Protein AF-0000000087539913 (afdb_homodimer)

Solvent-accessible surface area (backbone atoms only — not comparable to full-atom values): 25741 Å² total; per-residue (Å²): 134,79,81,70,73,64,68,68,63,59,68,63,52,74,65,75,58,43,11,64,47,81,58,46,75,40,54,94,86,37,70,71,40,32,70,67,53,54,66,66,39,48,62,57,62,23,60,82,37,24,73,69,35,79,71,34,57,62,36,59,96,73,45,82,65,59,37,25,32,31,50,23,41,58,38,79,95,36,48,42,38,33,37,56,46,38,45,46,65,61,71,32,60,64,54,26,23,44,51,17,32,51,48,36,58,64,38,49,78,65,50,60,60,66,80,55,58,31,33,32,38,57,70,70,53,70,69,52,36,64,68,29,72,56,55,55,16,45,28,24,45,50,14,26,22,73,70,70,66,46,48,77,48,74,70,41,52,41,68,49,77,77,68,74,75,79,62,69,76,70,59,86,70,67,80,63,34,52,89,62,28,61,38,68,40,87,86,48,90,46,63,66,31,24,36,32,36,27,40,52,69,38,62,77,41,59,63,59,47,40,47,42,53,50,48,66,73,39,58,69,49,42,36,27,42,40,26,50,24,33,42,66,95,119,133,80,79,70,72,64,66,68,65,59,68,63,52,75,68,75,58,44,11,63,48,79,57,46,74,40,54,92,86,38,70,72,40,29,70,67,54,54,67,65,40,49,63,57,62,22,60,82,37,24,71,69,34,80,72,35,57,62,36,61,94,72,43,82,65,59,38,26,32,31,51,23,42,57,37,78,95,36,48,43,38,33,37,56,46,38,44,48,66,61,73,33,59,63,54,26,23,45,51,16,32,51,50,36,59,63,37,50,77,66,52,60,60,65,79,54,58,30,35,32,37,57,72,70,53,71,68,52,35,65,68,29,71,54,54,55,16,46,28,24,44,50,14,28,23,72,67,70,67,46,48,77,50,75,72,40,52,42,67,48,75,80,70,74,74,79,65,69,77,70,56,84,72,67,79,63,33,50,90,60,29,61,40,67,40,87,85,48,89,48,62,68,30,25,34,32,36,26,39,51,71,38,62,76,43,60,63,60,48,41,49,43,55,50,48,66,72,38,58,68,48,42,37,28,41,39,25,51,24,33,42,64,94,118

Secondary structure (DSSP, 8-state):
-----THHHHSS-----B-TTT-PBP-TT--SS-HHHHHHS-B--GGGSTTSSHHHHTTTTTS--S-EEEEEE--TTSHHHHHHHHHHHS--HHHHHHHHHHHHHHHHTTTTTTT--EEEEPPPPHHHHHHHSS-HHHHHHHHHHHHH---B--SSEEE----SSSTTSSTTT----STT-EEE-TT---TT-EEEEEEEEESSSHHHHHHHHHHTTSTT-EEEEEEEEE----/-----SHHHHSS-----B-TTT-PBP-TT--SS-HHHHHHS-B--GGGSTTSSHHHHTTTTTS--S-EEEEEE--TTSHHHHHHHHHHHS--HHHHHHHHHHHHHHHHTTTTTTT--EEEEPPPPHHHHHHHSS-HHHHHHHHHHHHH---B--SSEEE----TTSTTSSTTT----STT-EEE-TT---TT-EEEEEEEEESSSHHHHHHHHHHTTSTT-EEEEEEEEE----

pLDDT: mean 83.82, std 19.63, range [28.42, 98.81]

InterPro domains:
  IPR000836 Phosphoribosyltransferase domain [PF00156] (139-229)
  IPR000836 Phosphoribosyltransferase domain [cd06223] (99-228)
  IPR029057 Phosphoribosyltransferase-like [G3DSA:3.40.50.2020] (94-232)
  IPR029057 Phosphoribosyltransferase-like [SSF53271] (64-229)
  IPR051910 ComF/GntX DNA utilization and transformation protein [PTHR47505] (8-229)

Structure (mmCIF, N/CA/C/O backbone):
data_AF-0000000087539913-model_v1
#
loop_
_entity.id
_entity.type
_entity.pdbx_description
1 polymer 'ComF family protein'
#
loop_
_atom_site.group_PDB
_atom_site.id
_atom_site.type_symbol
_atom_site.label_atom_id
_atom_site.label_alt_id
_atom_site.label_comp_id
_atom_site.label_asym_id
_atom_site.label_entity_id
_atom_site.label_seq_id
_atom_site.pdbx_PDB_ins_code
_atom_site.Cartn_x
_atom_site.Cartn_y
_atom_site.Cartn_z
_atom_site.occupancy
_atom_site.B_iso_or_equiv
_atom_site.auth_seq_id
_atom_site.auth_comp_id
_atom_site.auth_asym_id
_atom_site.auth_atom_id
_atom_site.pdbx_PDB_model_num
ATOM 1 N N . MET A 1 1 ? 38.844 29.781 -21 1 28.42 1 MET A N 1
ATOM 2 C CA . MET A 1 1 ? 37.5 30.344 -21.25 1 28.42 1 MET A CA 1
ATOM 3 C C . MET A 1 1 ? 36.469 29.234 -21.453 1 28.42 1 MET A C 1
ATOM 5 O O . MET A 1 1 ? 36.469 28.562 -22.484 1 28.42 1 MET A O 1
ATOM 9 N N . THR A 1 2 ? 36.219 28.391 -20.438 1 33.78 2 THR A N 1
ATOM 10 C CA . THR A 1 2 ? 35.625 27.078 -20.312 1 33.78 2 THR A CA 1
ATOM 11 C C . THR A 1 2 ? 34.156 27.125 -20.766 1 33.78 2 THR A C 1
ATOM 13 O O . THR A 1 2 ? 33.344 27.875 -20.219 1 33.78 2 THR A O 1
ATOM 16 N N . GLN A 1 3 ? 33.875 26.844 -22.094 1 34.19 3 GLN A N 1
ATOM 17 C CA . GLN A 1 3 ? 32.625 26.812 -22.844 1 34.19 3 GLN A CA 1
ATOM 18 C C . GLN A 1 3 ? 31.562 26.016 -22.094 1 34.19 3 GLN A C 1
ATOM 20 O O . GLN A 1 3 ? 31.641 24.797 -22.016 1 34.19 3 GLN A O 1
ATOM 25 N N . ILE A 1 4 ? 31.234 26.484 -20.844 1 38.91 4 ILE A N 1
ATOM 26 C CA . ILE A 1 4 ? 30.156 25.984 -20 1 38.91 4 ILE A CA 1
ATOM 27 C C . ILE A 1 4 ? 28.922 25.703 -20.859 1 38.91 4 ILE A C 1
ATOM 29 O O . ILE A 1 4 ? 28.422 26.609 -21.547 1 38.91 4 ILE A O 1
ATOM 33 N N . SER A 1 5 ? 28.75 24.406 -21.312 1 37.94 5 SER A N 1
ATOM 34 C CA . SER A 1 5 ? 27.812 23.844 -22.266 1 37.94 5 SER A CA 1
ATOM 35 C C . SER A 1 5 ? 26.406 24.406 -22.062 1 37.94 5 SER A C 1
ATOM 37 O O . SER A 1 5 ? 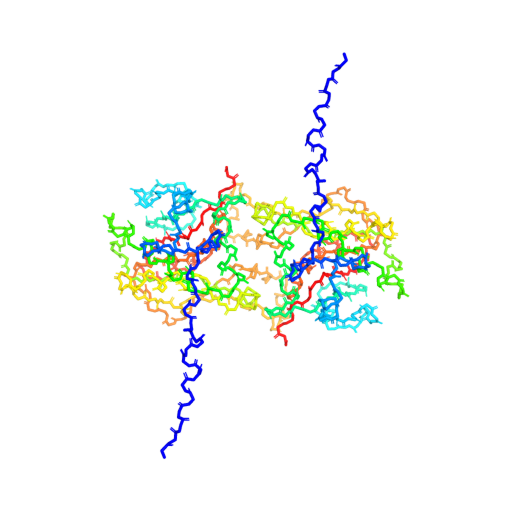25.828 24.25 -20.984 1 37.94 5 SER A O 1
ATOM 39 N N . PHE A 1 6 ? 26 25.562 -22.641 1 39.44 6 PHE A N 1
ATOM 40 C CA . PHE A 1 6 ? 24.781 26.312 -22.875 1 39.44 6 PHE A CA 1
ATOM 41 C C . PHE A 1 6 ? 23.609 25.375 -23.125 1 39.44 6 PHE A C 1
ATOM 43 O O . PHE A 1 6 ? 22.453 25.719 -22.828 1 39.44 6 PHE A O 1
ATOM 50 N N . PHE A 1 7 ? 23.828 24.25 -23.781 1 36.41 7 PHE A N 1
ATOM 51 C CA . PHE A 1 7 ? 22.75 23.375 -24.234 1 36.41 7 PHE A CA 1
ATOM 52 C C . PHE A 1 7 ? 22.062 22.734 -23.031 1 36.41 7 PHE A C 1
ATOM 54 O O . PHE A 1 7 ? 20.922 22.266 -23.156 1 36.41 7 PHE A O 1
ATOM 61 N N . SER A 1 8 ? 22.719 22.359 -22 1 38.12 8 SER A N 1
ATOM 62 C CA . SER A 1 8 ? 22.016 21.672 -20.906 1 38.12 8 SER A CA 1
ATOM 63 C C . SER A 1 8 ? 21.031 22.609 -20.219 1 38.12 8 SER A C 1
ATOM 65 O O . SER A 1 8 ? 20.109 22.156 -19.531 1 38.12 8 SER A O 1
ATOM 67 N N . ARG A 1 9 ? 21.219 23.875 -20.156 1 35.16 9 ARG A N 1
ATOM 68 C CA . ARG A 1 9 ? 20.359 24.875 -19.531 1 35.16 9 ARG A CA 1
ATOM 69 C C . ARG A 1 9 ? 19.047 25.031 -20.297 1 35.16 9 ARG A C 1
ATOM 71 O O . ARG A 1 9 ? 18.016 25.359 -19.703 1 35.16 9 ARG A O 1
ATOM 78 N N . VAL A 1 10 ? 19.047 25.109 -21.594 1 38.94 10 VAL A N 1
ATOM 79 C CA . VAL A 1 10 ? 17.859 25.359 -22.391 1 38.94 10 VAL A CA 1
ATOM 80 C C . VAL A 1 10 ? 16.891 24.188 -22.266 1 38.94 10 VAL A C 1
ATOM 82 O O . VAL A 1 10 ? 15.672 24.359 -22.312 1 38.94 10 VAL A O 1
ATOM 85 N N . LEU A 1 11 ? 17.312 22.984 -22.328 1 37.69 11 LEU A N 1
ATOM 86 C CA . LEU A 1 11 ? 16.422 21.828 -22.219 1 37.69 11 LEU A CA 1
ATOM 87 C C . LEU A 1 11 ? 15.781 21.781 -20.828 1 37.69 11 LEU A C 1
ATOM 89 O O . LEU A 1 11 ? 15 20.875 -20.531 1 37.69 11 LEU A O 1
ATOM 93 N N . ASP A 1 12 ? 16.422 22.219 -19.812 1 40.66 12 ASP A N 1
ATOM 94 C CA . ASP A 1 12 ? 15.594 22.438 -18.625 1 40.66 12 ASP A CA 1
ATOM 95 C C . ASP A 1 12 ? 14.312 23.188 -18.984 1 40.66 12 ASP A C 1
ATOM 97 O O . ASP A 1 12 ? 14.148 24.359 -18.625 1 40.66 12 ASP A O 1
ATOM 101 N N . LEU A 1 13 ? 13.992 23.453 -20.188 1 40.34 13 LEU A N 1
ATOM 102 C CA . LEU A 1 13 ? 12.664 23.859 -20.641 1 40.34 13 LEU A CA 1
ATOM 103 C C . LEU A 1 13 ? 11.594 23.422 -19.656 1 40.34 13 LEU A C 1
ATOM 105 O O . LEU A 1 13 ? 11.57 22.266 -19.234 1 40.34 13 LEU A O 1
ATOM 109 N N . VAL A 1 14 ? 11 24.344 -18.891 1 47.91 14 VAL A N 1
ATOM 110 C CA . VAL A 1 14 ? 9.977 24.344 -17.859 1 47.91 14 VAL A CA 1
ATOM 111 C C . VAL A 1 14 ? 8.906 23.297 -18.188 1 47.91 14 VAL A C 1
ATOM 113 O O . VAL A 1 14 ? 8.109 23.484 -19.109 1 47.91 14 VAL A O 1
ATOM 116 N N . ALA A 1 15 ? 9.242 22.156 -18.406 1 56.94 15 ALA A N 1
ATOM 117 C CA . ALA A 1 15 ? 8.125 21.234 -18.562 1 56.94 15 ALA A CA 1
ATOM 118 C C . ALA A 1 15 ? 6.863 21.781 -17.906 1 56.94 15 ALA A C 1
ATOM 120 O O . ALA A 1 15 ? 6.91 22.266 -16.781 1 56.94 15 ALA A O 1
ATOM 121 N N . PRO A 1 16 ? 5.879 22.094 -18.75 1 68.88 16 PRO A N 1
ATOM 122 C CA . PRO A 1 16 ? 4.637 22.672 -18.219 1 68.88 16 PRO A CA 1
ATOM 123 C C . PRO A 1 16 ? 4.148 21.969 -16.953 1 68.88 16 PRO A C 1
ATOM 125 O O . PRO A 1 16 ? 4.344 20.766 -16.797 1 68.88 16 PRO A O 1
ATOM 128 N N . ARG A 1 17 ? 3.998 22.766 -15.93 1 85.44 17 ARG A N 1
ATOM 129 C CA . ARG A 1 17 ? 3.367 22.266 -14.719 1 85.44 17 ARG A CA 1
ATOM 130 C C . ARG A 1 17 ? 2.049 21.562 -15.031 1 85.44 17 ARG A C 1
ATOM 132 O O . ARG A 1 17 ? 1.273 22.047 -15.867 1 85.44 17 ARG A O 1
ATOM 139 N N . ALA A 1 18 ? 1.934 20.438 -14.695 1 91.44 18 ALA A N 1
ATOM 140 C CA . ALA A 1 18 ? 0.692 19.703 -14.922 1 91.44 18 ALA A CA 1
ATOM 141 C C . ALA A 1 18 ? -0.015 19.406 -13.602 1 91.44 18 ALA A C 1
ATOM 143 O O . ALA A 1 18 ? 0.636 19.203 -12.57 1 91.44 18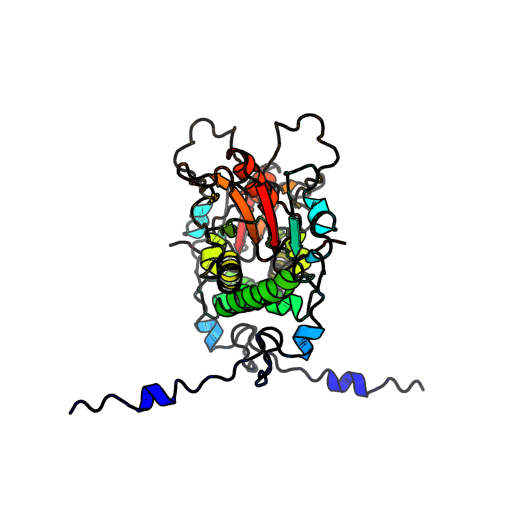 ALA A O 1
ATOM 144 N N . CYS A 1 19 ? -1.306 19.516 -13.727 1 94.44 19 CYS A N 1
ATOM 145 C CA . CYS A 1 19 ? -2.107 19.109 -12.578 1 94.44 19 CYS A CA 1
ATOM 146 C C . CYS A 1 19 ? -1.824 17.672 -12.188 1 94.44 19 CYS A C 1
ATOM 148 O O . CYS A 1 19 ? -1.984 16.766 -13.008 1 94.44 19 CYS A O 1
ATOM 150 N N . PRO A 1 20 ? -1.449 17.469 -10.977 1 91.69 20 PRO A N 1
ATOM 151 C CA . PRO A 1 20 ? -1.118 16.094 -10.609 1 91.69 20 PRO A CA 1
ATOM 152 C C . PRO A 1 20 ? -2.344 15.18 -10.57 1 91.69 20 PRO A C 1
ATOM 154 O O . PRO A 1 20 ? -2.207 13.953 -10.609 1 91.69 20 PRO A O 1
ATOM 157 N N . ALA A 1 21 ? -3.477 15.711 -10.508 1 91.56 21 ALA A N 1
ATOM 158 C CA . ALA A 1 21 ? -4.695 14.906 -10.43 1 91.56 21 ALA A CA 1
ATOM 159 C C . ALA A 1 21 ? -5.125 14.43 -11.812 1 91.56 21 ALA A C 1
ATOM 161 O O . ALA A 1 21 ? -5.43 13.25 -12.008 1 91.56 21 ALA A O 1
ATOM 162 N N . CYS A 1 22 ? -5.059 15.375 -12.773 1 91.62 22 CYS A N 1
ATOM 163 C CA . CYS A 1 22 ? -5.66 15.008 -14.055 1 91.62 22 CYS A CA 1
ATOM 164 C C . CYS A 1 22 ? -4.621 15.047 -15.172 1 91.62 22 CYS A C 1
ATOM 166 O O . CYS A 1 22 ? -4.875 14.555 -16.281 1 91.62 22 CYS A O 1
ATOM 168 N N . GLY A 1 23 ? -3.543 15.727 -14.992 1 89.81 23 GLY A N 1
ATOM 169 C CA . GLY A 1 23 ? -2.473 15.742 -15.977 1 89.81 23 GLY A CA 1
ATOM 170 C C . GLY A 1 23 ? -2.545 16.922 -16.922 1 89.81 23 GLY A C 1
ATOM 171 O O . GLY A 1 23 ? -1.616 17.156 -17.703 1 89.81 23 GLY A O 1
ATOM 172 N N . ARG A 1 24 ? -3.533 17.672 -16.797 1 91.56 24 ARG A N 1
ATOM 173 C CA . ARG A 1 24 ? -3.664 18.812 -17.688 1 91.56 24 ARG A CA 1
ATOM 174 C C . ARG A 1 24 ? -2.67 19.906 -17.312 1 91.56 24 ARG A C 1
ATOM 176 O O . ARG A 1 24 ? -2.258 20.016 -16.156 1 91.56 24 ARG A O 1
ATOM 183 N N . ARG A 1 25 ? -2.414 20.672 -18.281 1 92.5 25 ARG A N 1
ATOM 184 C CA . ARG A 1 25 ? -1.508 21.797 -18.047 1 92.5 25 ARG A CA 1
ATOM 185 C C . ARG A 1 25 ? -2.127 22.828 -17.109 1 92.5 25 ARG A C 1
ATOM 187 O O . ARG A 1 25 ? -3.299 23.188 -17.25 1 92.5 25 ARG A O 1
ATOM 194 N N . LEU A 1 26 ? -1.313 23.281 -16.188 1 93.69 26 LEU A N 1
ATOM 195 C CA . LEU A 1 26 ? -1.782 24.266 -15.219 1 93.69 26 LEU A CA 1
ATOM 196 C C . LEU A 1 26 ? -1.691 25.672 -15.789 1 93.69 26 LEU A C 1
ATOM 198 O O . LEU A 1 26 ? -0.727 26 -16.484 1 93.69 26 LEU A O 1
ATOM 202 N N . GLY A 1 27 ? -2.764 26.406 -15.539 1 89.94 27 GLY A N 1
ATOM 203 C CA . GLY A 1 27 ? -2.705 27.812 -15.844 1 89.94 27 GLY A CA 1
ATOM 204 C C . GLY A 1 27 ? -1.787 28.594 -14.914 1 89.94 27 GLY A C 1
ATOM 205 O O . GLY A 1 27 ? -1.266 28.047 -13.945 1 89.94 27 GLY A O 1
ATOM 206 N N . ILE A 1 28 ? -1.66 29.828 -15.156 1 86.75 28 ILE A N 1
ATOM 207 C CA . ILE A 1 28 ? -0.729 30.703 -14.453 1 86.75 28 ILE A CA 1
ATOM 208 C C . ILE A 1 28 ? -1.127 30.812 -12.984 1 86.75 28 ILE A C 1
ATOM 210 O O . ILE A 1 28 ? -0.265 30.844 -12.102 1 86.75 28 ILE A O 1
ATOM 214 N N . THR A 1 29 ? -2.385 30.734 -12.719 1 88.81 29 THR A N 1
ATOM 215 C CA . THR A 1 29 ? -2.838 30.953 -11.352 1 88.81 29 THR A CA 1
ATOM 216 C C . THR A 1 29 ? -3.154 29.62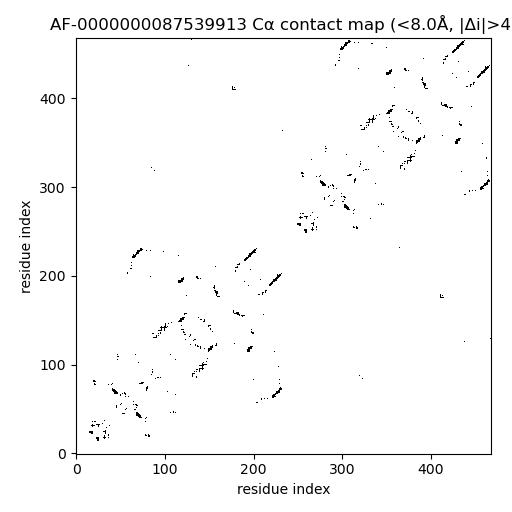5 -10.672 1 88.81 29 THR A C 1
ATOM 218 O O . THR A 1 29 ? -3.588 29.594 -9.516 1 88.81 29 THR A O 1
ATOM 221 N N . GLU A 1 30 ? -2.994 28.625 -11.367 1 89.31 30 GLU A N 1
ATOM 222 C CA . GLU A 1 30 ? -3.336 27.297 -10.844 1 89.31 30 GLU A CA 1
ATOM 223 C C . GLU A 1 30 ? -2.127 26.641 -10.188 1 89.31 30 GLU A C 1
ATOM 225 O O . GLU A 1 30 ? -1.082 26.484 -10.82 1 89.31 30 GLU A O 1
ATOM 230 N N . GLU A 1 31 ? -2.289 26.359 -8.906 1 87.88 31 GLU A N 1
ATOM 231 C CA . GLU A 1 31 ? -1.262 25.641 -8.164 1 87.88 31 GLU A CA 1
ATOM 232 C C . GLU A 1 31 ? -1.789 25.156 -6.812 1 87.88 31 GLU A C 1
ATOM 234 O O . GLU A 1 31 ? -2.367 25.938 -6.055 1 87.88 31 GLU A O 1
ATOM 239 N N . PRO A 1 32 ? -1.489 23.891 -6.582 1 92.12 32 PRO A N 1
ATOM 240 C CA . PRO A 1 32 ? -0.841 22.812 -7.34 1 92.12 32 PRO A CA 1
ATOM 241 C C . PRO A 1 32 ? -1.812 22.062 -8.25 1 92.12 32 PRO A C 1
ATOM 243 O O . PRO A 1 32 ? -1.388 21.25 -9.078 1 92.12 32 PRO A O 1
ATOM 246 N N . LEU A 1 33 ? -3.113 22.438 -8.148 1 94.94 33 LEU A N 1
ATOM 247 C CA . LEU A 1 33 ? -4.152 21.75 -8.914 1 94.94 33 LEU A CA 1
ATOM 248 C C . LEU A 1 33 ? -4.801 22.703 -9.914 1 94.94 33 LEU A C 1
ATOM 250 O O . LEU A 1 33 ? -4.832 23.922 -9.695 1 94.94 33 LEU A O 1
ATOM 254 N N . CYS A 1 34 ? -5.266 22.094 -10.977 1 96.06 34 CYS A N 1
ATOM 255 C CA . CYS A 1 34 ? -6.117 22.906 -11.844 1 96.06 34 CYS A CA 1
ATOM 256 C C . CYS A 1 34 ? -7.434 23.25 -11.148 1 96.06 34 CYS A C 1
ATOM 258 O O . CYS A 1 34 ? -7.816 22.594 -10.18 1 96.06 34 CYS A O 1
ATOM 260 N N . ALA A 1 35 ? -8.062 24.234 -11.688 1 95.5 35 ALA A N 1
ATOM 261 C CA . ALA A 1 35 ? -9.289 24.719 -11.055 1 95.5 35 ALA A CA 1
ATOM 262 C C . ALA A 1 35 ? -10.344 23.609 -10.984 1 95.5 35 ALA A C 1
ATOM 264 O O . ALA A 1 35 ? -11 23.438 -9.953 1 95.5 35 ALA A O 1
ATOM 265 N N . ALA A 1 36 ? -10.5 22.859 -11.992 1 95.31 36 ALA A N 1
ATOM 266 C CA . ALA A 1 36 ? -11.516 21.812 -12.055 1 95.31 36 ALA A CA 1
ATOM 267 C C . ALA A 1 36 ? -11.258 20.734 -11.008 1 95.31 36 ALA A C 1
ATOM 269 O O . ALA A 1 36 ? -12.172 20.344 -10.281 1 95.31 36 ALA A O 1
ATOM 270 N N . CYS A 1 37 ? -9.992 20.312 -10.898 1 96.12 37 CYS A N 1
ATOM 271 C CA . CYS A 1 37 ? -9.648 19.266 -9.945 1 96.12 37 CYS A CA 1
ATOM 272 C C . CYS A 1 37 ? -9.727 19.781 -8.516 1 96.12 37 CYS A C 1
ATOM 274 O O . CYS A 1 37 ? -10.125 19.062 -7.602 1 96.12 37 CYS A O 1
ATOM 276 N N . ASN A 1 38 ? -9.328 21.031 -8.352 1 95.12 38 ASN A N 1
ATOM 277 C CA . ASN A 1 38 ? -9.398 21.609 -7.02 1 95.12 38 ASN A CA 1
ATOM 278 C C . ASN A 1 38 ? -10.836 21.688 -6.52 1 95.12 38 ASN A C 1
ATOM 280 O O . ASN A 1 38 ? -11.117 21.375 -5.359 1 95.12 38 ASN A O 1
ATOM 284 N N . ILE A 1 39 ? -11.68 22 -7.41 1 94.56 39 ILE A N 1
ATOM 285 C CA . ILE A 1 39 ? -13.094 22.125 -7.07 1 94.56 39 ILE A CA 1
ATOM 286 C C . ILE A 1 39 ? -13.688 20.734 -6.852 1 94.56 39 ILE A C 1
ATOM 288 O O . ILE A 1 39 ? -14.5 20.531 -5.938 1 94.56 39 ILE A O 1
ATOM 292 N N . ALA A 1 40 ? -13.258 19.797 -7.57 1 94.75 40 ALA A N 1
ATOM 293 C CA . ALA A 1 40 ? -13.82 18.453 -7.543 1 94.75 40 ALA A CA 1
ATOM 294 C C . ALA A 1 40 ? -13.305 17.656 -6.344 1 94.75 40 ALA A C 1
ATOM 296 O O . ALA A 1 40 ? -13.844 16.609 -6.004 1 94.75 40 ALA A O 1
ATOM 297 N N . LEU A 1 41 ? -12.273 18.156 -5.762 1 95.88 41 LEU A N 1
ATOM 298 C CA . LEU A 1 41 ? -11.711 17.469 -4.602 1 95.88 41 LEU A CA 1
ATOM 299 C C . LEU A 1 41 ? -12.656 17.562 -3.408 1 95.88 41 LEU A C 1
ATOM 301 O O . LEU A 1 41 ? -12.945 18.656 -2.918 1 95.88 41 LEU A O 1
ATOM 305 N N . PRO A 1 42 ? -13.164 16.438 -2.9 1 96.25 42 PRO A N 1
ATOM 306 C CA . PRO A 1 42 ? -14.133 16.484 -1.804 1 96.25 42 PRO A CA 1
ATOM 307 C C . PRO A 1 42 ? -13.484 16.828 -0.464 1 96.25 42 PRO A C 1
ATOM 309 O O . PRO A 1 42 ? -13.117 15.938 0.3 1 96.25 42 PRO A O 1
ATOM 312 N N . ARG A 1 43 ? -13.508 18.141 -0.134 1 97.19 43 ARG A N 1
ATOM 313 C CA . ARG A 1 43 ? -12.961 18.578 1.142 1 97.19 43 ARG A CA 1
ATOM 314 C C . ARG A 1 43 ? -13.75 18 2.311 1 97.19 43 ARG A C 1
ATOM 316 O O . ARG A 1 43 ? -14.984 17.938 2.26 1 97.19 43 ARG A O 1
ATOM 323 N N . THR A 1 44 ? -13.031 17.625 3.359 1 97.12 44 THR A N 1
ATOM 324 C CA . THR A 1 44 ? -13.727 17.078 4.52 1 97.12 44 THR A CA 1
ATOM 325 C C . THR A 1 44 ? -14.266 18.188 5.406 1 97.12 44 THR A C 1
ATOM 327 O O . THR A 1 44 ? -15.234 17.984 6.141 1 97.12 44 THR A O 1
ATOM 330 N N . MET A 1 45 ? -13.602 19.312 5.445 1 96.94 45 MET A N 1
ATOM 331 C CA . MET A 1 45 ? -13.883 20.469 6.285 1 96.94 45 MET A CA 1
ATOM 332 C C . MET A 1 45 ? -13.727 20.125 7.762 1 96.94 45 MET A C 1
ATOM 334 O O . MET A 1 45 ? -14.266 20.812 8.625 1 96.94 45 MET A O 1
ATOM 338 N N . HIS A 1 46 ? -13.016 19.094 8.055 1 97.19 46 HIS A N 1
ATOM 339 C CA . HIS A 1 46 ? -12.789 18.656 9.438 1 97.19 46 HIS A CA 1
ATOM 340 C C . HIS A 1 46 ? -12.133 19.766 10.258 1 97.19 46 HIS A C 1
ATOM 342 O O . HIS A 1 46 ? -12.352 19.859 11.461 1 97.19 46 HIS A O 1
ATOM 348 N N . HIS A 1 47 ? -11.383 20.609 9.625 1 96.06 47 HIS A N 1
ATOM 349 C CA . HIS A 1 47 ? -10.617 21.641 10.32 1 96.06 47 HIS A CA 1
ATOM 350 C C . HIS A 1 47 ? -11.531 22.688 10.938 1 96.06 47 HIS A C 1
ATOM 352 O O . HIS A 1 47 ? -11.117 23.453 11.812 1 96.06 47 HIS A O 1
ATOM 358 N N . LEU A 1 48 ? -12.758 22.75 10.484 1 95.88 48 LEU A N 1
ATOM 359 C CA . LEU A 1 48 ? -13.719 23.688 11.039 1 95.88 48 LEU A CA 1
ATOM 360 C C . LEU A 1 48 ? -14.258 23.203 12.375 1 95.88 48 LEU A C 1
ATOM 362 O O . LEU A 1 48 ? -14.734 23.984 13.188 1 95.88 48 LEU A O 1
ATOM 366 N N . GLN A 1 49 ? -14.25 21.828 12.586 1 96.12 49 GLN A N 1
ATOM 367 C CA . GLN A 1 49 ? -14.609 21.188 13.844 1 96.12 49 GLN A CA 1
ATOM 368 C C . GLN A 1 49 ? -13.578 20.125 14.234 1 96.12 49 GLN A C 1
ATOM 370 O O . GLN A 1 49 ? -13.914 18.938 14.359 1 96.12 49 GLN A O 1
ATOM 375 N N . PRO A 1 50 ? -12.375 20.594 14.492 1 95.56 50 PRO A N 1
ATOM 376 C CA . PRO A 1 50 ? -11.273 19.641 14.625 1 95.56 50 PRO A CA 1
ATOM 377 C C . PRO A 1 50 ? -11.367 18.797 15.898 1 95.56 50 PRO A C 1
ATOM 379 O O . PRO A 1 50 ? -10.703 17.766 16.016 1 95.56 50 PRO A O 1
ATOM 382 N N . TYR A 1 51 ? -12.227 19.156 16.875 1 93.19 51 TYR A N 1
ATOM 383 C CA . TYR A 1 51 ? -12.32 18.484 18.156 1 93.19 51 TYR A CA 1
ATOM 384 C C . TYR A 1 51 ? -13.352 17.359 18.109 1 93.19 51 TYR A C 1
ATOM 386 O O . TYR A 1 51 ? -13.336 16.453 18.953 1 93.19 51 TYR A O 1
ATOM 394 N N . ASP A 1 52 ? -14.289 17.547 17.172 1 94.5 52 ASP A N 1
ATOM 395 C CA . ASP A 1 52 ? -15.383 16.594 17.078 1 94.5 52 ASP A CA 1
ATOM 396 C C . ASP A 1 52 ? -15.844 16.406 15.633 1 94.5 52 ASP A C 1
ATOM 398 O O . ASP A 1 52 ? -16.766 17.094 15.18 1 94.5 52 ASP A O 1
ATOM 402 N N . ASN A 1 53 ? -15.242 15.586 14.914 1 95.19 53 ASN A N 1
ATOM 403 C CA . ASN A 1 53 ? -15.641 15.188 13.57 1 95.19 53 ASN A CA 1
ATOM 404 C C . ASN A 1 53 ? -15.508 13.68 13.375 1 95.19 53 ASN A C 1
ATOM 406 O O . ASN A 1 53 ? -15.078 12.969 14.281 1 95.19 53 ASN A O 1
ATOM 410 N N . GLU A 1 54 ? -15.914 13.227 12.242 1 93.94 54 GLU A N 1
ATOM 411 C CA . GLU A 1 54 ? -15.969 11.789 11.992 1 93.94 54 GLU A CA 1
ATOM 412 C C . GLU A 1 54 ? -14.586 11.148 12.133 1 93.94 54 GLU A C 1
ATOM 414 O O . GLU A 1 54 ? -14.461 10.031 12.625 1 93.94 54 GLU A O 1
ATOM 419 N N . LEU A 1 55 ? -13.594 11.859 11.711 1 95.5 55 LEU A N 1
ATOM 420 C CA . LEU A 1 55 ? -12.234 11.328 11.812 1 95.5 55 LEU A CA 1
ATOM 421 C C . LEU A 1 55 ? -11.781 11.273 13.266 1 95.5 55 LEU A C 1
ATOM 423 O O . LEU A 1 55 ? -11.203 10.273 13.695 1 95.5 55 LEU A O 1
ATOM 427 N N . ALA A 1 56 ? -12.07 12.32 14.008 1 96.06 56 ALA A N 1
ATOM 428 C CA . ALA A 1 56 ? -11.703 12.375 15.422 1 96.06 56 ALA A CA 1
ATOM 429 C C . ALA A 1 56 ? -12.32 11.211 16.188 1 96.06 56 ALA A C 1
ATOM 431 O O . ALA A 1 56 ? -11.68 10.633 17.078 1 96.06 56 ALA A O 1
ATOM 432 N N . ARG A 1 57 ? -13.438 10.828 15.82 1 93.5 57 ARG A N 1
ATOM 433 C CA . ARG A 1 57 ? -14.18 9.789 16.531 1 93.5 57 ARG A CA 1
ATOM 434 C C . ARG A 1 57 ? -13.5 8.438 16.375 1 93.5 57 ARG A C 1
ATOM 436 O O . ARG A 1 57 ? -13.695 7.539 17.203 1 93.5 57 ARG A O 1
ATOM 443 N N . LEU A 1 58 ? -12.711 8.305 15.344 1 90.06 58 LEU A N 1
ATOM 444 C CA . LEU A 1 58 ? -11.961 7.07 15.156 1 90.06 58 LEU A CA 1
ATOM 445 C C . LEU A 1 58 ? -11.008 6.832 16.328 1 90.06 58 LEU A C 1
ATOM 447 O O . LEU A 1 58 ? -10.625 5.691 16.594 1 90.06 58 LEU A O 1
ATOM 451 N N . PHE A 1 59 ? -10.625 7.91 16.969 1 94.25 59 PHE A N 1
ATOM 452 C CA . PHE A 1 59 ? -9.555 7.805 17.953 1 94.25 59 PHE A CA 1
ATOM 453 C C . PHE A 1 59 ? -10.102 7.914 19.375 1 94.25 59 PHE A C 1
ATOM 455 O O . PHE A 1 59 ? -9.359 7.742 20.344 1 94.25 59 PHE A O 1
ATOM 462 N N . TRP A 1 60 ? -11.375 8.195 19.453 1 91.44 60 TRP A N 1
ATOM 463 C CA . TRP A 1 60 ? -11.984 8.32 20.766 1 91.44 60 TRP A CA 1
ATOM 464 C C . TRP A 1 60 ? -11.844 7.031 21.562 1 91.44 60 TRP A C 1
ATOM 466 O O . TRP A 1 60 ? -12.156 5.945 21.062 1 91.44 60 TRP A O 1
ATOM 476 N N . GLY A 1 61 ? -11.383 7.145 22.828 1 90.44 61 GLY A N 1
ATOM 477 C CA . GLY A 1 61 ? -11.227 5.977 23.672 1 90.44 61 GLY A CA 1
ATOM 478 C C . GLY A 1 61 ? -9.938 5.215 23.406 1 90.44 61 GLY A C 1
ATOM 479 O O . GLY A 1 61 ? -9.609 4.277 24.141 1 90.44 61 GLY A O 1
ATOM 480 N N . LYS A 1 62 ? -9.242 5.574 22.422 1 90.25 62 LYS A N 1
ATOM 481 C CA . LYS A 1 62 ? -8.008 4.867 22.062 1 90.25 62 LYS A CA 1
ATOM 482 C C . LYS A 1 62 ? -6.781 5.68 22.453 1 90.25 62 LYS A C 1
ATOM 484 O O . LYS A 1 62 ? -5.887 5.172 23.141 1 90.25 62 LYS A O 1
ATOM 489 N N . ILE A 1 63 ? -6.723 6.859 22.016 1 92.56 63 ILE A N 1
ATOM 490 C CA . ILE A 1 63 ? -5.641 7.773 22.359 1 92.56 63 ILE A CA 1
ATOM 491 C C . ILE A 1 63 ? -6.195 9.18 22.594 1 92.56 63 ILE A C 1
ATOM 493 O O . ILE A 1 63 ? -7.219 9.539 22 1 92.56 63 ILE A O 1
ATOM 497 N N . PRO A 1 64 ? -5.512 9.914 23.422 1 95.25 64 PRO A N 1
ATOM 498 C CA . PRO A 1 64 ? -5.957 11.289 23.641 1 95.25 64 PRO A CA 1
ATOM 499 C C . PRO A 1 64 ? -5.555 12.227 22.5 1 95.25 64 PRO A C 1
ATOM 501 O O . PRO A 1 64 ? -4.363 12.469 22.281 1 95.25 64 PRO A O 1
ATOM 504 N N . ILE A 1 65 ? -6.492 12.703 21.734 1 96 65 ILE A N 1
ATOM 505 C CA . ILE A 1 65 ? -6.211 13.609 20.625 1 96 65 ILE A CA 1
ATOM 506 C C . ILE A 1 65 ? -6.863 14.961 20.891 1 96 65 ILE A C 1
ATOM 508 O O . ILE A 1 65 ? -7.98 15.031 21.406 1 96 65 ILE A O 1
ATOM 512 N N . GLU A 1 66 ? -6.152 16.016 20.516 1 97.19 66 GLU A N 1
ATOM 513 C CA . GLU A 1 66 ? -6.684 17.375 20.641 1 97.19 66 GLU A CA 1
ATOM 514 C C . GLU A 1 66 ? -7.473 17.766 19.391 1 97.19 66 GLU A C 1
ATOM 516 O O . GLU A 1 66 ? -8.688 17.953 19.453 1 97.19 66 GLU A O 1
ATOM 521 N N . LYS A 1 67 ? -6.824 17.812 18.281 1 97.88 67 LYS A N 1
ATOM 522 C CA . LYS A 1 67 ? -7.398 18.188 16.984 1 97.88 67 LYS A CA 1
ATOM 523 C C . LYS A 1 67 ? -7.172 17.094 15.953 1 97.88 67 LYS A C 1
ATOM 525 O O . LYS A 1 67 ? -6.141 16.422 15.969 1 97.88 67 LYS A O 1
ATOM 530 N N . CYS A 1 68 ? -8.164 16.953 15.109 1 98.12 68 CYS A N 1
ATOM 531 C CA . CYS A 1 68 ? -8.062 15.953 14.047 1 98.12 68 CYS A CA 1
ATOM 532 C C . CYS A 1 68 ? -8.711 16.453 12.766 1 98.12 68 CYS A C 1
ATOM 534 O O . CYS A 1 68 ? -9.812 17 12.797 1 98.12 68 CYS A O 1
ATOM 536 N N . ALA A 1 69 ? -7.961 16.297 11.656 1 98.5 69 ALA A N 1
ATOM 537 C CA . ALA A 1 69 ? -8.539 16.703 10.383 1 98.5 69 ALA A CA 1
ATOM 538 C C . ALA A 1 69 ? -7.918 15.922 9.227 1 98.5 69 ALA A C 1
ATOM 540 O O . ALA A 1 69 ? -6.762 15.508 9.305 1 98.5 69 ALA A O 1
ATOM 541 N N . ALA A 1 70 ? -8.68 15.727 8.203 1 98.31 70 ALA A N 1
ATOM 542 C CA . ALA A 1 70 ? -8.219 15.297 6.883 1 98.31 70 ALA A CA 1
ATOM 543 C C . ALA A 1 70 ? -8.578 16.328 5.816 1 98.31 70 ALA A C 1
ATOM 545 O O . ALA A 1 70 ? -9.617 16.984 5.902 1 98.31 70 ALA A O 1
ATOM 546 N N . PHE A 1 71 ? -7.766 16.422 4.859 1 98.25 71 PHE A N 1
ATOM 547 C CA . PHE A 1 71 ? -7.941 17.453 3.852 1 98.25 71 PHE A CA 1
ATOM 548 C C . PHE A 1 71 ? -9.07 17.094 2.896 1 98.25 71 PHE A C 1
ATOM 550 O O . PHE A 1 71 ? -9.938 17.938 2.613 1 98.25 71 PHE A O 1
ATOM 557 N N . PHE A 1 72 ? -9.102 15.875 2.369 1 97.56 72 PHE A N 1
ATOM 558 C CA . PHE A 1 72 ? -10.18 15.477 1.478 1 97.56 72 PHE A CA 1
ATOM 559 C C . PHE A 1 72 ? -10.547 14.008 1.694 1 97.56 72 PHE A C 1
ATOM 561 O O . PHE A 1 72 ? -9.82 13.281 2.373 1 97.56 72 PHE A O 1
ATOM 568 N N . LEU A 1 73 ? -11.688 13.594 1.152 1 96.06 73 LEU A N 1
ATOM 569 C CA . LEU A 1 73 ? -12.172 12.219 1.22 1 96.06 73 LEU A CA 1
ATOM 570 C C . LEU A 1 73 ? -11.664 11.406 0.034 1 96.06 73 LEU A C 1
ATOM 572 O O . LEU A 1 73 ? -11.633 11.898 -1.095 1 96.06 73 LEU A O 1
ATOM 576 N N . TYR A 1 74 ? -11.344 10.195 0.38 1 93 74 TYR A N 1
ATOM 577 C CA . TYR A 1 74 ? -10.969 9.297 -0.705 1 93 74 TYR A CA 1
ATOM 578 C C . TYR A 1 74 ? -12.188 8.906 -1.537 1 93 74 TYR A C 1
ATOM 580 O O . TYR A 1 74 ? -13.211 8.484 -0.994 1 93 74 TYR A O 1
ATOM 588 N N . LYS A 1 75 ? -12.031 9.094 -2.811 1 89.19 75 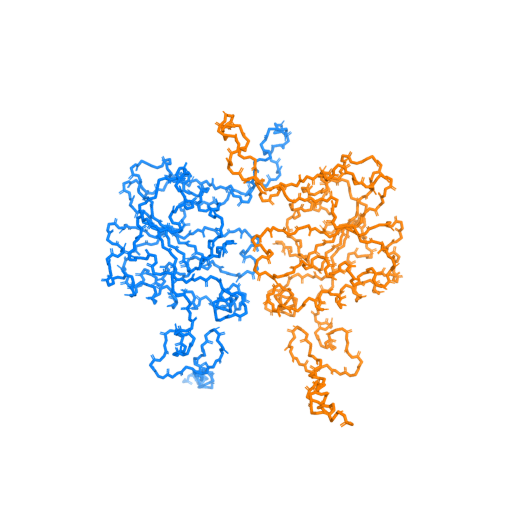LYS A N 1
ATOM 589 C CA . LYS A 1 75 ? -13.016 8.633 -3.783 1 89.19 75 LYS A CA 1
ATOM 590 C C . LYS A 1 75 ? -12.344 7.895 -4.938 1 89.19 75 LYS A C 1
ATOM 592 O O . LYS A 1 75 ? -11.516 8.469 -5.648 1 89.19 75 LYS A O 1
ATOM 597 N N . PRO A 1 76 ? -12.75 6.633 -5.078 1 83.69 76 PRO A N 1
ATOM 598 C CA . PRO A 1 76 ? -12.133 5.895 -6.184 1 83.69 76 PRO A CA 1
ATOM 599 C C . PRO A 1 76 ? -12.398 6.539 -7.543 1 83.69 76 PRO A C 1
ATOM 601 O O . PRO A 1 76 ? -13.461 7.141 -7.746 1 83.69 76 PRO A O 1
ATOM 604 N N . ASN A 1 77 ? -11.422 6.41 -8.438 1 81.38 77 ASN A N 1
ATOM 605 C CA . ASN A 1 77 ? -11.547 6.875 -9.82 1 81.38 77 ASN A CA 1
ATOM 606 C C . ASN A 1 77 ? -11.898 8.359 -9.883 1 81.38 77 ASN A C 1
ATOM 608 O O . ASN A 1 77 ? -12.812 8.758 -10.602 1 81.38 77 ASN A O 1
ATOM 612 N N . SER A 1 78 ? -11.258 9.055 -9.094 1 89.38 78 SER A N 1
ATOM 613 C CA . SER A 1 78 ? -11.484 10.492 -8.969 1 89.38 78 SER A CA 1
ATOM 614 C C . SER A 1 78 ? -10.164 11.242 -8.805 1 89.38 78 SER A C 1
ATOM 616 O O . SER A 1 78 ? -9.102 10.625 -8.68 1 89.38 78 SER A O 1
ATOM 618 N N . PRO A 1 79 ? -10.195 12.539 -8.852 1 91.12 79 PRO A N 1
ATOM 619 C CA . PRO A 1 79 ? -8.984 13.312 -8.562 1 91.12 79 PRO A CA 1
ATOM 620 C C . PRO A 1 79 ? -8.352 12.945 -7.223 1 91.12 79 PRO A C 1
ATOM 622 O O . PRO A 1 79 ? -7.129 12.945 -7.09 1 91.12 79 PRO A O 1
ATOM 625 N N . SER A 1 80 ? -9.211 12.602 -6.285 1 92.69 80 SER A N 1
ATOM 626 C CA . SER A 1 80 ? -8.727 12.258 -4.957 1 92.69 80 SER A CA 1
ATOM 627 C C . SER A 1 80 ? -7.836 11.016 -5.004 1 92.69 80 SER A C 1
ATOM 629 O O . SER A 1 80 ? -6.719 11.023 -4.484 1 92.69 80 SER A O 1
ATOM 631 N N . SER A 1 81 ? -8.344 9.992 -5.633 1 89.06 81 SER A N 1
ATOM 632 C CA . SER A 1 81 ? -7.57 8.758 -5.727 1 89.06 81 SER A CA 1
ATOM 633 C C . SER A 1 81 ? -6.336 8.938 -6.602 1 89.06 81 SER A C 1
ATOM 635 O O . SER A 1 81 ? -5.27 8.391 -6.305 1 89.06 81 SER A O 1
ATOM 637 N N . ASN A 1 82 ? -6.434 9.742 -7.609 1 87.62 82 ASN A N 1
ATOM 638 C CA . ASN A 1 82 ? -5.309 10 -8.508 1 87.62 82 ASN A CA 1
ATOM 639 C C . ASN A 1 82 ? -4.176 10.727 -7.789 1 87.62 82 ASN A C 1
ATOM 641 O O . ASN A 1 82 ? -3.002 10.43 -8.008 1 87.62 82 ASN A O 1
ATOM 645 N N . LEU A 1 83 ? -4.531 11.617 -6.992 1 91.75 83 LEU A N 1
ATOM 646 C CA . LEU A 1 83 ? -3.533 12.367 -6.234 1 91.75 83 LEU A CA 1
ATOM 647 C C . LEU A 1 83 ? -2.748 11.445 -5.309 1 91.75 83 LEU A C 1
ATOM 649 O O . LEU A 1 83 ? -1.521 11.531 -5.238 1 91.75 83 LEU A O 1
ATOM 653 N N . ILE A 1 84 ? -3.514 10.602 -4.609 1 90.25 84 ILE A N 1
ATOM 654 C CA . ILE A 1 84 ? -2.881 9.68 -3.674 1 90.25 84 ILE A CA 1
ATOM 655 C C . ILE A 1 84 ? -1.956 8.734 -4.43 1 90.25 84 ILE A C 1
ATOM 657 O O . ILE A 1 84 ? -0.829 8.477 -4 1 90.25 84 ILE A O 1
ATOM 661 N N . TYR A 1 85 ? -2.371 8.375 -5.531 1 85.06 85 TYR A N 1
ATOM 662 C CA . TYR A 1 85 ? -1.588 7.465 -6.355 1 85.06 85 TYR A CA 1
ATOM 663 C C . TYR A 1 85 ? -0.302 8.125 -6.832 1 85.06 85 TYR A C 1
ATOM 665 O O . TYR A 1 85 ? 0.781 7.547 -6.723 1 85.06 85 TYR A O 1
ATOM 673 N N . LYS A 1 86 ? -0.461 9.266 -7.352 1 86.69 86 LYS A N 1
ATOM 674 C CA . LYS A 1 86 ? 0.705 9.977 -7.871 1 86.69 86 LYS A CA 1
ATOM 675 C C . LYS A 1 86 ? 1.702 10.289 -6.758 1 86.69 86 LYS A C 1
ATOM 677 O O . LYS A 1 86 ? 2.914 10.242 -6.977 1 86.69 86 LYS A O 1
ATOM 682 N N . LEU A 1 87 ? 1.183 10.555 -5.68 1 90.19 87 LEU A N 1
ATOM 683 C CA . LEU A 1 87 ? 2.021 10.859 -4.523 1 90.19 87 LEU A CA 1
ATOM 684 C C . LEU A 1 87 ? 2.822 9.633 -4.094 1 90.19 87 LEU A C 1
ATOM 686 O O . LEU A 1 87 ? 3.971 9.758 -3.662 1 90.19 87 LEU A O 1
ATOM 690 N N . LYS A 1 88 ? 2.334 8.492 -4.273 1 86.44 88 LYS A N 1
ATOM 691 C CA . LYS A 1 88 ? 2.941 7.277 -3.744 1 86.44 88 LYS A CA 1
ATOM 692 C C . LYS A 1 88 ? 3.855 6.625 -4.777 1 86.44 88 LYS A C 1
ATOM 694 O O . LYS A 1 88 ? 4.883 6.043 -4.426 1 86.44 88 LYS A O 1
ATOM 699 N N . TYR A 1 89 ? 3.607 6.871 -6.062 1 77.94 89 TYR A N 1
ATOM 700 C CA . TYR A 1 89 ? 4.246 5.918 -6.965 1 77.94 89 TYR A CA 1
ATOM 701 C C . TYR A 1 89 ? 4.883 6.633 -8.148 1 77.94 89 TYR A C 1
ATOM 703 O O . TYR A 1 89 ? 5.527 6 -8.984 1 77.94 89 TYR A O 1
ATOM 711 N N . PHE A 1 90 ? 4.824 7.848 -8.297 1 76.81 90 PHE A N 1
ATOM 712 C CA . PHE A 1 90 ? 5.359 8.5 -9.484 1 76.81 90 PHE A CA 1
ATOM 713 C C . PHE A 1 90 ? 6.555 9.375 -9.133 1 76.81 90 PHE A C 1
ATOM 715 O O . PHE A 1 90 ? 6.934 10.266 -9.906 1 76.81 90 PHE A O 1
ATOM 722 N N . ASP A 1 91 ? 7.141 9.109 -7.988 1 78.5 91 ASP A N 1
ATOM 723 C CA . ASP A 1 91 ? 8.352 9.805 -7.555 1 78.5 91 ASP A CA 1
ATOM 724 C C . ASP A 1 91 ? 8.188 11.32 -7.672 1 78.5 91 ASP A C 1
ATOM 726 O O . ASP A 1 91 ? 9.008 11.992 -8.289 1 78.5 91 ASP A O 1
ATOM 730 N N . ARG A 1 92 ? 7.133 11.758 -7.246 1 84.12 92 ARG A N 1
ATOM 731 C CA . ARG A 1 92 ? 6.828 13.188 -7.246 1 84.12 92 ARG A CA 1
ATOM 732 C C . ARG A 1 92 ? 6.609 13.703 -5.828 1 84.12 92 ARG A C 1
ATOM 734 O O . ARG A 1 92 ? 5.512 14.133 -5.48 1 84.12 92 ARG A O 1
ATOM 741 N N . PRO A 1 93 ? 7.738 13.68 -5.117 1 90.06 93 PRO A N 1
ATOM 742 C CA . PRO A 1 93 ? 7.613 14.18 -3.746 1 90.06 93 PRO A CA 1
ATOM 743 C C . PRO A 1 93 ? 7.148 15.633 -3.688 1 90.06 93 PRO A C 1
ATOM 745 O O . PRO A 1 93 ? 6.566 16.062 -2.686 1 90.06 93 PRO A O 1
ATOM 748 N N . ASP A 1 94 ? 7.355 16.375 -4.738 1 92.56 94 ASP A N 1
ATOM 749 C CA . ASP A 1 94 ? 6.953 17.781 -4.816 1 92.56 94 ASP A CA 1
ATOM 750 C C . ASP A 1 94 ? 5.441 17.922 -4.664 1 92.56 94 ASP A C 1
ATOM 752 O O . ASP A 1 94 ? 4.965 18.938 -4.137 1 92.56 94 ASP A O 1
ATOM 756 N N . ILE A 1 95 ? 4.715 16.953 -5.105 1 92.44 95 ILE A N 1
ATOM 757 C CA . ILE A 1 95 ? 3.262 16.969 -4.965 1 92.44 95 ILE A CA 1
ATOM 758 C C . ILE A 1 95 ? 2.885 17.016 -3.486 1 92.44 95 ILE A C 1
ATOM 760 O O . ILE A 1 95 ? 1.994 17.766 -3.082 1 92.44 95 ILE A O 1
ATOM 764 N N . GLY A 1 96 ? 3.586 16.219 -2.703 1 96.12 96 GLY A N 1
ATOM 765 C CA . GLY A 1 96 ? 3.34 16.203 -1.271 1 96.12 96 GLY A CA 1
ATOM 766 C C . GLY A 1 96 ? 3.582 17.547 -0.614 1 96.12 96 GLY A C 1
ATOM 767 O O . GLY A 1 96 ? 2.773 18.016 0.194 1 96.12 96 GLY A O 1
ATOM 768 N N . GLU A 1 97 ? 4.668 18.141 -0.976 1 97.25 97 GLU A N 1
ATOM 769 C CA . GLU A 1 97 ? 5.004 19.453 -0.427 1 97.25 97 GLU A CA 1
ATOM 770 C C . GLU A 1 97 ? 3.982 20.5 -0.846 1 97.25 97 GLU A C 1
ATOM 772 O O . GLU A 1 97 ? 3.523 21.297 -0.02 1 97.25 97 GLU A O 1
ATOM 777 N N . GLN A 1 98 ? 3.635 20.453 -2.084 1 95.94 98 GLN A N 1
ATOM 778 C CA . GLN A 1 98 ? 2.676 21.422 -2.605 1 95.94 98 GLN A CA 1
ATOM 779 C C . GLN A 1 98 ? 1.308 21.25 -1.953 1 95.94 98 GLN A C 1
ATOM 781 O O . GLN A 1 98 ? 0.647 22.234 -1.611 1 95.94 98 GLN A O 1
ATOM 786 N N . LEU A 1 99 ? 0.894 20.078 -1.782 1 97.31 99 LEU A N 1
ATOM 787 C CA . LEU A 1 99 ? -0.383 19.812 -1.123 1 97.31 99 LEU A CA 1
ATOM 788 C C . LEU A 1 99 ? -0.324 20.219 0.348 1 97.31 99 LEU A C 1
ATOM 790 O O . LEU A 1 99 ? -1.306 20.719 0.898 1 97.31 99 LEU A O 1
ATOM 794 N N . GLY A 1 100 ? 0.822 19.953 0.989 1 98.31 100 GLY A N 1
ATOM 795 C CA . GLY A 1 100 ? 1.021 20.438 2.352 1 98.31 100 GLY A CA 1
ATOM 796 C C . GLY A 1 100 ? 0.877 21.938 2.488 1 98.31 100 GLY A C 1
ATOM 797 O O . GLY A 1 100 ? 0.264 22.422 3.441 1 98.31 100 GLY A O 1
ATOM 798 N N . GLN A 1 101 ? 1.426 22.656 1.541 1 97.94 101 GLN A N 1
ATOM 799 C CA . GLN A 1 101 ? 1.307 24.109 1.543 1 97.94 101 GLN A CA 1
ATOM 800 C C . GLN A 1 101 ? -0.148 24.547 1.388 1 97.94 101 GLN A C 1
ATOM 802 O O . GLN A 1 101 ? -0.606 25.469 2.074 1 97.94 101 GLN A O 1
ATOM 807 N N . LEU A 1 102 ? -0.809 23.891 0.502 1 96.56 102 LEU A N 1
ATOM 808 C CA . LEU A 1 102 ? -2.215 24.203 0.27 1 96.56 102 LEU A CA 1
ATOM 809 C C . LEU A 1 102 ? -3.037 23.984 1.535 1 96.56 102 LEU A C 1
ATOM 811 O O . LEU A 1 102 ? -3.838 24.828 1.919 1 96.56 102 LEU A O 1
ATOM 815 N N . ILE A 1 103 ? -2.828 22.906 2.219 1 98.06 103 ILE A N 1
ATOM 816 C CA . ILE A 1 103 ? -3.516 22.594 3.465 1 98.06 103 ILE A CA 1
ATOM 817 C C . ILE A 1 103 ? -3.234 23.672 4.504 1 98.06 103 ILE A C 1
ATOM 819 O O . ILE A 1 103 ? -4.156 24.188 5.141 1 98.06 103 ILE A O 1
ATOM 823 N N . ALA A 1 104 ? -1.959 23.953 4.668 1 98.44 104 ALA A N 1
ATOM 824 C CA . ALA A 1 104 ? -1.549 24.922 5.68 1 98.44 104 ALA A CA 1
ATOM 825 C C . ALA A 1 104 ? -2.201 26.266 5.438 1 98.44 104 ALA A C 1
ATOM 827 O O . ALA A 1 104 ? -2.67 26.922 6.375 1 98.44 104 ALA A O 1
ATOM 828 N N . THR A 1 105 ? -2.236 26.641 4.211 1 96.69 105 THR A N 1
ATOM 829 C CA . THR A 1 105 ? -2.836 27.922 3.861 1 96.69 105 THR A CA 1
ATOM 830 C C . THR A 1 105 ? -4.324 27.922 4.188 1 96.69 105 THR A C 1
ATOM 832 O O . THR A 1 105 ? -4.824 28.875 4.812 1 96.69 105 THR A O 1
ATOM 835 N N . GLU A 1 106 ? -5 26.906 3.828 1 96.19 106 GLU A N 1
ATOM 836 C CA . GLU A 1 106 ? -6.441 26.828 4.062 1 96.19 106 GLU A CA 1
ATOM 837 C C . GLU A 1 106 ? -6.75 26.703 5.551 1 96.19 106 GLU A C 1
ATOM 839 O O . GLU A 1 106 ? -7.699 27.312 6.043 1 96.19 106 GLU A O 1
ATOM 844 N N . TYR A 1 107 ? -5.953 25.969 6.258 1 98.06 107 TYR A N 1
ATOM 845 C CA . TYR A 1 107 ? -6.246 25.672 7.652 1 98.06 107 TYR A CA 1
ATOM 846 C C . TYR A 1 107 ? -5.77 26.781 8.57 1 98.06 107 TYR A C 1
ATOM 848 O O . TYR A 1 107 ? -6.254 26.922 9.695 1 98.06 107 TYR A O 1
ATOM 856 N N . ALA A 1 108 ? -4.793 27.516 8.109 1 96 108 ALA A N 1
ATOM 857 C CA . ALA A 1 108 ? -4.301 28.641 8.898 1 96 108 ALA A CA 1
ATOM 858 C C . ALA A 1 108 ? -5.391 29.688 9.102 1 96 108 ALA A C 1
ATOM 860 O O . ALA A 1 108 ? -5.465 30.312 10.156 1 96 108 ALA A O 1
ATOM 861 N N . ALA A 1 109 ? -6.199 29.828 8.125 1 93.12 109 ALA A N 1
ATOM 862 C CA . ALA A 1 109 ? -7.277 30.812 8.172 1 93.12 109 ALA A CA 1
ATOM 863 C C . ALA A 1 109 ? -8.219 30.531 9.336 1 93.12 109 ALA A C 1
ATOM 865 O O . ALA A 1 109 ? -8.844 31.453 9.867 1 93.12 109 ALA A O 1
ATOM 866 N N . GLU A 1 110 ? -8.297 29.312 9.82 1 94.38 110 GLU A N 1
ATOM 867 C CA . GLU A 1 110 ? -9.188 28.922 10.914 1 94.38 110 GLU A CA 1
ATOM 868 C C . GLU A 1 110 ? -8.398 28.578 12.172 1 94.38 110 GLU A C 1
ATOM 870 O O . GLU A 1 110 ? -8.906 27.906 13.062 1 94.38 110 GLU A O 1
ATOM 875 N N . ASN A 1 111 ? -7.141 28.906 12.219 1 95.31 111 ASN A N 1
ATOM 876 C CA . ASN A 1 111 ? -6.266 28.766 13.375 1 95.31 111 ASN A CA 1
ATOM 877 C C . ASN A 1 111 ? -6.102 27.312 13.781 1 95.31 111 ASN A C 1
ATOM 879 O O . ASN A 1 111 ? -6.059 26.984 14.969 1 95.31 111 ASN A O 1
ATOM 883 N N . PHE A 1 112 ? -6.121 26.484 12.859 1 97.94 112 PHE A N 1
ATOM 884 C CA . PHE A 1 112 ? -5.98 25.047 13.125 1 97.94 112 PHE A CA 1
ATOM 885 C C . PHE A 1 112 ? -4.656 24.766 13.82 1 97.94 112 PHE A C 1
ATOM 887 O O . PHE A 1 112 ? -4.574 23.859 14.656 1 97.94 112 PHE A O 1
ATOM 894 N N . PHE A 1 113 ? -3.691 25.531 13.547 1 98.44 113 PHE A N 1
ATOM 895 C CA . PHE A 1 113 ? -2.34 25.188 13.977 1 98.44 113 PHE A CA 1
ATOM 896 C C . PHE A 1 113 ? -2.023 25.828 15.32 1 98.44 113 PHE A C 1
ATOM 898 O O . PHE A 1 113 ? -0.934 25.641 15.867 1 98.44 113 PHE A O 1
ATOM 905 N N . ASP A 1 114 ? -2.961 26.578 15.875 1 97.56 114 ASP A N 1
ATOM 906 C CA . ASP A 1 114 ? -2.725 27.234 17.156 1 97.56 114 ASP A CA 1
ATOM 907 C C . ASP A 1 114 ? -2.418 26.203 18.25 1 97.56 114 ASP A C 1
ATOM 909 O O . ASP A 1 114 ? -3.139 25.219 18.391 1 97.56 114 ASP A O 1
ATOM 913 N N . GLY A 1 115 ? -1.37 26.438 18.969 1 97.75 115 GLY A N 1
ATOM 914 C CA . GLY A 1 115 ? -0.977 25.594 20.078 1 97.75 115 GLY A CA 1
ATOM 915 C C . GLY A 1 115 ? -0.075 24.438 19.656 1 97.75 115 GLY A C 1
ATOM 916 O O . GLY A 1 115 ? 0.595 23.828 20.5 1 97.75 115 GLY A O 1
ATOM 917 N N . ILE A 1 116 ? -0.063 24.109 18.406 1 98.31 116 ILE A N 1
ATOM 918 C CA . ILE A 1 116 ? 0.81 23.047 17.906 1 98.31 116 ILE A CA 1
ATOM 919 C C . ILE A 1 116 ? 2.256 23.547 17.891 1 98.31 116 ILE A C 1
ATOM 921 O O . ILE A 1 116 ? 2.533 24.672 17.469 1 98.31 116 ILE A O 1
ATOM 925 N N . THR A 1 117 ? 3.203 22.641 18.328 1 98.12 117 THR A N 1
ATOM 926 C CA . THR A 1 117 ? 4.574 23.109 18.484 1 98.12 117 THR A CA 1
ATOM 927 C C . THR A 1 117 ? 5.516 22.375 17.547 1 98.12 117 THR A C 1
ATOM 929 O O . THR A 1 117 ? 6.648 22.812 17.328 1 98.12 117 THR A O 1
ATOM 932 N N . ALA A 1 118 ? 5.086 21.234 17.031 1 97.5 118 ALA A N 1
ATOM 933 C CA . ALA A 1 118 ? 5.949 20.453 16.141 1 97.5 118 ALA A CA 1
ATOM 934 C C . ALA A 1 118 ? 5.133 19.547 15.234 1 97.5 118 ALA A C 1
ATOM 936 O O . ALA A 1 118 ? 4.016 19.156 15.586 1 97.5 118 ALA A O 1
ATOM 937 N N . LEU A 1 119 ? 5.691 19.281 14.07 1 98.31 119 LEU A N 1
ATOM 938 C CA . LEU A 1 119 ? 5.137 18.297 13.133 1 98.31 119 LEU A CA 1
ATOM 939 C C . LEU A 1 119 ? 5.863 16.969 13.25 1 98.31 119 LEU A C 1
ATOM 941 O O . LEU A 1 119 ? 7.094 16.938 13.336 1 98.31 119 LEU A O 1
ATOM 945 N N . LEU A 1 120 ? 5.129 15.906 13.289 1 97.12 120 LEU A N 1
ATOM 946 C CA . LEU A 1 120 ? 5.703 14.57 13.367 1 97.12 120 LEU A CA 1
ATOM 947 C C . LEU A 1 120 ? 5.156 13.68 12.25 1 97.12 120 LEU A C 1
ATOM 949 O O . LEU A 1 120 ? 4.09 13.078 12.398 1 97.12 120 LEU A O 1
ATOM 953 N N . PRO A 1 121 ? 5.902 13.562 11.141 1 97.25 121 PRO A N 1
ATOM 954 C CA . PRO A 1 121 ? 5.469 12.656 10.078 1 97.25 121 PRO A CA 1
ATOM 955 C C . PRO A 1 121 ? 5.57 11.188 10.484 1 97.25 121 PRO A C 1
ATOM 957 O O . PRO A 1 121 ? 6.574 10.773 11.07 1 97.25 121 PRO A O 1
ATOM 960 N N . VAL A 1 122 ? 4.527 10.445 10.164 1 94.94 122 VAL A N 1
ATOM 961 C CA . VAL A 1 122 ? 4.52 9.016 10.453 1 94.94 122 VAL A CA 1
ATOM 962 C C . VAL A 1 122 ? 5.605 8.312 9.641 1 94.94 122 VAL A C 1
ATOM 964 O O . VAL A 1 122 ? 5.711 8.523 8.43 1 94.94 122 VAL A O 1
ATOM 967 N N . PRO A 1 123 ? 6.43 7.512 10.289 1 91.44 123 PRO A N 1
ATOM 968 C CA . PRO A 1 123 ? 7.477 6.805 9.547 1 91.44 123 PRO A CA 1
ATOM 969 C C . PRO A 1 123 ? 6.922 5.719 8.625 1 91.44 123 PRO A C 1
ATOM 971 O O . PRO A 1 123 ? 5.895 5.109 8.938 1 91.44 123 PRO A O 1
ATOM 974 N N . LEU A 1 124 ? 7.629 5.516 7.527 1 86.56 124 LEU A N 1
ATOM 975 C CA . LEU A 1 124 ? 7.262 4.469 6.586 1 86.56 124 LEU A CA 1
ATOM 976 C C . LEU A 1 124 ? 7.91 3.141 6.969 1 86.56 124 LEU A C 1
ATOM 978 O O . LEU A 1 124 ? 8.969 3.121 7.594 1 86.56 124 LEU A O 1
ATOM 982 N N . THR A 1 125 ? 7.23 2.092 6.523 1 78.5 125 THR A N 1
ATOM 983 C CA . THR A 1 125 ? 7.887 0.793 6.594 1 78.5 125 THR A CA 1
ATOM 984 C C . THR A 1 125 ? 8.977 0.678 5.527 1 78.5 125 THR A C 1
ATOM 986 O O . THR A 1 125 ? 8.953 1.41 4.535 1 78.5 125 THR A O 1
ATOM 989 N N . ARG A 1 126 ? 9.898 -0.182 5.785 1 72.38 126 ARG A N 1
ATOM 990 C CA . ARG A 1 126 ? 10.984 -0.407 4.84 1 72.38 126 ARG A CA 1
ATOM 991 C C . ARG A 1 126 ? 10.445 -0.779 3.461 1 72.38 126 ARG A C 1
ATOM 993 O O . ARG A 1 126 ? 10.922 -0.272 2.443 1 72.38 126 ARG A O 1
ATOM 1000 N N . HIS A 1 127 ? 9.492 -1.621 3.475 1 73.56 127 HIS A N 1
ATOM 1001 C CA . HIS A 1 127 ? 8.914 -2.053 2.209 1 73.56 127 HIS A CA 1
ATOM 1002 C C . HIS A 1 127 ? 8.328 -0.874 1.44 1 73.56 127 HIS A C 1
ATOM 1004 O O . HIS A 1 127 ? 8.547 -0.741 0.234 1 73.56 127 HIS A O 1
ATOM 1010 N N . ARG A 1 128 ? 7.66 -0.031 2.115 1 82.06 128 ARG A N 1
ATOM 1011 C CA . ARG A 1 128 ?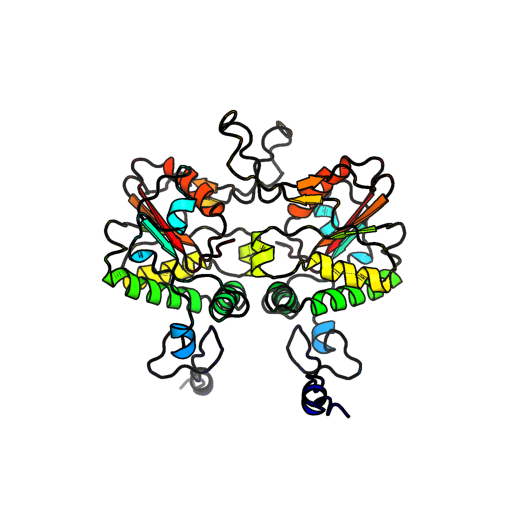 7.059 1.129 1.463 1 82.06 128 ARG A CA 1
ATOM 1012 C C . ARG A 1 128 ? 8.125 2.115 1.008 1 82.06 128 ARG A C 1
ATOM 1014 O O . ARG A 1 128 ? 7.973 2.777 -0.02 1 82.06 128 ARG A O 1
ATOM 1021 N N . THR A 1 129 ? 9.188 2.162 1.793 1 79.19 129 THR A N 1
ATOM 1022 C CA . THR A 1 129 ? 10.289 3.049 1.425 1 79.19 129 THR A CA 1
ATOM 1023 C C . THR A 1 129 ? 10.93 2.6 0.115 1 79.19 129 THR A C 1
ATOM 1025 O O . THR A 1 129 ? 11.266 3.428 -0.734 1 79.19 129 THR A O 1
ATOM 1028 N N . ILE A 1 130 ? 11.008 1.373 -0.054 1 73.38 130 ILE A N 1
ATOM 1029 C CA . ILE A 1 130 ? 11.609 0.814 -1.262 1 73.38 130 ILE A CA 1
ATOM 1030 C C . ILE A 1 130 ? 10.688 1.062 -2.455 1 73.38 130 ILE A C 1
ATOM 1032 O O . ILE A 1 130 ? 11.141 1.454 -3.529 1 73.38 130 ILE A O 1
ATOM 1036 N N . GLN A 1 131 ? 9.516 0.968 -2.238 1 78 131 GLN A N 1
ATOM 1037 C CA . GLN A 1 131 ? 8.547 1.078 -3.326 1 78 131 GLN A CA 1
ATOM 1038 C C . GLN A 1 131 ? 8.359 2.531 -3.748 1 78 131 GLN A C 1
ATOM 1040 O O . GLN A 1 131 ? 8.273 2.834 -4.941 1 78 131 GLN A O 1
ATOM 1045 N N . ARG A 1 132 ? 8.32 3.375 -2.76 1 81.94 132 ARG A N 1
ATOM 1046 C CA . ARG A 1 132 ? 7.918 4.754 -3.029 1 81.94 132 ARG A CA 1
ATOM 1047 C C . ARG A 1 132 ? 9.141 5.648 -3.215 1 81.94 132 ARG A C 1
ATOM 1049 O O . ARG A 1 132 ? 9.055 6.699 -3.854 1 81.94 132 ARG A O 1
ATOM 1056 N N . GLY A 1 133 ? 10.273 5.348 -2.549 1 81.94 133 GLY A N 1
ATOM 1057 C CA . GLY A 1 133 ? 11.5 6.129 -2.652 1 81.94 133 GLY A CA 1
ATOM 1058 C C . GLY A 1 133 ? 11.531 7.312 -1.705 1 81.94 133 GLY A C 1
ATOM 1059 O O . GLY A 1 133 ? 12.578 7.93 -1.512 1 81.94 133 GLY A O 1
ATOM 1060 N N . TYR A 1 134 ? 10.43 7.695 -1.174 1 88.62 134 TYR A N 1
ATOM 1061 C CA . TYR A 1 134 ? 10.367 8.797 -0.217 1 88.62 134 TYR A CA 1
ATOM 1062 C C . TYR A 1 134 ? 9.188 8.625 0.732 1 88.62 134 TYR A C 1
ATOM 1064 O O . TYR A 1 134 ? 8.32 7.781 0.504 1 88.62 134 TYR A O 1
ATOM 1072 N N . ASN A 1 135 ? 9.203 9.375 1.778 1 92.88 135 ASN A N 1
ATOM 1073 C CA . ASN A 1 135 ? 8.125 9.367 2.762 1 92.88 135 ASN A CA 1
ATOM 1074 C C . ASN A 1 135 ? 7.102 10.469 2.482 1 92.88 135 ASN A C 1
ATOM 1076 O O . ASN A 1 135 ? 7.375 11.648 2.701 1 92.88 135 ASN A O 1
ATOM 1080 N N . GLN A 1 136 ? 5.953 10.086 2.078 1 95.19 136 GLN A N 1
ATOM 1081 C CA . GLN A 1 136 ? 4.895 11.008 1.692 1 95.19 136 GLN A CA 1
ATOM 1082 C C . GLN A 1 136 ? 4.5 11.906 2.859 1 95.19 136 GLN A C 1
ATOM 1084 O O . GLN A 1 136 ? 4.27 13.109 2.678 1 95.19 136 GLN A O 1
ATOM 1089 N N . SER A 1 137 ? 4.445 11.32 4.043 1 96.81 137 SER A N 1
ATOM 1090 C CA . SER A 1 137 ? 4.082 12.102 5.227 1 96.81 137 SER A CA 1
ATOM 1091 C C . SER A 1 137 ? 5.102 13.195 5.504 1 96.81 137 SER A C 1
ATOM 1093 O O . SER A 1 137 ? 4.738 14.297 5.914 1 96.81 137 SER A O 1
ATOM 1095 N N . LEU A 1 138 ? 6.324 12.875 5.273 1 96.88 138 LEU A N 1
ATOM 1096 C CA . LEU A 1 138 ? 7.383 13.859 5.473 1 96.88 138 LEU A CA 1
ATOM 1097 C C . LEU A 1 138 ? 7.258 15 4.465 1 96.88 138 LEU A C 1
ATOM 1099 O O . LEU A 1 138 ? 7.43 16.172 4.82 1 96.88 138 LEU A O 1
ATOM 1103 N N . GLU A 1 139 ? 7.004 14.656 3.246 1 97.25 139 GLU A N 1
ATOM 1104 C CA . GLU A 1 139 ? 6.855 15.68 2.217 1 97.25 139 GLU A CA 1
ATOM 1105 C C . GLU A 1 139 ? 5.68 16.609 2.523 1 97.25 139 GLU A C 1
ATOM 1107 O O . GLU A 1 139 ? 5.781 17.828 2.357 1 97.25 139 GLU A O 1
ATOM 1112 N N . ILE A 1 140 ? 4.582 16.047 2.979 1 98.19 140 ILE A N 1
ATOM 1113 C CA . ILE A 1 140 ? 3.424 16.844 3.383 1 98.19 140 ILE A CA 1
ATOM 1114 C C . ILE A 1 140 ? 3.807 17.766 4.539 1 98.19 140 ILE A C 1
ATOM 1116 O O . ILE A 1 140 ? 3.484 18.953 4.531 1 98.19 140 ILE A O 1
ATOM 1120 N N . ALA A 1 141 ? 4.535 17.234 5.504 1 98.69 141 ALA A N 1
ATOM 1121 C CA . ALA A 1 141 ? 4.988 18.016 6.652 1 98.69 141 ALA A CA 1
ATOM 1122 C C . ALA A 1 141 ? 5.871 19.172 6.211 1 98.69 141 ALA A C 1
ATOM 1124 O O . ALA A 1 141 ? 5.777 20.281 6.758 1 98.69 141 ALA A O 1
ATOM 1125 N N . ARG A 1 142 ? 6.703 18.938 5.281 1 98.56 142 ARG A N 1
ATOM 1126 C CA . ARG A 1 142 ? 7.574 19.984 4.766 1 98.56 142 ARG A CA 1
ATOM 1127 C C . ARG A 1 142 ? 6.762 21.141 4.195 1 98.56 142 ARG A C 1
ATOM 1129 O O . ARG A 1 142 ? 7.086 22.312 4.426 1 98.56 142 ARG A O 1
ATOM 1136 N N . GLY A 1 143 ? 5.754 20.766 3.443 1 98.5 143 GLY A N 1
ATOM 1137 C CA . GLY A 1 143 ? 4.875 21.797 2.928 1 98.5 143 GLY A CA 1
ATOM 1138 C C . GLY A 1 143 ? 4.188 22.609 4.02 1 98.5 143 GLY A C 1
ATOM 1139 O O . GLY A 1 143 ? 4.125 23.828 3.949 1 98.5 143 GLY A O 1
ATOM 1140 N N . ILE A 1 144 ? 3.697 21.922 5.027 1 98.75 144 ILE A N 1
ATOM 1141 C CA . ILE A 1 144 ? 3.035 22.578 6.145 1 98.75 144 ILE A CA 1
ATOM 1142 C C . ILE A 1 144 ? 4.031 23.469 6.887 1 98.75 144 ILE A C 1
ATOM 1144 O O . ILE A 1 144 ? 3.727 24.625 7.219 1 98.75 144 ILE A O 1
ATOM 1148 N N . SER A 1 145 ? 5.168 22.953 7.109 1 98.81 145 SER A N 1
ATOM 1149 C CA . SER A 1 145 ? 6.223 23.688 7.801 1 98.81 145 SER A CA 1
ATOM 1150 C C . SER A 1 145 ? 6.582 24.969 7.055 1 98.81 145 SER A C 1
ATOM 1152 O O . SER A 1 145 ? 6.809 26 7.672 1 98.81 145 SER A O 1
ATOM 1154 N N . ALA A 1 146 ? 6.684 24.891 5.789 1 98.38 146 ALA A N 1
ATOM 1155 C CA . ALA A 1 146 ? 7.062 26.047 4.965 1 98.38 146 ALA A CA 1
ATOM 1156 C C . ALA A 1 146 ? 6.102 27.203 5.168 1 98.38 146 ALA A C 1
ATOM 1158 O O . ALA A 1 146 ? 6.504 28.375 5.105 1 98.38 146 ALA A O 1
ATOM 1159 N N . VAL A 1 147 ? 4.891 26.938 5.441 1 98.06 147 VAL A N 1
ATOM 1160 C CA . VAL A 1 147 ? 3.861 27.953 5.559 1 98.06 147 VAL A CA 1
ATOM 1161 C C . VAL A 1 147 ? 3.717 28.375 7.023 1 98.06 147 VAL A C 1
ATOM 1163 O O . VAL A 1 147 ? 3.586 29.562 7.324 1 98.06 147 VAL A O 1
ATOM 1166 N N . THR A 1 148 ? 3.811 27.438 7.949 1 98.25 148 THR A N 1
ATOM 1167 C CA . THR A 1 148 ? 3.463 27.688 9.344 1 98.25 148 THR A CA 1
ATOM 1168 C C . THR A 1 148 ? 4.707 28.016 10.156 1 98.25 148 THR A C 1
ATOM 1170 O O . THR A 1 148 ? 4.605 28.562 11.258 1 98.25 148 THR A O 1
ATOM 1173 N N . GLY A 1 149 ? 5.84 27.531 9.695 1 98.25 149 GLY A N 1
ATOM 1174 C CA . GLY A 1 149 ? 7.078 27.719 10.438 1 98.25 149 GLY A CA 1
ATOM 1175 C C . GLY A 1 149 ? 7.285 26.656 11.508 1 98.25 149 GLY A C 1
ATOM 1176 O O . GLY A 1 149 ? 8.297 26.672 12.211 1 98.25 149 GLY A O 1
ATOM 1177 N N . LEU A 1 150 ? 6.434 25.734 11.656 1 98.25 150 LEU A N 1
ATOM 1178 C CA . LEU A 1 150 ? 6.539 24.688 12.68 1 98.25 150 LEU A CA 1
ATOM 1179 C C . LEU A 1 150 ? 7.699 23.75 12.375 1 98.25 150 LEU A C 1
ATOM 1181 O O . LEU A 1 150 ? 7.906 23.359 11.219 1 98.25 150 LEU A O 1
ATOM 1185 N N . PRO A 1 151 ? 8.492 23.359 13.344 1 97.62 151 PRO A N 1
ATOM 1186 C CA . PRO A 1 151 ? 9.578 22.406 13.117 1 97.62 151 PRO A CA 1
ATOM 1187 C C . PRO A 1 151 ? 9.086 20.984 12.867 1 97.62 151 PRO A C 1
ATOM 1189 O O . PRO A 1 151 ? 8.023 20.594 13.375 1 97.62 151 PRO A O 1
ATOM 1192 N N . ILE A 1 152 ? 9.898 20.25 12.133 1 97.44 152 ILE A N 1
ATOM 1193 C CA . ILE A 1 152 ? 9.602 18.844 11.844 1 97.44 152 ILE A CA 1
ATOM 1194 C C . ILE A 1 152 ? 10.492 17.938 12.695 1 97.44 152 ILE A C 1
ATOM 1196 O O . ILE A 1 152 ? 11.711 18.109 12.711 1 97.44 152 ILE A O 1
ATOM 1200 N N . VAL A 1 153 ? 9.836 17 13.336 1 94.38 153 VAL A N 1
ATOM 1201 C CA . VAL A 1 153 ? 10.57 16 14.109 1 94.38 153 VAL A CA 1
ATOM 1202 C C . VAL A 1 153 ? 10.539 14.656 13.383 1 94.38 153 VAL A C 1
ATOM 1204 O O . VAL A 1 153 ? 9.477 14.047 13.25 1 94.38 153 VAL A O 1
ATOM 1207 N N . THR A 1 154 ? 11.641 14.031 12.883 1 89 154 THR A N 1
ATOM 1208 C CA . THR A 1 154 ? 11.625 12.836 12.055 1 89 154 THR A CA 1
ATOM 1209 C C . THR A 1 154 ? 12.219 11.648 12.812 1 89 154 THR A C 1
ATOM 1211 O O . THR A 1 154 ? 12.039 10.492 12.414 1 89 154 THR A O 1
ATOM 1214 N N . LYS A 1 155 ? 12.828 11.789 13.938 1 83.44 155 LYS A N 1
ATOM 1215 C CA . LYS A 1 155 ? 13.578 10.695 14.539 1 83.44 155 LYS A CA 1
ATOM 1216 C C . LYS A 1 155 ? 13 10.312 15.898 1 83.44 155 LYS A C 1
ATOM 1218 O O . LYS A 1 155 ? 13.617 9.547 16.641 1 83.44 155 LYS A O 1
ATOM 1223 N N . ALA A 1 156 ? 11.883 10.82 16.109 1 86.69 156 ALA A N 1
ATOM 1224 C CA . ALA A 1 156 ? 11.336 10.57 17.453 1 86.69 156 ALA A CA 1
ATOM 1225 C C . ALA A 1 156 ? 10.703 9.18 17.531 1 86.69 156 ALA A C 1
ATOM 1227 O O . ALA A 1 156 ? 10.688 8.562 18.594 1 86.69 156 ALA A O 1
ATOM 1228 N N . ILE A 1 157 ? 10.148 8.742 16.438 1 86.69 157 ILE A N 1
ATOM 1229 C CA . ILE A 1 157 ? 9.469 7.453 16.391 1 86.69 157 ILE A CA 1
ATOM 1230 C C . ILE A 1 157 ? 10.023 6.613 15.242 1 86.69 157 ILE A C 1
ATOM 1232 O O . ILE A 1 157 ? 10.273 7.133 14.156 1 86.69 157 ILE A O 1
ATOM 1236 N N . ARG A 1 158 ? 10.273 5.383 15.555 1 84.06 158 ARG A N 1
ATOM 1237 C CA . ARG A 1 158 ? 10.719 4.469 14.508 1 84.06 158 ARG A CA 1
ATOM 1238 C C . ARG A 1 158 ? 9.891 3.188 14.508 1 84.06 158 ARG A C 1
ATOM 1240 O O . ARG A 1 158 ? 9.297 2.83 15.523 1 84.06 158 ARG A O 1
ATOM 1247 N N . ARG A 1 159 ? 9.891 2.617 13.352 1 80 159 ARG A N 1
ATOM 1248 C CA . ARG A 1 159 ? 9.25 1.308 13.266 1 80 159 ARG A CA 1
ATOM 1249 C C . ARG A 1 159 ? 10.172 0.214 13.797 1 80 159 ARG A C 1
ATOM 1251 O O . ARG A 1 159 ? 11.375 0.22 13.531 1 80 159 ARG A O 1
ATOM 1258 N N . LYS A 1 160 ? 9.586 -0.616 14.602 1 70.81 160 LYS A N 1
ATOM 1259 C CA . LYS A 1 160 ? 10.375 -1.712 15.156 1 70.81 160 LYS A CA 1
ATOM 1260 C C . LYS A 1 160 ? 10.703 -2.752 14.086 1 70.81 160 LYS A C 1
ATOM 1262 O O . LYS A 1 160 ? 9.859 -3.07 13.242 1 70.81 160 LYS A O 1
ATOM 1267 N N . SER A 1 161 ? 12.047 -2.904 13.75 1 55.47 161 SER A N 1
ATOM 1268 C CA . SER A 1 161 ? 12.461 -3.955 12.828 1 55.47 161 SER A CA 1
ATOM 1269 C C . SER A 1 161 ? 12.508 -5.312 13.523 1 55.47 161 SER A C 1
ATOM 1271 O O . SER A 1 161 ? 13.047 -5.43 14.625 1 55.47 161 SER A O 1
ATOM 1273 N N . PHE A 1 162 ? 11.586 -6.09 13.555 1 47.19 162 PHE A N 1
ATOM 1274 C CA . PHE A 1 162 ? 11.797 -7.398 14.172 1 47.19 162 PHE A CA 1
ATOM 1275 C C . PHE A 1 162 ? 12.703 -8.266 13.305 1 47.19 162 PHE A C 1
ATOM 1277 O O . PHE A 1 162 ? 12.336 -8.648 12.195 1 47.19 162 PHE A O 1
ATOM 1284 N N . ILE A 1 163 ? 13.969 -8.039 13.141 1 43 163 ILE A N 1
ATOM 1285 C CA . ILE A 1 163 ? 14.828 -9.094 12.602 1 43 163 ILE A CA 1
ATOM 1286 C C . ILE A 1 163 ? 14.719 -10.344 13.477 1 43 163 ILE A C 1
ATOM 1288 O O . ILE A 1 163 ? 14.703 -10.25 14.703 1 43 163 ILE A O 1
ATOM 1292 N N . GLU A 1 164 ? 14.367 -11.523 12.914 1 40.22 164 GLU A N 1
ATOM 1293 C CA . GLU A 1 164 ? 14.383 -12.859 13.492 1 40.22 164 GLU A CA 1
ATOM 1294 C C . GLU A 1 164 ? 15.625 -13.078 14.352 1 40.22 164 GLU A C 1
ATOM 1296 O O . GLU A 1 164 ? 15.703 -14.062 15.094 1 40.22 164 GLU A O 1
ATOM 1301 N N . SER A 1 165 ? 16.766 -12.516 14.266 1 38.88 165 SER A N 1
ATOM 1302 C CA . SER A 1 165 ? 17.922 -13.164 14.867 1 38.88 165 SER A CA 1
ATOM 1303 C C . SER A 1 165 ? 17.672 -13.469 16.344 1 38.88 165 SER A C 1
ATOM 1305 O O . SER A 1 165 ? 18.141 -14.492 16.859 1 38.88 165 SER A O 1
ATOM 1307 N N . GLN A 1 166 ? 17.641 -12.516 17.297 1 37.25 166 GLN A N 1
ATOM 1308 C CA . GLN A 1 166 ? 17.938 -12.852 18.688 1 37.25 166 GLN A CA 1
ATOM 1309 C C . GLN A 1 166 ? 16.859 -13.742 19.281 1 37.25 166 GLN A C 1
ATOM 1311 O O . GLN A 1 166 ? 17.016 -14.242 20.406 1 37.25 166 GLN A O 1
ATOM 1316 N N . THR A 1 167 ? 15.508 -13.602 19.109 1 37.25 167 THR A N 1
ATOM 1317 C CA . THR A 1 167 ? 14.609 -14.367 19.969 1 37.25 167 THR A CA 1
ATOM 1318 C C . THR A 1 167 ? 14.555 -15.828 19.531 1 37.25 167 THR A C 1
ATOM 1320 O O . THR A 1 167 ? 13.828 -16.172 18.609 1 37.25 167 THR A O 1
ATOM 1323 N N . GLN A 1 168 ? 15.414 -16.562 19.25 1 34.62 168 GLN A N 1
ATOM 1324 C CA . GLN A 1 168 ? 15.281 -17.984 19.547 1 34.62 168 GLN A CA 1
ATOM 1325 C C . GLN A 1 168 ? 14.492 -18.203 20.828 1 34.62 168 GLN A C 1
ATOM 1327 O O . GLN A 1 168 ? 13.914 -19.281 21.031 1 34.62 168 GLN A O 1
ATOM 1332 N N . LYS A 1 169 ? 14.969 -17.625 22.047 1 38.88 169 LYS A N 1
ATOM 1333 C CA . LYS A 1 169 ? 14.523 -18.062 23.359 1 38.88 169 LYS A CA 1
ATOM 1334 C C . LYS A 1 169 ? 13 -17.953 23.484 1 38.88 169 LYS A C 1
ATOM 1336 O O . LYS A 1 169 ? 12.352 -18.891 23.969 1 38.88 169 LYS A O 1
ATOM 1341 N N . ASP A 1 170 ? 12.305 -16.875 23.891 1 36.22 170 ASP A N 1
ATOM 1342 C CA . ASP A 1 170 ? 10.883 -16.875 24.188 1 36.22 170 ASP A CA 1
ATOM 1343 C C . ASP A 1 170 ? 10.039 -16.828 22.922 1 36.22 170 ASP A C 1
ATOM 1345 O O . ASP A 1 170 ? 9.805 -15.742 22.375 1 36.22 170 ASP A O 1
ATOM 1349 N N . LEU A 1 171 ? 10.234 -17.5 21.938 1 36.28 171 LEU A N 1
ATOM 1350 C CA . LEU A 1 171 ? 9.625 -17.859 20.656 1 36.28 171 LEU A CA 1
ATOM 1351 C C . LEU A 1 171 ? 8.117 -17.641 20.688 1 36.28 171 LEU A C 1
ATOM 1353 O O . LEU A 1 171 ? 7.543 -17.109 19.734 1 36.28 171 LEU A O 1
ATOM 1357 N N . TRP A 1 172 ? 7.414 -18.344 21.609 1 34.94 172 TRP A N 1
ATOM 1358 C CA . TRP A 1 172 ? 5.98 -18.375 21.891 1 34.94 172 TRP A CA 1
ATOM 1359 C C . TRP A 1 172 ? 5.457 -16.984 22.203 1 34.94 172 TRP A C 1
ATOM 1361 O O . TRP A 1 172 ? 4.262 -16.719 22.062 1 34.94 172 TRP A O 1
ATOM 1371 N N . GLN A 1 173 ? 6.203 -16.172 22.969 1 36.62 173 GLN A N 1
ATOM 1372 C CA . GLN A 1 173 ? 5.527 -15.008 23.5 1 36.62 173 GLN A CA 1
ATOM 1373 C C . GLN A 1 173 ? 5.305 -13.945 22.422 1 36.62 173 GLN A C 1
ATOM 1375 O O . GLN A 1 173 ? 4.254 -13.297 22.391 1 36.62 173 GLN A O 1
ATOM 1380 N N . ARG A 1 174 ? 6.359 -13.18 21.75 1 37.69 174 ARG A N 1
ATOM 1381 C CA . ARG A 1 174 ? 6.07 -11.828 21.266 1 37.69 174 ARG A CA 1
ATOM 1382 C C . ARG A 1 174 ? 5.895 -11.812 19.75 1 37.69 174 ARG A C 1
ATOM 1384 O O . ARG A 1 174 ? 6.859 -11.594 19.016 1 37.69 174 ARG A O 1
ATOM 1391 N N . THR A 1 175 ? 5.559 -12.727 19.141 1 38.19 175 THR A N 1
ATOM 1392 C CA . THR A 1 175 ? 5.141 -12.492 17.75 1 38.19 175 THR A CA 1
ATOM 1393 C C . THR A 1 175 ? 4.352 -11.195 17.641 1 38.19 175 THR A C 1
ATOM 1395 O O . THR A 1 175 ? 3.121 -11.203 17.734 1 38.19 175 THR A O 1
ATOM 1398 N N . LYS A 1 176 ? 4.715 -10.117 18.406 1 43.31 176 LYS A N 1
ATOM 1399 C CA . LYS A 1 176 ? 4.129 -8.781 18.328 1 43.31 176 LYS A CA 1
ATOM 1400 C C . LYS A 1 176 ? 4.043 -8.305 16.875 1 43.31 176 LYS A C 1
ATOM 1402 O O . LYS A 1 176 ? 4.887 -8.656 16.047 1 43.31 176 LYS A O 1
ATOM 1407 N N . ASN A 1 177 ? 2.85 -7.84 16.438 1 47.91 177 ASN A N 1
ATOM 1408 C CA . ASN A 1 177 ? 2.426 -7.336 15.133 1 47.91 177 ASN A CA 1
ATOM 1409 C C . ASN A 1 177 ? 3.41 -6.309 14.586 1 47.91 177 ASN A C 1
ATOM 1411 O O . ASN A 1 177 ? 3.576 -5.23 15.156 1 47.91 177 ASN A O 1
ATOM 1415 N N . VAL A 1 178 ? 4.336 -6.656 13.797 1 52.06 178 VAL A N 1
ATOM 1416 C CA . VAL A 1 178 ? 5.52 -5.973 13.289 1 52.06 178 VAL A CA 1
ATOM 1417 C C . VAL A 1 178 ? 5.102 -4.711 12.539 1 52.06 178 VAL A C 1
ATOM 1419 O O . VAL A 1 178 ? 5.773 -3.678 12.617 1 52.06 178 VAL A O 1
ATOM 1422 N N . GLU A 1 179 ? 3.877 -4.832 11.898 1 54.84 179 GLU A N 1
ATOM 1423 C CA . GLU A 1 179 ? 3.67 -3.699 11 1 54.84 179 GLU A CA 1
ATOM 1424 C C . GLU A 1 179 ? 3.283 -2.443 11.773 1 54.84 179 GLU A C 1
ATOM 1426 O O . GLU A 1 179 ? 3.539 -1.324 11.32 1 54.84 179 GLU A O 1
ATOM 1431 N N . ASN A 1 180 ? 2.768 -2.605 12.852 1 59.97 180 ASN A N 1
ATOM 1432 C CA . ASN A 1 180 ? 2.416 -1.433 13.648 1 59.97 180 ASN A CA 1
ATOM 1433 C C . ASN A 1 180 ? 3.205 -1.384 14.953 1 59.97 180 ASN A C 1
ATOM 1435 O O . ASN A 1 180 ? 2.688 -0.944 15.977 1 59.97 180 ASN A O 1
ATOM 1439 N N . ALA A 1 181 ? 4.387 -1.861 14.797 1 69.5 181 ALA A N 1
ATOM 1440 C CA . ALA A 1 181 ? 5.223 -1.767 15.992 1 69.5 181 ALA A CA 1
ATOM 1441 C C . ALA A 1 181 ? 6.156 -0.56 15.914 1 69.5 181 ALA A C 1
ATOM 1443 O O . ALA A 1 181 ? 6.988 -0.468 15.008 1 69.5 181 ALA A O 1
ATOM 1444 N N . PHE A 1 182 ? 5.754 0.364 16.828 1 82.81 182 PHE A N 1
ATOM 1445 C CA . PHE A 1 182 ? 6.535 1.592 16.891 1 82.81 182 PHE A CA 1
ATOM 1446 C C . PHE A 1 182 ? 7.246 1.713 18.234 1 82.81 182 PHE A C 1
ATOM 1448 O O . PHE A 1 182 ? 6.832 1.098 19.219 1 82.81 182 PHE A O 1
ATOM 1455 N N . GLU A 1 183 ? 8.352 2.42 18.188 1 85.19 183 GLU A N 1
ATOM 1456 C CA . GLU A 1 183 ? 9.078 2.693 19.422 1 85.19 183 GLU A CA 1
ATOM 1457 C C . GLU A 1 183 ? 9.602 4.129 19.453 1 85.19 183 GLU A C 1
ATOM 1459 O O . GLU A 1 183 ? 10.023 4.664 18.422 1 85.19 183 GLU A O 1
ATOM 1464 N N . LEU A 1 184 ? 9.445 4.648 20.688 1 86.75 184 LEU A N 1
ATOM 1465 C CA . LEU A 1 184 ? 10.023 5.969 20.906 1 86.75 184 LEU A CA 1
ATOM 1466 C C . LEU A 1 184 ? 11.539 5.887 21 1 86.75 184 LEU A C 1
ATOM 1468 O O . LEU A 1 184 ? 12.086 4.988 21.641 1 86.75 184 LEU A O 1
ATOM 1472 N N . ARG A 1 185 ? 12 6.789 20.266 1 83.19 185 ARG A N 1
ATOM 1473 C CA . ARG A 1 185 ? 13.453 6.852 20.422 1 83.19 185 ARG A CA 1
ATOM 1474 C C . ARG A 1 185 ? 13.828 7.609 21.688 1 83.19 185 ARG A C 1
ATOM 1476 O O . ARG A 1 185 ? 13.133 8.547 22.094 1 83.19 185 ARG A O 1
ATOM 1483 N N . THR A 1 186 ? 14.766 7.145 22.578 1 65.06 186 THR A N 1
ATOM 1484 C CA . THR A 1 186 ? 15.172 7.57 23.906 1 65.06 186 THR A CA 1
ATOM 1485 C C . THR A 1 186 ? 15.297 9.086 23.969 1 65.06 186 THR A C 1
ATOM 1487 O O . THR A 1 186 ? 14.867 9.703 24.953 1 65.06 186 THR A O 1
ATOM 1490 N N . ASN A 1 187 ? 15.992 9.656 23.141 1 60.78 187 ASN A N 1
ATOM 1491 C CA . ASN A 1 187 ? 16.359 11.055 23.359 1 60.78 187 ASN A CA 1
ATOM 1492 C C . ASN A 1 187 ? 15.406 12.008 22.625 1 60.78 187 ASN A C 1
ATOM 1494 O O . ASN A 1 187 ? 15.82 13.062 22.156 1 60.78 187 ASN A O 1
ATOM 1498 N N . THR A 1 188 ? 14.086 11.609 22.781 1 66.38 188 THR A N 1
ATOM 1499 C CA . THR A 1 188 ? 13.211 12.477 22 1 66.38 188 THR A CA 1
ATOM 1500 C C . THR A 1 188 ? 12.758 13.672 22.828 1 66.38 188 THR A C 1
ATOM 1502 O O . THR A 1 188 ? 12.445 13.531 24.016 1 66.38 188 THR A O 1
ATOM 1505 N N . LYS A 1 189 ? 13.031 14.859 22.406 1 78.62 189 LYS A N 1
ATOM 1506 C CA . LYS A 1 189 ? 12.648 16.109 23.047 1 78.62 189 LYS A CA 1
ATOM 1507 C C . LYS A 1 189 ? 11.203 16.469 22.734 1 78.62 189 LYS A C 1
ATOM 1509 O O . LYS A 1 189 ? 10.93 17.5 22.109 1 78.62 189 LYS A O 1
ATOM 1514 N N . LEU A 1 190 ? 10.359 15.594 23.234 1 91.94 190 LEU A N 1
ATOM 1515 C CA . LEU A 1 190 ? 8.945 15.836 22.938 1 91.94 190 LEU A CA 1
ATOM 1516 C C . LEU A 1 190 ? 8.188 16.188 24.219 1 91.94 190 LEU A C 1
ATOM 1518 O O . LEU A 1 190 ? 6.973 16.406 24.172 1 91.94 190 LEU A O 1
ATOM 1522 N N . ASN A 1 191 ? 8.984 16.344 25.281 1 92.62 191 ASN A N 1
ATOM 1523 C CA . ASN A 1 191 ? 8.32 16.703 26.531 1 92.62 191 ASN A CA 1
ATOM 1524 C C . ASN A 1 191 ? 7.605 18.047 26.422 1 92.62 191 ASN A C 1
ATOM 1526 O O . ASN A 1 191 ? 8.164 19.016 25.891 1 92.62 191 ASN A O 1
ATOM 1530 N N . ASN A 1 192 ? 6.371 18.109 26.859 1 94.75 192 ASN A N 1
ATOM 1531 C CA . ASN A 1 192 ? 5.551 19.312 26.922 1 94.75 192 ASN A CA 1
ATOM 1532 C C . ASN A 1 192 ? 5.246 19.859 25.531 1 94.75 192 ASN A C 1
ATOM 1534 O O . ASN A 1 192 ? 4.973 21.047 25.375 1 94.75 192 ASN A O 1
ATOM 1538 N N . GLN A 1 193 ? 5.379 19.062 24.531 1 96.19 193 GLN A N 1
ATOM 1539 C CA . GLN A 1 193 ? 5.098 19.5 23.172 1 96.19 193 GLN A CA 1
ATOM 1540 C C . GLN A 1 193 ? 3.68 19.125 22.75 1 96.19 193 GLN A C 1
ATOM 1542 O O . GLN A 1 193 ? 3.072 18.234 23.328 1 96.19 193 GLN A O 1
ATOM 1547 N N . HIS A 1 194 ? 3.121 19.953 21.922 1 98.19 194 HIS A N 1
ATOM 1548 C CA . HIS A 1 194 ? 1.92 19.609 21.172 1 98.19 194 HIS A CA 1
ATOM 1549 C C . HIS A 1 194 ? 2.264 19.203 19.734 1 98.19 194 HIS A C 1
ATOM 1551 O O . HIS A 1 194 ? 2.475 20.078 18.875 1 98.19 194 HIS A O 1
ATOM 1557 N N . VAL A 1 195 ? 2.238 17.906 19.516 1 97.44 195 VAL A N 1
ATOM 1558 C CA . VAL A 1 195 ? 2.725 17.406 18.234 1 97.44 195 VAL A CA 1
ATOM 1559 C C . VAL A 1 195 ? 1.545 17.141 17.312 1 97.44 195 VAL A C 1
ATOM 1561 O O . VAL A 1 195 ? 0.488 16.672 17.75 1 97.44 195 VAL A O 1
ATOM 1564 N N . LEU A 1 196 ? 1.769 17.5 16.062 1 98.62 196 LEU A N 1
ATOM 1565 C CA . LEU A 1 196 ? 0.832 17.172 14.992 1 98.62 196 LEU A CA 1
ATOM 1566 C C . LEU A 1 196 ? 1.334 15.984 14.172 1 98.62 196 LEU A C 1
ATOM 1568 O O . LEU A 1 196 ? 2.338 16.094 13.469 1 98.62 196 LEU A O 1
ATOM 1572 N N . LEU A 1 197 ? 0.623 14.883 14.328 1 98.12 197 LEU A N 1
ATOM 1573 C CA . LEU A 1 197 ? 0.939 13.719 13.508 1 98.12 197 LEU A CA 1
ATOM 1574 C C . LEU A 1 197 ? 0.467 13.922 12.07 1 98.12 197 LEU A C 1
ATOM 1576 O O . LEU A 1 197 ? -0.674 14.328 11.836 1 98.12 197 LEU A O 1
ATOM 1580 N N . ILE A 1 198 ? 1.355 13.656 11.117 1 98.5 198 ILE A N 1
ATOM 1581 C CA . ILE A 1 198 ? 1.044 13.844 9.703 1 98.5 198 ILE A CA 1
ATOM 1582 C C . ILE A 1 198 ? 1.074 12.5 8.984 1 98.5 198 ILE A C 1
ATOM 1584 O O . ILE A 1 198 ? 2.057 11.758 9.078 1 98.5 198 ILE A O 1
ATOM 1588 N N . ASP A 1 199 ? 0.043 12.156 8.297 1 96.25 199 ASP A N 1
ATOM 1589 C CA . ASP A 1 199 ? -0.034 10.969 7.457 1 96.25 199 ASP A CA 1
ATOM 1590 C C . ASP A 1 199 ? -0.646 11.305 6.098 1 96.25 199 ASP A C 1
ATOM 1592 O O . ASP A 1 199 ? -1.21 12.383 5.91 1 96.25 199 ASP A O 1
ATOM 1596 N N . ASP A 1 200 ? -0.518 10.32 5.176 1 94.81 200 ASP A N 1
ATOM 1597 C CA . ASP A 1 200 ? -1.094 10.586 3.857 1 94.81 200 ASP A CA 1
ATOM 1598 C C . ASP A 1 200 ? -2.549 10.125 3.795 1 94.81 200 ASP A C 1
ATOM 1600 O O . ASP A 1 200 ? -3.42 10.875 3.346 1 94.81 200 ASP A O 1
ATOM 1604 N N . VAL A 1 201 ? -2.758 8.922 4.254 1 93.31 201 VAL A N 1
ATOM 1605 C CA . VAL A 1 201 ? -4.113 8.391 4.172 1 93.31 201 VAL A CA 1
ATOM 1606 C C . VAL A 1 201 ? -4.488 7.707 5.484 1 93.31 201 VAL A C 1
ATOM 1608 O O . VAL A 1 201 ? -3.713 6.906 6.02 1 93.31 201 VAL A O 1
ATOM 1611 N N . ILE A 1 202 ? -5.668 8.055 6.027 1 93 202 ILE A N 1
ATOM 1612 C CA . ILE A 1 202 ? -6.215 7.383 7.199 1 93 202 ILE A CA 1
ATOM 1613 C C . ILE A 1 202 ? -7.414 6.527 6.785 1 93 202 ILE A C 1
ATOM 1615 O O . ILE A 1 202 ? -8.32 7.012 6.105 1 93 202 ILE A O 1
ATOM 1619 N N . THR A 1 203 ? -7.34 5.32 7.129 1 89.25 203 THR A N 1
ATOM 1620 C CA . THR A 1 203 ? -8.484 4.434 6.941 1 89.25 203 THR A CA 1
ATOM 1621 C C . THR A 1 203 ? -9.117 4.082 8.281 1 89.25 203 THR A C 1
ATOM 1623 O O . THR A 1 203 ? -10 4.793 8.766 1 89.25 203 THR A O 1
ATOM 1626 N N . THR A 1 204 ? -8.523 3.203 9.086 1 82.62 204 THR A N 1
ATOM 1627 C CA . THR A 1 204 ? -9.062 2.783 10.375 1 82.62 204 THR A CA 1
ATOM 1628 C C . THR A 1 204 ? -8.422 3.582 11.508 1 82.62 204 THR A C 1
ATOM 1630 O O . THR A 1 204 ? -8.938 3.588 12.633 1 82.62 204 THR A O 1
ATOM 1633 N N . GLY A 1 205 ? -7.379 4.082 11.18 1 88.38 205 GLY A N 1
ATOM 1634 C CA . GLY A 1 205 ? -6.652 4.824 12.195 1 88.38 205 GLY A CA 1
ATOM 1635 C C . GLY A 1 205 ? -5.691 3.963 12.992 1 88.38 205 GLY A C 1
ATOM 1636 O O . GLY A 1 205 ? -5.078 4.434 13.953 1 88.38 205 GLY A O 1
ATOM 1637 N N . ALA A 1 206 ? -5.418 2.809 12.594 1 84 206 ALA A N 1
ATOM 1638 C CA . ALA A 1 206 ? -4.625 1.848 13.359 1 84 206 ALA A CA 1
ATOM 1639 C C . ALA A 1 206 ? -3.186 2.326 13.516 1 84 206 ALA A C 1
ATOM 1641 O O . ALA A 1 206 ? -2.617 2.252 14.609 1 84 206 ALA A O 1
ATOM 1642 N N . THR A 1 207 ? -2.6 2.777 12.414 1 86.81 207 THR A N 1
ATOM 1643 C CA . THR A 1 207 ? -1.22 3.25 12.461 1 86.81 207 THR A CA 1
ATOM 1644 C C . THR A 1 207 ? -1.076 4.422 13.422 1 86.81 207 THR A C 1
ATOM 1646 O O . THR A 1 207 ? -0.213 4.406 14.305 1 86.81 207 THR A O 1
ATOM 1649 N N . LEU A 1 208 ? -1.996 5.336 13.289 1 93.12 208 LEU A N 1
ATOM 1650 C CA . LEU A 1 208 ? -1.916 6.535 14.117 1 93.12 208 LEU A CA 1
ATOM 1651 C C . LEU A 1 208 ? -2.232 6.211 15.578 1 93.12 208 LEU A C 1
ATOM 1653 O O . LEU A 1 208 ? -1.673 6.824 16.484 1 93.12 208 LEU A O 1
ATOM 1657 N N . THR A 1 209 ? -3.09 5.246 15.773 1 91.88 209 THR A N 1
ATOM 1658 C CA . THR A 1 209 ? -3.361 4.797 17.141 1 91.88 209 THR A CA 1
ATOM 1659 C C . THR A 1 209 ? -2.111 4.195 17.766 1 91.88 209 THR A C 1
ATOM 1661 O O . THR A 1 209 ? -1.777 4.504 18.906 1 91.88 209 THR A O 1
ATOM 1664 N N . ALA A 1 210 ? -1.42 3.391 17 1 87.88 210 ALA A N 1
ATOM 1665 C CA . ALA A 1 210 ? -0.199 2.76 17.5 1 87.88 210 ALA A CA 1
ATOM 1666 C C . ALA A 1 210 ? 0.873 3.803 17.797 1 87.88 210 ALA A C 1
ATOM 1668 O O . ALA A 1 210 ? 1.521 3.748 18.844 1 87.88 210 ALA A O 1
ATOM 1669 N N . VAL A 1 211 ? 1.031 4.719 16.938 1 91.25 211 VAL A N 1
ATOM 1670 C CA . VAL A 1 211 ? 2.002 5.789 17.141 1 91.25 211 VAL A CA 1
ATOM 1671 C C . VAL A 1 211 ? 1.606 6.625 18.359 1 91.25 211 VAL A C 1
ATOM 1673 O O . VAL A 1 211 ? 2.445 6.938 19.203 1 91.25 211 VAL A O 1
ATOM 1676 N N . GLY A 1 212 ? 0.337 6.992 18.391 1 93.56 212 GLY A N 1
ATOM 1677 C CA . GLY A 1 212 ? -0.171 7.781 19.516 1 93.56 212 GLY A CA 1
ATOM 1678 C C . GLY A 1 212 ? 0.053 7.125 20.859 1 93.56 212 GLY A C 1
ATOM 1679 O O . GLY A 1 212 ? 0.417 7.793 21.828 1 93.56 212 GLY A O 1
ATOM 1680 N N . LYS A 1 213 ? -0.171 5.863 20.938 1 91.19 213 LYS A N 1
ATOM 1681 C CA . LYS A 1 213 ? 0.029 5.133 22.188 1 91.19 213 LYS A CA 1
ATOM 1682 C C . LYS A 1 213 ? 1.478 5.234 22.656 1 91.19 213 LYS A C 1
ATOM 1684 O O . LYS A 1 213 ? 1.738 5.418 23.844 1 91.19 213 LYS A O 1
ATOM 1689 N N . GLU A 1 214 ? 2.383 5.109 21.719 1 90.25 214 GLU A N 1
ATOM 1690 C CA . GLU A 1 214 ? 3.793 5.266 22.062 1 90.25 214 GLU A CA 1
ATOM 1691 C C . GLU A 1 214 ? 4.086 6.68 22.562 1 90.25 214 GLU A C 1
ATOM 1693 O O . GLU A 1 214 ? 4.855 6.867 23.5 1 90.25 214 GLU A O 1
ATOM 1698 N N . LEU A 1 215 ? 3.465 7.625 21.984 1 93.31 215 LEU A N 1
ATOM 1699 C CA . LEU A 1 215 ? 3.725 9.023 22.312 1 93.31 215 LEU A CA 1
ATOM 1700 C C . LEU A 1 215 ? 3.188 9.367 23.688 1 93.31 215 LEU A C 1
ATOM 1702 O O . LEU A 1 215 ? 3.707 10.266 24.359 1 93.31 215 LEU A O 1
ATOM 1706 N N . THR A 1 216 ? 2.156 8.688 24.094 1 92.62 216 THR A N 1
ATOM 1707 C CA . THR A 1 216 ? 1.559 8.992 25.391 1 92.62 216 THR A CA 1
ATOM 1708 C C . THR A 1 216 ? 2.543 8.695 26.516 1 92.62 216 THR A C 1
ATOM 1710 O O . THR A 1 216 ? 2.328 9.109 27.656 1 92.62 216 THR A O 1
ATOM 1713 N N . LYS A 1 217 ? 3.617 8 26.203 1 90 217 LYS A N 1
ATOM 1714 C CA . LYS A 1 217 ? 4.656 7.719 27.188 1 90 217 LYS A CA 1
ATOM 1715 C C . LYS A 1 217 ? 5.504 8.953 27.469 1 90 217 LYS A C 1
ATOM 1717 O O . LYS A 1 217 ? 6.258 8.984 28.453 1 90 217 LYS A O 1
ATOM 1722 N N . VAL A 1 218 ? 5.395 9.883 26.656 1 92.06 218 VAL A N 1
ATOM 1723 C CA . VAL A 1 218 ? 6.137 11.133 26.812 1 92.06 218 VAL A CA 1
ATOM 1724 C C . VAL A 1 218 ? 5.398 12.055 27.766 1 92.06 218 VAL A C 1
ATOM 1726 O O . VAL A 1 218 ? 4.18 12.211 27.688 1 92.06 218 VAL A O 1
ATOM 1729 N N . SER A 1 219 ? 6.18 12.688 28.609 1 92.62 219 SER A N 1
ATOM 1730 C CA . SER A 1 219 ? 5.586 13.516 29.656 1 92.62 219 SER A CA 1
ATOM 1731 C C . SER A 1 219 ? 4.891 14.734 29.062 1 92.62 219 SER A C 1
ATOM 1733 O O . SER A 1 219 ? 5.492 15.484 28.297 1 92.62 219 SER A O 1
ATOM 1735 N N . ASN A 1 220 ? 3.604 14.953 29.406 1 94.38 220 ASN A N 1
ATOM 1736 C CA . ASN A 1 220 ? 2.785 16.125 29.094 1 94.38 220 ASN A CA 1
ATOM 1737 C C . ASN A 1 220 ? 2.715 16.359 27.594 1 94.38 220 ASN A C 1
ATOM 1739 O O . ASN A 1 220 ? 2.797 17.516 27.141 1 94.38 220 ASN A O 1
ATOM 1743 N N . ILE A 1 221 ? 2.656 15.391 26.906 1 95.31 221 ILE A N 1
ATOM 1744 C CA . ILE A 1 221 ? 2.555 15.523 25.453 1 95.31 221 ILE A CA 1
ATOM 1745 C C . ILE A 1 221 ? 1.093 15.719 25.062 1 95.31 221 ILE A C 1
ATOM 1747 O O . ILE A 1 221 ? 0.193 15.141 25.672 1 95.31 221 ILE A O 1
ATOM 1751 N N . LYS A 1 222 ? 0.843 16.609 24.125 1 97.5 222 LYS A N 1
ATOM 1752 C CA . LYS A 1 222 ? -0.437 16.719 23.438 1 97.5 222 LYS A CA 1
ATOM 1753 C C . LYS A 1 222 ? -0.325 16.234 21.984 1 97.5 222 LYS A C 1
ATOM 1755 O O . LYS A 1 222 ? 0.692 16.453 21.328 1 97.5 222 LYS A O 1
ATOM 1760 N N . ILE A 1 223 ? -1.436 15.609 21.516 1 97.75 223 ILE A N 1
ATOM 1761 C CA . ILE A 1 223 ? -1.367 14.992 20.188 1 97.75 223 ILE A CA 1
ATOM 1762 C C . ILE A 1 223 ? -2.529 15.484 19.328 1 97.75 223 ILE A C 1
ATOM 1764 O O . ILE A 1 223 ? -3.68 15.484 19.781 1 97.75 223 ILE A O 1
ATOM 1768 N N . SER A 1 224 ? -2.248 15.945 18.172 1 98.62 224 SER A N 1
ATOM 1769 C CA . SER A 1 224 ? -3.217 16.219 17.109 1 98.62 224 SER A CA 1
ATOM 1770 C C . SER A 1 224 ? -2.863 15.453 15.844 1 98.62 224 SER A C 1
ATOM 1772 O O . SER A 1 224 ? -1.742 14.961 15.695 1 98.62 224 SER A O 1
ATOM 1774 N N . ILE A 1 225 ? -3.855 15.312 14.922 1 98.62 225 ILE A N 1
ATOM 1775 C CA . ILE A 1 225 ? -3.666 14.484 13.742 1 98.62 225 ILE A CA 1
ATOM 1776 C C . ILE A 1 225 ? -4.129 15.242 12.5 1 98.62 225 ILE A C 1
ATOM 1778 O O . ILE A 1 225 ? -5.168 15.906 12.523 1 98.62 225 ILE A O 1
ATOM 1782 N N . LEU A 1 226 ? -3.324 15.18 11.477 1 98.75 226 LEU A N 1
ATOM 1783 C CA . LEU A 1 226 ? -3.676 15.719 10.172 1 98.75 226 LEU A CA 1
ATOM 1784 C C . LEU A 1 226 ? -3.279 14.75 9.062 1 98.75 226 LEU A C 1
ATOM 1786 O O . LEU A 1 226 ? -2.168 14.219 9.062 1 98.75 226 LEU A O 1
ATOM 1790 N N . SER A 1 227 ? -4.207 14.469 8.195 1 98.19 227 SER A N 1
ATOM 1791 C CA . SER A 1 227 ? -3.908 13.648 7.031 1 98.19 227 SER A CA 1
ATOM 1792 C C . SER A 1 227 ? -4.344 14.328 5.742 1 98.19 227 SER A C 1
ATOM 1794 O O . SER A 1 227 ? -5.18 15.234 5.762 1 98.19 227 SER A O 1
ATOM 1796 N N . LEU A 1 228 ? -3.719 13.922 4.688 1 97.62 228 LEU A N 1
ATOM 1797 C CA . LEU A 1 228 ? -4.137 14.398 3.375 1 97.62 228 LEU A CA 1
ATOM 1798 C C . LEU A 1 228 ? -5.496 13.828 2.994 1 97.62 228 LEU A C 1
ATOM 1800 O O . LEU A 1 228 ? -6.387 14.562 2.568 1 97.62 228 LEU A O 1
ATOM 1804 N N . CYS A 1 229 ? -5.68 12.602 3.266 1 96.38 229 CYS A N 1
ATOM 1805 C CA . CYS A 1 229 ? -6.855 11.906 2.758 1 96.38 229 CYS A CA 1
ATOM 1806 C C . CYS A 1 229 ? -7.457 11 3.824 1 96.38 229 CYS A C 1
ATOM 1808 O O . CYS A 1 229 ? -6.723 10.359 4.582 1 96.38 229 CYS A O 1
ATOM 1810 N N . PHE A 1 230 ? -8.812 10.992 3.908 1 95.81 230 PHE A N 1
ATOM 1811 C CA . PHE A 1 230 ? -9.555 10.062 4.754 1 95.81 230 PHE A CA 1
ATOM 1812 C C . PHE A 1 230 ? -10.344 9.07 3.912 1 95.81 230 PHE A C 1
ATOM 1814 O O . PHE A 1 230 ? -11.234 9.461 3.146 1 95.81 230 PHE A O 1
ATOM 1821 N N . ALA A 1 231 ? -9.938 7.828 4.02 1 90 231 ALA A N 1
ATOM 1822 C CA . ALA A 1 231 ? -10.664 6.773 3.311 1 90 231 ALA A CA 1
ATOM 1823 C C . ALA A 1 231 ? -11.688 6.105 4.223 1 90 231 ALA A C 1
ATOM 1825 O O . ALA A 1 231 ? -11.422 5.055 4.805 1 90 231 ALA A O 1
ATOM 1826 N N . SER A 1 232 ? -12.844 6.633 4.344 1 80.88 232 SER A N 1
ATOM 1827 C CA . SER A 1 232 ? -13.891 6.145 5.238 1 80.88 232 SER A CA 1
ATOM 1828 C C . SER A 1 232 ? -14.594 4.926 4.652 1 80.88 232 SER A C 1
ATOM 1830 O O . SER A 1 232 ? -14.758 4.82 3.436 1 80.88 232 SER A O 1
ATOM 1832 N N . ASP A 1 233 ? -14.742 3.779 5.473 1 63.31 233 ASP A N 1
ATOM 1833 C CA . ASP A 1 233 ? -15.516 2.625 5.023 1 63.31 233 ASP A CA 1
ATOM 1834 C C . ASP A 1 233 ? -16.984 2.986 4.855 1 63.31 233 ASP A C 1
ATOM 1836 O O . ASP A 1 233 ? -17.766 2.193 4.324 1 63.31 233 ASP A O 1
ATOM 1840 N N . LYS A 1 234 ? -17.484 4.168 5.324 1 54.16 234 LYS A N 1
ATOM 1841 C CA . LYS A 1 234 ? -18.922 4.473 5.312 1 54.16 234 LYS A CA 1
ATOM 1842 C C . LYS A 1 234 ? -19.344 5.066 3.973 1 54.16 234 LYS A C 1
ATOM 1844 O O . LYS A 1 234 ? -18.531 5.707 3.289 1 54.16 234 LYS A O 1
ATOM 1849 N N . MET B 1 1 ? -40.438 -2.861 -35.719 1 29 1 MET B N 1
ATOM 1850 C CA . MET B 1 1 ? -39.125 -3.086 -36.344 1 29 1 MET B CA 1
ATOM 1851 C C . MET B 1 1 ? -38.031 -2.266 -35.656 1 29 1 MET B C 1
ATOM 1853 O O . MET B 1 1 ? -38 -1.043 -35.812 1 29 1 MET B O 1
ATOM 1857 N N . THR B 1 2 ? -37.781 -2.496 -34.375 1 34.06 2 THR B N 1
ATOM 1858 C CA . THR B 1 2 ? -37.156 -1.76 -33.281 1 34.06 2 THR B CA 1
ATOM 1859 C C . THR B 1 2 ? -35.688 -1.482 -33.625 1 34.06 2 THR B C 1
ATOM 1861 O O . THR B 1 2 ? -34.906 -2.412 -33.875 1 34.06 2 THR B O 1
ATOM 1864 N N . GLN B 1 3 ? -35.375 -0.287 -34.281 1 35.19 3 GLN B N 1
ATOM 1865 C CA . GLN B 1 3 ? -34.125 0.287 -34.75 1 35.19 3 GLN B CA 1
ATOM 1866 C C . GLN B 1 3 ? -33.031 0.22 -33.688 1 35.19 3 GLN B C 1
ATOM 1868 O O . GLN B 1 3 ? -33.094 0.954 -32.688 1 35.19 3 GLN B O 1
ATOM 1873 N N . ILE B 1 4 ? -32.719 -1.056 -33.25 1 39.22 4 ILE B N 1
ATOM 1874 C CA . ILE B 1 4 ? -31.656 -1.409 -32.312 1 39.22 4 ILE B CA 1
ATOM 1875 C C . ILE B 1 4 ? -30.406 -0.589 -32.625 1 39.22 4 ILE B C 1
ATOM 1877 O O . ILE B 1 4 ? -29.906 -0.611 -33.781 1 39.22 4 ILE B O 1
ATOM 1881 N N . SER B 1 5 ? -30.188 0.541 -31.875 1 38.22 5 SER B N 1
ATOM 1882 C CA . SER B 1 5 ? -29.219 1.615 -32 1 38.22 5 SER B CA 1
ATOM 1883 C C . SER B 1 5 ? -27.828 1.064 -32.312 1 38.22 5 SER B C 1
ATOM 1885 O O . SER B 1 5 ? -27.219 0.381 -31.5 1 38.22 5 SER B O 1
ATOM 1887 N N . PHE B 1 6 ? -27.484 0.755 -33.594 1 39.28 6 PHE B N 1
ATOM 1888 C CA . PHE B 1 6 ? -26.266 0.417 -34.344 1 39.28 6 PHE B CA 1
ATOM 1889 C C . PHE B 1 6 ? -25.078 1.219 -33.844 1 39.28 6 PHE B C 1
ATOM 1891 O O . PHE B 1 6 ? -23.938 0.751 -33.906 1 39.28 6 PHE B O 1
ATOM 1898 N N . PHE B 1 7 ? -25.281 2.469 -33.438 1 35.94 7 PHE B N 1
ATOM 1899 C CA . PHE B 1 7 ? -24.203 3.379 -33.094 1 35.94 7 PHE B CA 1
ATOM 1900 C C . PHE B 1 7 ? -23.484 2.918 -31.828 1 35.94 7 PHE B C 1
ATOM 1902 O O . PHE B 1 7 ? -22.328 3.291 -31.594 1 35.94 7 PHE B O 1
ATOM 1909 N N . SER B 1 8 ? -24.141 2.42 -30.844 1 37.84 8 SER B N 1
ATOM 1910 C CA . SER B 1 8 ? -23.438 2.053 -29.625 1 37.84 8 SER B CA 1
ATOM 1911 C C . SER B 1 8 ? -22.438 0.921 -29.875 1 37.84 8 SER B C 1
ATOM 1913 O O . SER B 1 8 ? -21.516 0.719 -29.094 1 37.84 8 SER B O 1
ATOM 1915 N N . ARG B 1 9 ? -22.656 0.011 -30.781 1 34.59 9 ARG B N 1
ATOM 1916 C CA . ARG B 1 9 ? -21.781 -1.107 -31.125 1 34.59 9 ARG B CA 1
ATOM 1917 C C . ARG B 1 9 ? -20.5 -0.616 -31.766 1 34.59 9 ARG B C 1
ATOM 1919 O O . ARG B 1 9 ? -19.469 -1.306 -31.719 1 34.59 9 ARG B O 1
ATOM 1926 N N . VAL B 1 10 ? -20.547 0.342 -32.688 1 38.22 10 VAL B N 1
ATOM 1927 C CA . VAL B 1 10 ? -19.359 0.78 -33.406 1 38.22 10 VAL B CA 1
ATOM 1928 C C . VAL B 1 10 ? -18.391 1.454 -32.438 1 38.22 10 VAL B C 1
ATOM 1930 O O . VAL B 1 10 ? -17.188 1.461 -32.688 1 38.22 10 VAL B O 1
ATOM 1933 N N . LEU B 1 11 ? -18.812 2.301 -31.547 1 37.06 11 LEU B N 1
ATOM 1934 C CA . LEU B 1 11 ? -17.938 2.967 -30.594 1 37.06 11 LEU B CA 1
ATOM 1935 C C . LEU B 1 11 ? -17.266 1.952 -29.672 1 37.06 11 LEU B C 1
ATOM 1937 O O . LEU B 1 11 ? -16.484 2.324 -28.797 1 37.06 11 LEU B O 1
ATOM 1941 N N . ASP B 1 12 ? -17.922 0.878 -29.328 1 40.19 12 ASP B N 1
ATOM 1942 C CA . ASP B 1 12 ? -17.047 -0.131 -28.734 1 40.19 12 ASP B CA 1
ATOM 1943 C C . ASP B 1 12 ? -15.758 -0.292 -29.547 1 40.19 12 ASP B C 1
ATOM 1945 O O . ASP B 1 12 ? -15.562 -1.304 -30.219 1 40.19 12 ASP B O 1
ATOM 1949 N N . LEU B 1 13 ? -15.461 0.475 -30.5 1 40.22 13 LEU B N 1
ATOM 1950 C CA . LEU B 1 13 ? -14.148 0.622 -31.109 1 40.22 13 LEU B CA 1
ATOM 1951 C C . LEU B 1 13 ? -13.047 0.191 -30.141 1 40.22 13 LEU B C 1
ATOM 1953 O O . LEU B 1 13 ? -13.016 0.64 -28.984 1 40.22 13 LEU B O 1
ATOM 1957 N N . VAL B 1 14 ? -12.469 -0.987 -30.312 1 47.38 14 VAL B N 1
ATOM 1958 C CA . VAL B 1 14 ? -11.43 -1.765 -29.656 1 47.38 14 VAL B CA 1
ATOM 1959 C C . VAL B 1 14 ? -10.336 -0.831 -29.141 1 47.38 14 VAL B C 1
ATOM 1961 O O . VAL B 1 14 ? -9.586 -0.242 -29.922 1 47.38 14 VAL B O 1
ATOM 1964 N N . ALA B 1 15 ? -10.633 0.06 -28.375 1 56.28 15 ALA B N 1
ATOM 1965 C CA . ALA B 1 15 ? -9.5 0.795 -27.812 1 56.28 15 ALA B CA 1
ATOM 1966 C C . ALA B 1 15 ? -8.211 -0.02 -27.906 1 56.28 15 ALA B C 1
ATOM 1968 O O . ALA B 1 15 ? -8.195 -1.21 -27.594 1 56.28 15 ALA B O 1
ATOM 1969 N N . PRO B 1 16 ? -7.281 0.456 -28.75 1 69 16 PRO B N 1
ATOM 1970 C CA . PRO B 1 16 ? -6.023 -0.269 -28.938 1 69 16 PRO B CA 1
ATOM 1971 C C . PRO B 1 16 ? -5.441 -0.805 -27.641 1 69 16 PRO B C 1
ATOM 1973 O O . PRO B 1 16 ? -5.59 -0.176 -26.594 1 69 16 PRO B O 1
ATOM 1976 N N . ARG B 1 17 ? -5.238 -2.109 -27.625 1 85.62 17 ARG B N 1
ATOM 1977 C CA . ARG B 1 17 ? -4.527 -2.727 -26.516 1 85.62 17 ARG B CA 1
ATOM 1978 C C . ARG B 1 17 ? -3.207 -2.012 -26.25 1 85.62 17 ARG B C 1
ATOM 1980 O O . ARG B 1 17 ? -2.492 -1.64 -27.172 1 85.62 17 ARG B O 1
ATOM 1987 N N . ALA B 1 18 ? -3.043 -1.562 -25.156 1 91.62 18 ALA B N 1
ATOM 1988 C CA . ALA B 1 18 ? -1.795 -0.893 -24.797 1 91.62 18 ALA B CA 1
ATOM 1989 C C . ALA B 1 18 ? -1.008 -1.715 -23.781 1 91.62 18 ALA B C 1
ATOM 1991 O O . ALA B 1 18 ? -1.595 -2.414 -22.953 1 91.62 18 ALA B O 1
ATOM 1992 N N . CYS B 1 19 ? 0.27 -1.653 -24.016 1 94.62 19 CYS B N 1
ATOM 1993 C CA . CYS B 1 19 ? 1.145 -2.279 -23.031 1 94.62 19 CYS B CA 1
ATOM 1994 C C . CYS B 1 19 ? 0.92 -1.683 -21.641 1 94.62 19 CYS B C 1
ATOM 1996 O O . CYS B 1 19 ? 1.056 -0.473 -21.453 1 94.62 19 CYS B O 1
ATOM 1998 N N . PRO B 1 20 ? 0.62 -2.52 -20.703 1 91.88 20 PRO B N 1
ATOM 1999 C CA . PRO B 1 20 ? 0.344 -1.955 -19.391 1 91.88 20 PRO B CA 1
ATOM 2000 C C . PRO B 1 20 ? 1.591 -1.379 -18.719 1 91.88 20 PRO B C 1
ATOM 2002 O O . PRO B 1 20 ? 1.482 -0.581 -17.781 1 91.88 20 PRO B O 1
ATOM 2005 N N . ALA B 1 21 ? 2.711 -1.729 -19.156 1 91.69 21 ALA B N 1
ATOM 2006 C CA . ALA B 1 21 ? 3.951 -1.252 -18.547 1 91.69 21 ALA B CA 1
ATOM 2007 C C . ALA B 1 21 ? 4.316 0.136 -19.062 1 91.69 21 ALA B C 1
ATOM 2009 O O . ALA B 1 21 ? 4.648 1.03 -18.281 1 91.69 21 ALA B O 1
ATOM 2010 N N . CYS B 1 22 ? 4.168 0.297 -20.391 1 91.62 22 CYS B N 1
ATOM 2011 C CA . CYS B 1 22 ? 4.703 1.54 -20.938 1 91.62 22 CYS B CA 1
ATOM 2012 C C . CYS B 1 22 ? 3.605 2.359 -21.594 1 91.62 22 CYS B C 1
ATOM 2014 O O . CYS B 1 22 ? 3.807 3.533 -21.922 1 91.62 22 CYS B O 1
ATOM 2016 N N . GLY B 1 23 ? 2.516 1.767 -21.969 1 90 23 GLY B N 1
ATOM 2017 C CA . GLY B 1 23 ? 1.394 2.498 -22.531 1 90 23 GLY B CA 1
ATOM 2018 C C . GLY B 1 23 ? 1.384 2.502 -24.047 1 90 23 GLY B C 1
ATOM 2019 O O . GLY B 1 23 ? 0.408 2.934 -24.672 1 90 23 GLY B O 1
ATOM 2020 N N . ARG B 1 24 ? 2.357 1.954 -24.594 1 91.62 24 ARG B N 1
ATOM 2021 C CA . ARG B 1 24 ? 2.412 1.937 -26.062 1 91.62 24 ARG B CA 1
ATOM 2022 C C . ARG B 1 24 ? 1.411 0.938 -26.625 1 91.62 24 ARG B C 1
ATOM 2024 O O . ARG B 1 24 ? 1.06 -0.043 -25.969 1 91.62 24 ARG B O 1
ATOM 2031 N N . ARG B 1 25 ? 1.083 1.201 -27.812 1 92.62 25 ARG B N 1
ATOM 2032 C CA . ARG B 1 25 ? 0.163 0.301 -28.5 1 92.62 25 ARG B CA 1
ATOM 2033 C C . ARG B 1 25 ? 0.81 -1.058 -28.75 1 92.62 25 ARG B C 1
ATOM 2035 O O . ARG B 1 25 ? 1.963 -1.133 -29.188 1 92.62 25 ARG B O 1
ATOM 2042 N N . LEU B 1 26 ? 0.046 -2.084 -28.484 1 93.81 26 LEU B N 1
ATOM 2043 C CA . LEU B 1 26 ? 0.543 -3.441 -28.672 1 93.81 26 LEU B CA 1
ATOM 2044 C C . LEU B 1 26 ? 0.385 -3.879 -30.125 1 93.81 26 LEU B C 1
ATOM 2046 O O . LEU B 1 26 ? -0.625 -3.574 -30.766 1 93.81 26 LEU B O 1
ATOM 2050 N N . GLY B 1 27 ? 1.449 -4.492 -30.578 1 90.25 27 GLY B N 1
ATOM 2051 C CA . GLY B 1 27 ? 1.338 -5.141 -31.875 1 90.25 27 GLY B CA 1
ATOM 2052 C C . GLY B 1 27 ? 0.453 -6.371 -31.859 1 90.25 27 GLY B C 1
ATOM 2053 O O . GLY B 1 27 ? -0.018 -6.785 -30.797 1 90.25 27 GLY B O 1
ATOM 2054 N N . ILE B 1 28 ? 0.283 -6.961 -32.969 1 87.12 28 ILE B N 1
ATOM 2055 C CA . ILE B 1 28 ? -0.63 -8.078 -33.156 1 87.12 28 ILE B CA 1
ATOM 2056 C C . ILE B 1 28 ? -0.159 -9.289 -32.344 1 87.12 28 ILE B C 1
ATOM 2058 O O . ILE B 1 28 ? -0.973 -10.008 -31.781 1 87.12 28 ILE B O 1
ATOM 2062 N N . THR B 1 29 ? 1.105 -9.406 -32.188 1 89 29 THR B N 1
ATOM 2063 C CA . THR B 1 29 ? 1.626 -10.594 -31.531 1 89 29 THR B CA 1
ATOM 2064 C C . THR B 1 29 ? 2.012 -10.289 -30.094 1 89 29 THR B C 1
ATOM 2066 O O . THR B 1 29 ? 2.506 -11.164 -29.375 1 89 29 THR B O 1
ATOM 2069 N N . GLU B 1 30 ? 1.839 -9.125 -29.734 1 89.5 30 GLU B N 1
ATOM 2070 C CA . GLU B 1 30 ? 2.248 -8.703 -28.391 1 89.5 30 GLU B CA 1
ATOM 2071 C C . GLU B 1 30 ? 1.098 -8.836 -27.406 1 89.5 30 GLU B C 1
ATOM 2073 O O . GLU B 1 30 ? 0.023 -8.266 -27.609 1 89.5 30 GLU B O 1
ATOM 2078 N N . GLU B 1 31 ? 1.347 -9.664 -26.406 1 87.94 31 GLU B N 1
ATOM 2079 C CA . GLU B 1 31 ? 0.385 -9.82 -25.312 1 87.94 31 GLU B CA 1
ATOM 2080 C C . GLU B 1 31 ? 1.003 -10.562 -24.141 1 87.94 31 GLU B C 1
ATOM 2082 O O . GLU B 1 31 ? 1.609 -11.617 -24.312 1 87.94 31 GLU B O 1
ATOM 2087 N N . PRO B 1 32 ? 0.75 -9.945 -22.984 1 92.31 32 PRO B N 1
ATOM 2088 C CA . PRO B 1 32 ? 0.088 -8.703 -22.578 1 92.31 32 PRO B CA 1
ATOM 2089 C C . PRO B 1 32 ? 1.022 -7.5 -22.625 1 92.31 32 PRO B C 1
ATOM 2091 O O . PRO B 1 32 ? 0.572 -6.359 -22.469 1 92.31 32 PRO B O 1
ATOM 2094 N N . LEU B 1 33 ? 2.316 -7.77 -22.922 1 95.12 33 LEU B N 1
ATOM 2095 C CA . LEU B 1 33 ? 3.326 -6.715 -22.922 1 95.12 33 LEU B CA 1
ATOM 2096 C C . LEU B 1 33 ? 3.893 -6.508 -24.328 1 95.12 33 LEU B C 1
ATOM 2098 O O . LEU B 1 33 ? 3.91 -7.438 -25.125 1 95.12 33 LEU B O 1
ATOM 2102 N N . CYS B 1 34 ? 4.297 -5.289 -24.531 1 96.12 34 CYS B N 1
ATOM 2103 C CA . CYS B 1 34 ? 5.074 -5.094 -25.75 1 96.12 34 CYS B CA 1
ATOM 2104 C C . CYS B 1 34 ? 6.422 -5.805 -25.656 1 96.12 34 CYS B C 1
ATOM 2106 O O . CYS B 1 34 ? 6.875 -6.137 -24.562 1 96.12 34 CYS B O 1
ATOM 2108 N N . ALA B 1 35 ? 7.004 -5.988 -26.797 1 95.56 35 ALA B N 1
ATOM 2109 C CA . ALA B 1 35 ? 8.25 -6.746 -26.844 1 95.56 35 ALA B CA 1
ATOM 2110 C C . ALA B 1 35 ? 9.336 -6.082 -26 1 95.56 35 ALA B C 1
ATOM 2112 O O . ALA B 1 35 ? 10.047 -6.758 -25.25 1 95.56 35 ALA B O 1
ATOM 2113 N N . ALA B 1 36 ? 9.461 -4.832 -26.047 1 95.38 36 ALA B N 1
ATOM 2114 C CA . ALA B 1 36 ? 10.492 -4.094 -25.328 1 95.38 36 ALA B CA 1
ATOM 2115 C C . ALA B 1 36 ? 10.328 -4.25 -23.828 1 95.38 36 ALA B C 1
ATOM 2117 O O . ALA B 1 36 ? 11.289 -4.543 -23.109 1 95.38 36 ALA B O 1
ATOM 2118 N N . CYS B 1 37 ? 9.07 -4.102 -23.344 1 96.12 37 CYS B N 1
ATOM 2119 C CA . CYS B 1 37 ? 8.812 -4.211 -21.922 1 96.12 37 CYS B CA 1
ATOM 2120 C C . CYS B 1 37 ? 8.961 -5.652 -21.453 1 96.12 37 CYS B C 1
ATOM 2122 O O . CYS B 1 37 ? 9.422 -5.898 -20.328 1 96.12 37 CYS B O 1
ATOM 2124 N N . ASN B 1 38 ? 8.539 -6.555 -22.281 1 95.19 38 ASN B N 1
ATOM 2125 C CA . ASN B 1 38 ? 8.664 -7.961 -21.922 1 95.19 38 ASN B CA 1
ATOM 2126 C C . ASN B 1 38 ? 10.133 -8.359 -21.75 1 95.19 38 ASN B C 1
ATOM 2128 O O . ASN B 1 38 ? 10.477 -9.062 -20.812 1 95.19 38 ASN B O 1
ATOM 2132 N N . ILE B 1 39 ? 10.914 -7.836 -22.594 1 94.62 39 ILE B N 1
ATOM 2133 C CA . ILE B 1 39 ? 12.344 -8.141 -22.562 1 94.62 39 ILE B CA 1
ATOM 2134 C C . ILE B 1 39 ? 12.984 -7.426 -21.375 1 94.62 39 ILE B C 1
ATOM 2136 O O . ILE B 1 39 ? 13.844 -7.992 -20.688 1 94.62 39 ILE B O 1
ATOM 2140 N N . ALA B 1 40 ? 12.539 -6.293 -21.047 1 94.81 40 ALA B N 1
ATOM 2141 C CA . ALA B 1 40 ? 13.141 -5.461 -20.016 1 94.81 40 ALA B CA 1
ATOM 2142 C C . ALA B 1 40 ? 12.711 -5.922 -18.625 1 94.81 40 ALA B C 1
ATOM 2144 O O . ALA B 1 40 ? 13.305 -5.52 -17.625 1 94.81 40 ALA B O 1
ATOM 2145 N N . LEU B 1 41 ? 11.703 -6.723 -18.594 1 95.94 41 LEU B N 1
ATOM 2146 C CA . LEU B 1 41 ? 11.227 -7.215 -17.312 1 95.94 41 LEU B CA 1
ATOM 2147 C C . LEU B 1 41 ? 12.242 -8.172 -16.688 1 95.94 41 LEU B C 1
ATOM 2149 O O . LEU B 1 41 ? 12.539 -9.227 -17.25 1 95.94 41 LEU B O 1
ATOM 2153 N N . PRO B 1 42 ? 12.797 -7.855 -15.516 1 96.31 42 PRO B N 1
ATOM 2154 C CA . PRO B 1 42 ? 13.828 -8.711 -14.922 1 96.31 42 PRO B CA 1
ATOM 2155 C C . PRO B 1 42 ? 13.258 -10 -14.328 1 96.31 42 PRO B C 1
ATOM 2157 O O . PRO B 1 42 ? 12.945 -10.047 -13.133 1 96.31 42 PRO B O 1
ATOM 2160 N N . ARG B 1 43 ? 13.25 -11.062 -15.148 1 97.25 43 ARG B N 1
ATOM 2161 C CA . ARG B 1 43 ? 12.766 -12.352 -14.672 1 97.25 43 ARG B CA 1
ATOM 2162 C C . ARG B 1 43 ? 13.641 -12.891 -13.547 1 97.25 43 ARG B C 1
ATOM 2164 O O . ARG B 1 43 ? 14.867 -12.773 -13.594 1 97.25 43 ARG B O 1
ATOM 2171 N N . THR B 1 44 ? 12.992 -13.484 -12.555 1 97.06 44 THR B N 1
ATOM 2172 C CA . THR B 1 44 ? 13.766 -14.031 -11.445 1 97.06 44 THR B CA 1
ATOM 2173 C C . THR B 1 44 ? 14.328 -15.406 -11.797 1 97.06 44 THR B C 1
ATOM 2175 O O . THR B 1 44 ? 15.344 -15.828 -11.242 1 97.06 44 THR B O 1
ATOM 2178 N N . MET B 1 45 ? 13.641 -16.141 -12.617 1 97 45 MET B N 1
ATOM 2179 C CA . MET B 1 45 ? 13.938 -17.516 -13.016 1 97 45 MET B CA 1
ATOM 2180 C C . MET B 1 45 ? 13.875 -18.453 -11.82 1 97 45 MET B C 1
ATOM 2182 O O . MET B 1 45 ? 14.445 -19.547 -11.852 1 97 45 MET B O 1
ATOM 2186 N N . HIS B 1 46 ? 13.211 -18.062 -10.789 1 97.25 46 HIS B N 1
ATOM 2187 C CA . HIS B 1 46 ? 13.078 -18.891 -9.586 1 97.25 46 HIS B CA 1
ATOM 2188 C C . HIS B 1 46 ? 12.445 -20.234 -9.906 1 97.25 46 HIS B C 1
ATOM 2190 O O . HIS B 1 46 ? 12.742 -21.234 -9.25 1 97.25 46 HIS B O 1
ATOM 2196 N N . HIS B 1 47 ? 11.633 -20.297 -10.914 1 96.12 47 HIS B N 1
ATOM 2197 C CA . HIS B 1 47 ? 10.883 -21.5 -11.242 1 96.12 47 HIS B CA 1
ATOM 2198 C C . HIS B 1 47 ? 11.805 -22.609 -11.734 1 96.12 47 HIS B C 1
ATOM 2200 O O . HIS B 1 47 ? 11.422 -23.781 -11.758 1 96.12 47 HIS B O 1
ATOM 2206 N N . LEU B 1 48 ? 13 -22.25 -12.141 1 95.94 48 LEU B N 1
ATOM 2207 C CA . LEU B 1 48 ? 13.969 -23.234 -12.586 1 95.94 48 LEU B CA 1
ATOM 2208 C C . LEU B 1 48 ? 14.602 -23.953 -11.398 1 95.94 48 LEU B C 1
ATOM 2210 O O . LEU B 1 48 ? 15.102 -25.078 -11.539 1 95.94 48 LEU B O 1
ATOM 2214 N N . GLN B 1 49 ? 14.633 -23.281 -10.188 1 96.19 49 GLN B N 1
ATOM 2215 C CA . GLN B 1 49 ? 15.078 -23.859 -8.922 1 96.19 49 GLN B CA 1
ATOM 2216 C C . GLN B 1 49 ? 14.102 -23.516 -7.789 1 96.19 49 GLN B C 1
ATOM 2218 O O . GLN B 1 49 ? 14.484 -22.875 -6.809 1 96.19 49 GLN B O 1
ATOM 2223 N N . PRO B 1 50 ? 12.906 -24.062 -7.934 1 95.62 50 PRO B N 1
ATOM 2224 C CA . PRO B 1 50 ? 11.836 -23.594 -7.043 1 95.62 50 PRO B CA 1
ATOM 2225 C C . PRO B 1 50 ? 12.023 -24.062 -5.602 1 95.62 50 PRO B C 1
ATOM 2227 O O . PRO B 1 50 ? 11.398 -23.531 -4.684 1 95.62 50 PRO B O 1
ATOM 2230 N N . TYR B 1 51 ? 12.93 -25.031 -5.32 1 93.31 51 TYR B N 1
ATOM 2231 C CA . TYR B 1 51 ? 13.117 -25.609 -3.996 1 93.31 51 TYR B CA 1
ATOM 2232 C C . TYR B 1 51 ? 14.172 -24.844 -3.207 1 93.31 51 TYR B C 1
ATOM 2234 O O . TYR B 1 51 ? 14.234 -24.938 -1.979 1 93.31 51 TYR B O 1
ATOM 2242 N N . ASP B 1 52 ? 15.047 -24.188 -3.998 1 94.5 52 ASP B N 1
ATOM 2243 C CA . ASP B 1 52 ? 16.172 -23.5 -3.365 1 94.5 52 ASP B CA 1
ATOM 2244 C C . ASP B 1 52 ? 16.547 -22.234 -4.145 1 94.5 52 ASP B C 1
ATOM 2246 O O . ASP B 1 52 ? 17.422 -22.281 -5.004 1 94.5 52 ASP B O 1
ATOM 2250 N N . ASN B 1 53 ? 15.898 -21.188 -3.92 1 95.19 53 ASN B N 1
ATOM 2251 C CA . ASN B 1 53 ? 16.234 -19.875 -4.461 1 95.19 53 ASN B CA 1
ATOM 2252 C C . ASN B 1 53 ? 16.125 -18.781 -3.398 1 95.19 53 ASN B C 1
ATOM 2254 O O . ASN B 1 53 ? 15.766 -19.062 -2.254 1 95.19 53 ASN B O 1
ATOM 2258 N N . GLU B 1 54 ? 16.484 -17.609 -3.76 1 93.94 54 GLU B N 1
ATOM 2259 C CA . GLU B 1 54 ? 16.562 -16.516 -2.793 1 93.94 54 GLU B CA 1
ATOM 2260 C C . GLU B 1 54 ? 15.211 -16.266 -2.135 1 93.94 54 GLU B C 1
ATOM 2262 O O . GLU B 1 54 ? 15.141 -15.961 -0.942 1 93.94 54 GLU B O 1
ATOM 2267 N N . LEU B 1 55 ? 14.172 -16.406 -2.896 1 95.5 55 LEU B N 1
ATOM 2268 C CA . LEU B 1 55 ? 12.836 -16.203 -2.346 1 95.5 55 LEU B CA 1
ATOM 2269 C C . LEU B 1 55 ? 12.477 -17.312 -1.369 1 95.5 55 LEU B C 1
ATOM 2271 O O . LEU B 1 55 ? 11.953 -17.047 -0.285 1 95.5 55 LEU B O 1
ATOM 2275 N N . ALA B 1 56 ? 12.781 -18.531 -1.749 1 96.06 56 ALA B N 1
ATOM 2276 C CA . ALA B 1 56 ? 12.5 -19.688 -0.892 1 96.06 56 ALA B CA 1
ATOM 2277 C C . ALA B 1 56 ? 13.188 -19.547 0.464 1 96.06 56 ALA B C 1
ATOM 2279 O O . ALA B 1 56 ? 12.609 -19.891 1.497 1 96.06 56 ALA B O 1
ATOM 2280 N N . ARG B 1 57 ? 14.289 -19 0.474 1 93.5 57 ARG B N 1
ATOM 2281 C CA . ARG B 1 57 ? 15.094 -18.875 1.687 1 93.5 57 ARG B CA 1
ATOM 2282 C C . ARG B 1 57 ? 14.445 -17.938 2.689 1 93.5 57 ARG B C 1
ATOM 2284 O O . ARG B 1 57 ? 14.711 -18.016 3.891 1 93.5 57 ARG B O 1
ATOM 2291 N N . LEU B 1 58 ? 13.602 -17.078 2.193 1 90.06 58 LEU B N 1
ATOM 2292 C CA . LEU B 1 58 ? 12.867 -16.188 3.088 1 90.06 58 LEU B CA 1
ATOM 2293 C C . LEU B 1 58 ? 11.992 -16.969 4.047 1 90.06 58 LEU B C 1
ATOM 2295 O O . LEU B 1 58 ? 11.656 -16.5 5.133 1 90.06 58 LEU B O 1
ATOM 2299 N N . PHE B 1 59 ? 11.633 -18.156 3.625 1 94.19 59 PHE B N 1
ATOM 2300 C CA . PHE B 1 59 ? 10.617 -18.891 4.375 1 94.19 59 PHE B CA 1
ATOM 2301 C C . PHE B 1 59 ? 11.234 -20.047 5.137 1 94.19 59 PHE B C 1
ATOM 2303 O O . PHE B 1 59 ? 10.555 -20.734 5.914 1 94.19 59 PHE B O 1
ATOM 2310 N N . TRP B 1 60 ? 12.5 -20.25 4.895 1 91.38 60 TRP B N 1
ATOM 2311 C CA . TRP B 1 60 ? 13.188 -21.359 5.578 1 91.38 60 TRP B CA 1
ATOM 2312 C C . TRP B 1 60 ? 13.117 -21.172 7.09 1 91.38 60 TRP B C 1
ATOM 2314 O O . TRP B 1 60 ? 13.438 -20.109 7.609 1 91.38 60 TRP B O 1
ATOM 2324 N N . GLY B 1 61 ? 12.727 -22.25 7.793 1 90.38 61 GLY B N 1
ATOM 2325 C CA . GLY B 1 61 ? 12.648 -22.203 9.242 1 90.38 61 GLY B CA 1
ATOM 2326 C C . GLY B 1 61 ? 11.375 -21.547 9.75 1 90.38 61 GLY B C 1
ATOM 2327 O O . GLY B 1 61 ? 11.109 -21.547 10.953 1 90.38 61 GLY B O 1
ATOM 2328 N N . LYS B 1 62 ? 10.609 -21 8.898 1 90 62 LYS B N 1
ATOM 2329 C CA . LYS B 1 62 ? 9.383 -20.328 9.305 1 90 62 LYS B CA 1
ATOM 2330 C C . LYS B 1 62 ? 8.156 -21.172 8.992 1 90 62 LYS B C 1
ATOM 2332 O O . LYS B 1 62 ? 7.316 -21.406 9.859 1 90 62 LYS B O 1
ATOM 2337 N N . ILE B 1 63 ? 8.047 -21.547 7.793 1 92.56 63 ILE B N 1
ATOM 2338 C CA . ILE B 1 63 ? 6.957 -22.422 7.355 1 92.56 63 ILE B CA 1
ATOM 2339 C C . ILE B 1 63 ? 7.492 -23.453 6.363 1 92.56 63 ILE B C 1
ATOM 2341 O O . ILE B 1 63 ? 8.469 -23.203 5.66 1 92.56 63 ILE B O 1
ATOM 2345 N N . PRO B 1 64 ? 6.84 -24.594 6.359 1 95.25 64 PRO B N 1
ATOM 2346 C CA . PRO B 1 64 ? 7.258 -25.609 5.383 1 95.25 64 PRO B CA 1
ATOM 2347 C C . PRO B 1 64 ? 6.766 -25.297 3.971 1 95.25 64 PRO B C 1
ATOM 2349 O O . PRO B 1 64 ? 5.559 -25.266 3.725 1 95.25 64 PRO B O 1
ATOM 2352 N N . ILE B 1 65 ? 7.641 -25 3.064 1 96 65 ILE B N 1
ATOM 2353 C CA . ILE B 1 65 ? 7.277 -24.703 1.685 1 96 65 ILE B CA 1
ATOM 2354 C C . ILE B 1 65 ? 7.906 -25.719 0.748 1 96 65 ILE B C 1
ATOM 2356 O O . ILE B 1 65 ? 9.055 -26.141 0.949 1 96 65 ILE B O 1
ATOM 2360 N N . GLU B 1 66 ? 7.145 -26.094 -0.263 1 97.19 66 GLU B N 1
ATOM 2361 C CA . GLU B 1 66 ? 7.652 -27.031 -1.272 1 97.19 66 GLU B CA 1
ATOM 2362 C C . GLU B 1 66 ? 8.359 -26.281 -2.4 1 97.19 66 GLU B C 1
ATOM 2364 O O . GLU B 1 66 ? 9.57 -26.406 -2.57 1 97.19 66 GLU B O 1
ATOM 2369 N N . LYS B 1 67 ? 7.648 -25.453 -3.104 1 97.88 67 LYS B N 1
ATOM 2370 C CA . LYS B 1 67 ? 8.141 -24.656 -4.227 1 97.88 67 LYS B CA 1
ATOM 2371 C C . LYS B 1 67 ? 7.883 -23.172 -4 1 97.88 67 LYS B C 1
ATOM 2373 O O . LYS B 1 67 ? 6.867 -22.797 -3.406 1 97.88 67 LYS B O 1
ATOM 2378 N N . CYS B 1 68 ? 8.828 -22.391 -4.453 1 98.12 68 CYS B N 1
ATOM 2379 C CA . CYS B 1 68 ? 8.695 -20.953 -4.332 1 98.12 68 CYS B CA 1
ATOM 2380 C C . CYS B 1 68 ? 9.25 -20.234 -5.562 1 98.12 68 CYS B C 1
ATOM 2382 O O . CYS B 1 68 ? 10.336 -20.562 -6.035 1 98.12 68 CYS B O 1
ATOM 2384 N N . ALA B 1 69 ? 8.445 -19.312 -6.086 1 98.5 69 ALA B N 1
ATOM 2385 C CA . ALA B 1 69 ? 8.945 -18.531 -7.223 1 98.5 69 ALA B CA 1
ATOM 2386 C C . ALA B 1 69 ? 8.273 -17.172 -7.297 1 98.5 69 ALA B C 1
ATOM 2388 O O . ALA B 1 69 ? 7.133 -17 -6.855 1 98.5 69 ALA B O 1
ATOM 2389 N N . ALA B 1 70 ? 8.977 -16.219 -7.82 1 98.31 70 ALA B N 1
ATOM 2390 C CA . ALA B 1 70 ? 8.453 -14.938 -8.273 1 98.31 70 ALA B CA 1
ATOM 2391 C C . ALA B 1 70 ? 8.727 -14.734 -9.766 1 98.31 70 ALA B C 1
ATOM 2393 O O . ALA B 1 70 ? 9.75 -15.18 -10.281 1 98.31 70 ALA B O 1
ATOM 2394 N N . PHE B 1 71 ? 7.867 -14.055 -10.391 1 98.25 71 PHE B N 1
ATOM 2395 C CA . PHE B 1 71 ? 7.953 -13.906 -11.836 1 98.25 71 PHE B CA 1
ATOM 2396 C C . PHE B 1 71 ? 9.039 -12.906 -12.211 1 98.25 71 PHE B C 1
ATOM 2398 O O . PHE B 1 71 ? 9.867 -13.18 -13.086 1 98.25 71 PHE B O 1
ATOM 2405 N N . PHE B 1 72 ? 9.062 -11.727 -11.586 1 97.56 72 PHE B N 1
ATOM 2406 C CA . PHE B 1 72 ? 10.102 -10.742 -11.883 1 97.56 72 PHE B CA 1
ATOM 2407 C C . PHE B 1 72 ? 10.516 -9.992 -10.625 1 97.56 72 PHE B C 1
ATOM 2409 O O . PHE B 1 72 ? 9.852 -10.094 -9.586 1 97.56 72 PHE B O 1
ATOM 2416 N N . LEU B 1 73 ? 11.641 -9.289 -10.695 1 96.06 73 LEU B N 1
ATOM 2417 C CA . LEU B 1 73 ? 12.164 -8.469 -9.602 1 96.06 73 LEU B CA 1
ATOM 2418 C C . LEU B 1 73 ? 11.609 -7.047 -9.68 1 96.06 73 LEU B C 1
ATOM 2420 O O . LEU B 1 73 ? 11.484 -6.477 -10.766 1 96.06 73 LEU B O 1
ATOM 2424 N N . TYR B 1 74 ? 11.328 -6.582 -8.5 1 93.12 74 TYR B N 1
ATOM 2425 C CA . TYR B 1 74 ? 10.914 -5.184 -8.453 1 93.12 74 TYR B CA 1
ATOM 2426 C C . TYR B 1 74 ? 12.094 -4.258 -8.734 1 93.12 74 TYR B C 1
ATOM 2428 O O . TYR B 1 74 ? 13.148 -4.383 -8.117 1 93.12 74 TYR B O 1
ATOM 2436 N N . LYS B 1 75 ? 11.859 -3.383 -9.648 1 89.38 75 LYS B N 1
ATOM 2437 C CA . LYS B 1 75 ? 12.797 -2.305 -9.945 1 89.38 75 LYS B CA 1
ATOM 2438 C C . LYS B 1 75 ? 12.078 -0.962 -10.047 1 89.38 75 LYS B C 1
ATOM 2440 O O . LYS B 1 75 ? 11.195 -0.79 -10.883 1 89.38 75 LYS B O 1
ATOM 2445 N N . PRO B 1 76 ? 12.508 -0.058 -9.18 1 83.94 76 PRO B N 1
ATOM 2446 C CA . PRO B 1 76 ? 11.852 1.25 -9.25 1 83.94 76 PRO B CA 1
ATOM 2447 C C . PRO B 1 76 ? 12.023 1.917 -10.617 1 83.94 76 PRO B C 1
ATOM 2449 O O . PRO B 1 76 ? 13.047 1.734 -11.273 1 83.94 76 PRO B O 1
ATOM 2452 N N . ASN B 1 77 ? 11 2.676 -11.016 1 81.44 77 ASN B N 1
ATOM 2453 C CA . ASN B 1 77 ? 11.031 3.467 -12.242 1 81.44 77 ASN B CA 1
ATOM 2454 C C . ASN B 1 77 ? 11.336 2.602 -13.461 1 81.44 77 ASN B C 1
ATOM 2456 O O . ASN B 1 77 ? 12.195 2.945 -14.273 1 81.44 77 ASN B O 1
ATOM 2460 N N . SER B 1 78 ? 10.727 1.541 -13.477 1 89.38 78 SER B N 1
ATOM 2461 C CA . SER B 1 78 ? 10.914 0.556 -14.539 1 89.38 78 SER B CA 1
ATOM 2462 C C . SER B 1 78 ? 9.594 -0.076 -14.945 1 89.38 78 SER B C 1
ATOM 2464 O O . SER B 1 78 ? 8.555 0.177 -14.328 1 89.38 78 SER B O 1
ATOM 2466 N N . PRO B 1 79 ? 9.578 -0.86 -16 1 91.12 79 PRO B N 1
ATOM 2467 C CA . PRO B 1 79 ? 8.367 -1.602 -16.359 1 91.12 79 PRO B CA 1
ATOM 2468 C C . PRO B 1 79 ? 7.832 -2.445 -15.203 1 91.12 79 PRO B C 1
ATOM 2470 O O . PRO B 1 79 ? 6.617 -2.586 -15.047 1 91.12 79 PRO B O 1
ATOM 2473 N N . SER B 1 80 ? 8.75 -2.93 -14.398 1 92.69 80 SER B N 1
ATOM 2474 C CA . SER B 1 80 ? 8.352 -3.766 -13.273 1 92.69 80 SER B CA 1
ATOM 2475 C C . SER B 1 80 ? 7.496 -2.984 -12.281 1 92.69 80 SER B C 1
ATOM 2477 O O . SER B 1 80 ? 6.41 -3.432 -11.906 1 92.69 80 SER B O 1
ATOM 2479 N N . SER B 1 81 ? 7.996 -1.838 -11.906 1 89.19 81 SER B N 1
ATOM 2480 C CA . SER B 1 81 ? 7.254 -1.017 -10.953 1 89.19 81 SER B CA 1
ATOM 2481 C C . SER B 1 81 ? 5.965 -0.484 -11.578 1 89.19 81 SER B C 1
ATOM 2483 O O . SER B 1 81 ? 4.934 -0.404 -10.906 1 89.19 81 SER B O 1
ATOM 2485 N N . ASN B 1 82 ? 5.977 -0.197 -12.836 1 87.81 82 ASN B N 1
ATOM 2486 C CA . ASN B 1 82 ? 4.801 0.31 -13.531 1 87.81 82 ASN B CA 1
ATOM 2487 C C . ASN B 1 82 ? 3.691 -0.736 -13.594 1 87.81 82 ASN B C 1
ATOM 2489 O O . ASN B 1 82 ? 2.514 -0.408 -13.43 1 87.81 82 ASN B O 1
ATOM 2493 N N . LEU B 1 83 ? 4.062 -1.9 -13.812 1 91.88 83 LEU B N 1
ATOM 2494 C CA . LEU B 1 83 ? 3.09 -2.986 -13.875 1 91.88 83 LEU B CA 1
ATOM 2495 C C . LEU B 1 83 ? 2.385 -3.16 -12.531 1 91.88 83 LEU B C 1
ATOM 2497 O O . LEU B 1 83 ? 1.161 -3.303 -12.484 1 91.88 83 LEU B O 1
ATOM 2501 N N . ILE B 1 84 ? 3.213 -3.162 -11.484 1 90.38 84 ILE B N 1
ATOM 2502 C CA . ILE B 1 84 ? 2.66 -3.336 -10.141 1 90.38 84 ILE B CA 1
ATOM 2503 C C . ILE B 1 84 ? 1.718 -2.178 -9.82 1 90.38 84 ILE B C 1
ATOM 2505 O O . ILE B 1 84 ? 0.624 -2.389 -9.289 1 90.38 84 ILE B O 1
ATOM 2509 N N . TYR B 1 85 ? 2.074 -1.083 -10.258 1 85.12 85 TYR B N 1
ATOM 2510 C CA . TYR B 1 85 ? 1.271 0.11 -10.016 1 85.12 85 TYR B CA 1
ATOM 2511 C C . TYR B 1 85 ? -0.057 0.034 -10.758 1 85.12 85 TYR B C 1
ATOM 2513 O O . TYR B 1 85 ? -1.117 0.277 -10.172 1 85.12 85 TYR B O 1
ATOM 2521 N N . LYS B 1 86 ? 0.038 -0.274 -11.984 1 86.88 86 LYS B N 1
ATOM 2522 C CA . LYS B 1 86 ? -1.173 -0.345 -12.797 1 86.88 86 LYS B CA 1
ATOM 2523 C C . LYS B 1 86 ? -2.113 -1.433 -12.289 1 86.88 86 LYS B C 1
ATOM 2525 O O . LYS B 1 86 ? -3.336 -1.271 -12.32 1 86.88 86 LYS B O 1
ATOM 2530 N N . LEU B 1 87 ? -1.541 -2.428 -11.844 1 90.31 87 LEU B N 1
ATOM 2531 C CA . LEU B 1 87 ? -2.32 -3.543 -11.312 1 90.31 87 LEU B CA 1
ATOM 2532 C C . LEU B 1 87 ? -3.062 -3.137 -10.047 1 90.31 87 LEU B C 1
ATOM 2534 O O . LEU B 1 87 ? -4.188 -3.584 -9.812 1 90.31 87 LEU B O 1
ATOM 2538 N N . LYS B 1 88 ? -2.553 -2.273 -9.289 1 86.5 88 LYS B N 1
ATOM 2539 C CA . LYS B 1 88 ? -3.098 -1.945 -7.977 1 86.5 88 LYS B CA 1
ATOM 2540 C C . LYS B 1 88 ? -4.051 -0.755 -8.055 1 86.5 88 LYS B C 1
ATOM 2542 O O . LYS B 1 88 ? -5.035 -0.691 -7.316 1 86.5 88 LYS B O 1
ATOM 2547 N N . TYR B 1 89 ? -3.887 0.096 -9.062 1 78 89 TYR B N 1
ATOM 2548 C CA . TYR B 1 89 ? -4.547 1.378 -8.836 1 78 89 TYR B CA 1
ATOM 2549 C C . TYR B 1 89 ? -5.273 1.843 -10.094 1 78 89 TYR B C 1
ATOM 2551 O O . TYR B 1 89 ? -5.945 2.877 -10.086 1 78 89 TYR B O 1
ATOM 2559 N N . PHE B 1 90 ? -5.25 1.205 -11.148 1 76.88 90 PHE B N 1
ATOM 2560 C CA . PHE B 1 90 ? -5.875 1.714 -12.359 1 76.88 90 PHE B CA 1
ATOM 2561 C C . PHE B 1 90 ? -7.07 0.857 -12.758 1 76.88 90 PHE B C 1
ATOM 2563 O O . PHE B 1 90 ? -7.52 0.896 -13.906 1 76.88 90 PHE B O 1
ATOM 2570 N N . ASP B 1 91 ? -7.59 0.105 -11.805 1 78.38 91 ASP B N 1
ATOM 2571 C CA . ASP B 1 91 ? -8.789 -0.701 -12.016 1 78.38 91 ASP B CA 1
ATOM 2572 C C . ASP B 1 91 ? -8.664 -1.554 -13.273 1 78.38 91 ASP B C 1
ATOM 2574 O O . ASP B 1 91 ? -9.539 -1.518 -14.148 1 78.38 91 ASP B O 1
ATOM 2578 N N . ARG B 1 92 ? -7.594 -2.121 -13.43 1 84.38 92 ARG B N 1
ATOM 2579 C CA . ARG B 1 92 ? -7.324 -3 -14.562 1 84.38 92 ARG B CA 1
ATOM 2580 C C . ARG B 1 92 ? -7.035 -4.422 -14.094 1 84.38 92 ARG B C 1
ATOM 2582 O O . ARG B 1 92 ? -5.926 -4.93 -14.281 1 84.38 92 ARG B O 1
ATOM 2589 N N . PRO B 1 93 ? -8.117 -5.008 -13.578 1 90.31 93 PRO B N 1
ATOM 2590 C CA . PRO B 1 93 ? -7.922 -6.387 -13.125 1 90.31 93 PRO B CA 1
ATOM 2591 C C . PRO B 1 93 ? -7.488 -7.32 -14.25 1 90.31 93 PRO B C 1
ATOM 2593 O O . PRO B 1 93 ? -6.859 -8.352 -13.992 1 90.31 93 PRO B O 1
ATOM 2596 N N . ASP B 1 94 ? -7.777 -6.973 -15.477 1 92.75 94 ASP B N 1
ATOM 2597 C CA . ASP B 1 94 ? -7.418 -7.773 -16.641 1 92.75 94 ASP B CA 1
ATOM 2598 C C . ASP B 1 94 ? -5.902 -7.941 -16.75 1 92.75 94 ASP B C 1
ATOM 2600 O O . ASP B 1 94 ? -5.418 -8.969 -17.234 1 92.75 94 ASP B O 1
ATOM 2604 N N . ILE B 1 95 ? -5.184 -6.965 -16.297 1 92.69 95 ILE B N 1
ATOM 2605 C CA . ILE B 1 95 ? -3.727 -7.043 -16.312 1 92.69 95 ILE B CA 1
ATOM 2606 C C . ILE B 1 95 ? -3.27 -8.211 -15.438 1 92.69 95 ILE B C 1
ATOM 2608 O O . ILE B 1 95 ? -2.375 -8.969 -15.82 1 92.69 95 ILE B O 1
ATOM 2612 N N . GLY B 1 96 ? -3.895 -8.344 -14.289 1 96.25 96 GLY B N 1
ATOM 2613 C CA . GLY B 1 96 ? -3.566 -9.453 -13.406 1 96.25 96 GLY B CA 1
ATOM 2614 C C . GLY B 1 96 ? -3.807 -10.812 -14.031 1 96.25 96 GLY B C 1
ATOM 2615 O O . GLY B 1 96 ? -2.965 -11.703 -13.938 1 96.25 96 GLY B O 1
ATOM 2616 N N . GLU B 1 97 ? -4.922 -10.922 -14.656 1 97.38 97 GLU B N 1
ATOM 2617 C CA . GLU B 1 97 ? -5.262 -12.18 -15.328 1 97.38 97 GLU B CA 1
ATOM 2618 C C . GLU B 1 97 ? -4.293 -12.477 -16.469 1 97.38 97 GLU B C 1
ATOM 2620 O O . GLU B 1 97 ? -3.805 -13.602 -16.594 1 97.38 97 GLU B O 1
ATOM 2625 N N . GLN B 1 98 ? -4.008 -11.469 -17.234 1 96.06 98 GLN B N 1
ATOM 2626 C CA . GLN B 1 98 ? -3.105 -11.641 -18.359 1 96.06 98 GLN B CA 1
ATOM 2627 C C . GLN B 1 98 ? -1.698 -12 -17.891 1 96.06 98 GLN B C 1
ATOM 2629 O O . GLN B 1 98 ? -1.044 -12.859 -18.484 1 96.06 98 GLN B O 1
ATOM 2634 N N . LEU B 1 99 ? -1.253 -11.391 -16.891 1 97.44 99 LEU B N 1
ATOM 2635 C CA . LEU B 1 99 ? 0.065 -11.711 -16.344 1 97.44 99 LEU B CA 1
ATOM 2636 C C . LEU B 1 99 ? 0.081 -13.109 -15.742 1 97.44 99 LEU B C 1
ATOM 2638 O O . LEU B 1 99 ? 1.079 -13.828 -15.844 1 97.44 99 LEU B O 1
ATOM 2642 N N . GLY B 1 100 ? -1.021 -13.477 -15.078 1 98.31 100 GLY B N 1
ATOM 2643 C CA . GLY B 1 100 ? -1.154 -14.844 -14.594 1 98.31 100 GLY B CA 1
ATOM 2644 C C . GLY B 1 100 ? -1.04 -15.883 -15.695 1 98.31 100 GLY B C 1
ATOM 2645 O O . GLY B 1 100 ? -0.385 -16.906 -15.516 1 98.31 100 GLY B O 1
ATOM 2646 N N . GLN B 1 101 ? -1.665 -15.609 -16.812 1 98 101 GLN B N 1
ATOM 2647 C CA . GLN B 1 101 ? -1.582 -16.516 -17.953 1 98 101 GLN B CA 1
ATOM 2648 C C . GLN B 1 101 ? -0.149 -16.609 -18.469 1 98 101 GLN B C 1
ATOM 2650 O O . GLN B 1 101 ? 0.325 -17.703 -18.781 1 98 101 GLN B O 1
ATOM 2655 N N . LEU B 1 102 ? 0.476 -15.5 -18.562 1 96.69 102 LEU B N 1
ATOM 2656 C CA . LEU B 1 102 ? 1.858 -15.469 -19.016 1 96.69 102 LEU B CA 1
ATOM 2657 C C . LEU B 1 102 ? 2.756 -16.297 -18.109 1 96.69 102 LEU B C 1
ATOM 2659 O O . LEU B 1 102 ? 3.555 -17.109 -18.578 1 96.69 102 LEU B O 1
ATOM 2663 N N . ILE B 1 103 ? 2.617 -16.172 -16.828 1 98.12 103 ILE B N 1
ATOM 2664 C CA . ILE B 1 103 ? 3.383 -16.922 -15.852 1 98.12 103 ILE B CA 1
ATOM 2665 C C . ILE B 1 103 ? 3.133 -18.422 -16.031 1 98.12 103 ILE B C 1
ATOM 2667 O O . ILE B 1 103 ? 4.078 -19.219 -16.094 1 98.12 103 ILE B O 1
ATOM 2671 N N . ALA B 1 104 ? 1.862 -18.75 -16.078 1 98.44 104 ALA B N 1
ATOM 2672 C CA . ALA B 1 104 ? 1.486 -20.156 -16.172 1 98.44 104 ALA B CA 1
ATOM 2673 C C . ALA B 1 104 ? 2.086 -20.797 -17.438 1 98.44 104 ALA B C 1
ATOM 2675 O O . ALA B 1 104 ? 2.588 -21.922 -17.391 1 98.44 104 ALA B O 1
ATOM 2676 N N . THR B 1 105 ? 2.047 -20.062 -18.484 1 96.75 105 THR B N 1
ATOM 2677 C CA . THR B 1 105 ? 2.59 -20.578 -19.734 1 96.75 105 THR B CA 1
ATOM 2678 C C . THR B 1 105 ? 4.098 -20.797 -19.625 1 96.75 105 THR B C 1
ATOM 2680 O O . THR B 1 105 ? 4.605 -21.844 -20 1 96.75 105 THR B O 1
ATOM 2683 N N . GLU B 1 106 ? 4.766 -19.859 -19.078 1 96.25 106 GLU B N 1
ATOM 2684 C CA . GLU B 1 106 ? 6.219 -19.938 -18.953 1 96.25 106 GLU B CA 1
ATOM 2685 C C . GLU B 1 106 ? 6.617 -21.031 -17.953 1 96.25 106 GLU B C 1
ATOM 2687 O O . GLU B 1 106 ? 7.574 -21.766 -18.172 1 96.25 106 GLU B O 1
ATOM 2692 N N . TYR B 1 107 ? 5.883 -21.156 -16.891 1 98 107 TYR B N 1
ATOM 2693 C CA . TYR B 1 107 ? 6.262 -22.047 -15.805 1 98 107 TYR B CA 1
ATOM 2694 C C . TYR B 1 107 ? 5.809 -23.469 -16.094 1 98 107 TYR B C 1
ATOM 2696 O O . TYR B 1 107 ? 6.352 -24.422 -15.523 1 98 107 TYR B O 1
ATOM 2704 N N . ALA B 1 108 ? 4.785 -23.594 -16.875 1 96 108 ALA B N 1
ATOM 2705 C CA . ALA B 1 108 ? 4.305 -24.922 -17.25 1 96 108 ALA B CA 1
ATOM 2706 C C . ALA B 1 108 ? 5.379 -25.703 -18 1 96 108 ALA B C 1
ATOM 2708 O O . ALA B 1 108 ? 5.496 -26.906 -17.844 1 96 108 ALA B O 1
ATOM 2709 N N . ALA B 1 109 ? 6.129 -25 -18.766 1 93.12 109 ALA B N 1
ATOM 2710 C CA . ALA B 1 109 ? 7.18 -25.609 -19.578 1 93.12 109 ALA B CA 1
ATOM 2711 C C . ALA B 1 109 ? 8.195 -26.328 -18.688 1 93.12 109 ALA B C 1
ATOM 2713 O O . ALA B 1 109 ? 8.828 -27.297 -19.109 1 93.12 109 ALA B O 1
ATOM 2714 N N . GLU B 1 110 ? 8.328 -25.953 -17.438 1 94.38 110 GLU B N 1
ATOM 2715 C CA . GLU B 1 110 ? 9.297 -26.531 -16.5 1 94.38 110 GLU B CA 1
ATOM 2716 C C . GLU B 1 110 ? 8.586 -27.328 -15.406 1 94.38 110 GLU B C 1
ATOM 2718 O O . GLU B 1 110 ? 9.172 -27.578 -14.344 1 94.38 110 GLU B O 1
ATOM 2723 N N . ASN B 1 111 ? 7.328 -27.609 -15.57 1 95.31 111 ASN B N 1
ATOM 2724 C CA . ASN B 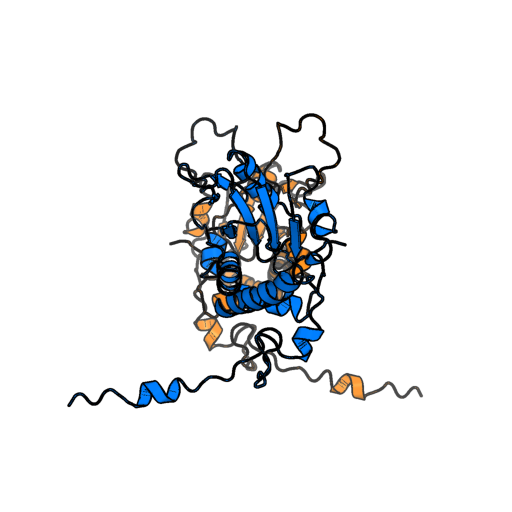1 111 ? 6.523 -28.453 -14.695 1 95.31 111 ASN B CA 1
ATOM 2725 C C . ASN B 1 111 ? 6.422 -27.859 -13.289 1 95.31 111 ASN B C 1
ATOM 2727 O O . ASN B 1 111 ? 6.457 -28.594 -12.297 1 95.31 111 ASN B O 1
ATOM 2731 N N . PHE B 1 112 ? 6.426 -26.625 -13.203 1 98 112 PHE B N 1
ATOM 2732 C CA . PHE B 1 112 ? 6.336 -25.953 -11.914 1 98 112 PHE B CA 1
ATOM 2733 C C . PHE B 1 112 ? 5.059 -26.344 -11.18 1 98 112 PHE B C 1
ATOM 2735 O O . PHE B 1 112 ? 5.051 -26.438 -9.953 1 98 112 PHE B O 1
ATOM 2742 N N . PHE B 1 113 ? 4.055 -26.625 -11.898 1 98.44 113 PHE B N 1
ATOM 2743 C CA . PHE B 1 113 ? 2.738 -26.797 -11.297 1 98.44 113 PHE B CA 1
ATOM 2744 C C . PHE B 1 113 ? 2.48 -28.25 -10.945 1 98.44 113 PHE B C 1
ATOM 2746 O O . PHE B 1 113 ? 1.429 -28.594 -10.398 1 98.44 113 PHE B O 1
ATOM 2753 N N . ASP B 1 114 ? 3.428 -29.125 -11.227 1 97.62 114 ASP B N 1
ATOM 2754 C CA . ASP B 1 114 ? 3.244 -30.547 -10.93 1 97.62 114 ASP B CA 1
ATOM 2755 C C . ASP B 1 114 ? 3.025 -30.766 -9.438 1 97.62 114 ASP B C 1
ATOM 2757 O O . ASP B 1 114 ? 3.783 -30.25 -8.609 1 97.62 114 ASP B O 1
ATOM 2761 N N . GLY B 1 115 ? 2.023 -31.5 -9.117 1 97.75 115 GLY B N 1
ATOM 2762 C CA . GLY B 1 115 ? 1.717 -31.859 -7.738 1 97.75 115 GLY B CA 1
ATOM 2763 C C . GLY B 1 115 ? 0.823 -30.844 -7.047 1 97.75 115 GLY B C 1
ATOM 2764 O O . GLY B 1 115 ? 0.22 -31.156 -6.016 1 97.75 115 GLY B O 1
ATOM 2765 N N . ILE B 1 116 ? 0.741 -29.656 -7.57 1 98.31 116 ILE B N 1
ATOM 2766 C CA . ILE B 1 116 ? -0.133 -28.641 -7.004 1 98.31 116 ILE B CA 1
ATOM 2767 C C . ILE B 1 116 ? -1.59 -28.969 -7.316 1 98.31 116 ILE B C 1
ATOM 2769 O O . ILE B 1 116 ? -1.92 -29.344 -8.445 1 98.31 116 ILE B O 1
ATOM 2773 N N . THR B 1 117 ? -2.477 -28.781 -6.289 1 98.12 117 THR B N 1
ATOM 2774 C CA . THR B 1 117 ? -3.848 -29.234 -6.477 1 98.12 117 THR B CA 1
ATOM 2775 C C . THR B 1 117 ? -4.824 -28.062 -6.43 1 98.12 117 THR B C 1
ATOM 2777 O O . THR B 1 117 ? -5.977 -28.203 -6.844 1 98.12 117 THR B O 1
ATOM 2780 N N . ALA B 1 118 ? -4.398 -26.938 -5.883 1 97.5 118 ALA B N 1
ATOM 2781 C CA . ALA B 1 118 ? -5.289 -25.781 -5.781 1 97.5 118 ALA B CA 1
ATOM 2782 C C . ALA B 1 118 ? -4.5 -24.484 -5.676 1 97.5 118 ALA B C 1
ATOM 2784 O O . ALA B 1 118 ? -3.357 -24.484 -5.211 1 97.5 118 ALA B O 1
ATOM 2785 N N . LEU B 1 119 ? -5.121 -23.422 -6.168 1 98.31 119 LEU B N 1
ATOM 2786 C CA . LEU B 1 119 ? -4.598 -22.078 -6.012 1 98.31 119 LEU B CA 1
ATOM 2787 C C . LEU B 1 119 ? -5.281 -21.359 -4.852 1 98.31 119 LEU B C 1
ATOM 2789 O O . LEU B 1 119 ? -6.5 -21.438 -4.699 1 98.31 119 LEU B O 1
ATOM 2793 N N . LEU B 1 120 ? -4.52 -20.703 -4.039 1 97.12 120 LEU B N 1
ATOM 2794 C CA . LEU B 1 120 ? -5.055 -19.938 -2.91 1 97.12 120 LEU B CA 1
ATOM 2795 C C . LEU B 1 120 ? -4.547 -18.5 -2.934 1 97.12 120 LEU B C 1
ATOM 2797 O O . LEU B 1 120 ? -3.459 -18.219 -2.432 1 97.12 120 LEU B O 1
ATOM 2801 N N . PRO B 1 121 ? -5.352 -17.594 -3.496 1 97.25 121 PRO B N 1
ATOM 2802 C CA . PRO B 1 121 ? -4.953 -16.172 -3.467 1 97.25 121 PRO B CA 1
ATOM 2803 C C . PRO B 1 121 ? -4.996 -15.578 -2.062 1 97.25 121 PRO B C 1
ATOM 2805 O O . PRO B 1 121 ? -5.949 -15.82 -1.314 1 97.25 121 PRO B O 1
ATOM 2808 N N . VAL B 1 122 ? -3.961 -14.844 -1.734 1 95 122 VAL B N 1
ATOM 2809 C CA . VAL B 1 122 ? -3.9 -14.18 -0.436 1 95 122 VAL B CA 1
ATOM 2810 C C . VAL B 1 122 ? -5.016 -13.141 -0.333 1 95 122 VAL B C 1
ATOM 2812 O O . VAL B 1 122 ? -5.199 -12.328 -1.241 1 95 122 VAL B O 1
ATOM 2815 N N . PRO B 1 123 ? -5.781 -13.164 0.734 1 91.44 123 PRO B N 1
ATOM 2816 C CA . PRO B 1 123 ? -6.852 -12.18 0.891 1 91.44 123 PRO B CA 1
ATOM 2817 C C . PRO B 1 123 ? -6.32 -10.766 1.136 1 91.44 123 PRO B C 1
ATOM 2819 O O . PRO B 1 123 ? -5.262 -10.602 1.746 1 91.44 123 PRO B O 1
ATOM 2822 N N . LEU B 1 124 ? -7.102 -9.805 0.661 1 86.56 124 LEU B N 1
ATOM 2823 C CA . LEU B 1 124 ? -6.758 -8.406 0.878 1 86.56 124 LEU B CA 1
ATOM 2824 C C . LEU B 1 124 ? -7.355 -7.895 2.188 1 86.56 124 LEU B C 1
ATOM 2826 O O . LEU B 1 124 ? -8.383 -8.406 2.646 1 86.56 124 LEU B O 1
ATOM 2830 N N . THR B 1 125 ? -6.672 -6.879 2.695 1 78.69 125 THR B N 1
ATOM 2831 C CA . THR B 1 125 ? -7.301 -6.145 3.787 1 78.69 125 THR B CA 1
ATOM 2832 C C . THR B 1 125 ? -8.445 -5.277 3.268 1 78.69 125 THR B C 1
ATOM 2834 O O . THR B 1 125 ? -8.5 -4.961 2.078 1 78.69 125 THR B O 1
ATOM 2837 N N . ARG B 1 126 ? -9.336 -4.984 4.137 1 72.5 126 ARG B N 1
ATOM 2838 C CA . ARG B 1 126 ? -10.469 -4.141 3.781 1 72.5 126 ARG B CA 1
ATOM 2839 C C .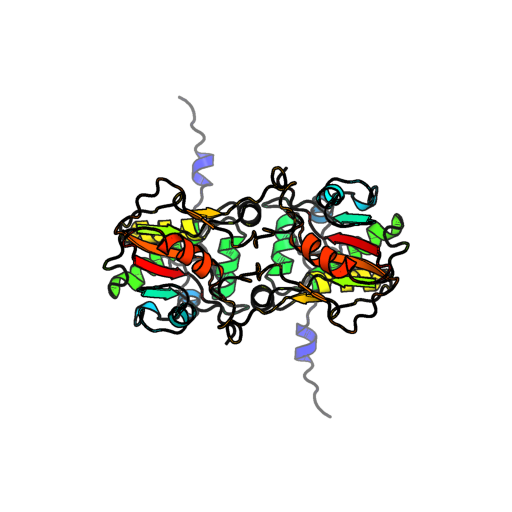 ARG B 1 126 ? -10 -2.812 3.191 1 72.5 126 ARG B C 1
ATOM 2841 O O . ARG B 1 126 ? -10.547 -2.346 2.191 1 72.5 126 ARG B O 1
ATOM 2848 N N . HIS B 1 127 ? -9.039 -2.275 3.818 1 73.38 127 HIS B N 1
ATOM 2849 C CA . HIS B 1 127 ? -8.523 -0.996 3.344 1 73.38 127 HIS B CA 1
ATOM 2850 C C . HIS B 1 127 ? -8 -1.106 1.914 1 73.38 127 HIS B C 1
ATOM 2852 O O . HIS B 1 127 ? -8.297 -0.25 1.076 1 73.38 127 HIS B O 1
ATOM 2858 N N . ARG B 1 128 ? -7.312 -2.127 1.637 1 82.19 128 ARG B N 1
ATOM 2859 C CA . ARG B 1 128 ? -6.777 -2.316 0.293 1 82.19 128 ARG B CA 1
ATOM 2860 C C . ARG B 1 128 ? -7.891 -2.607 -0.707 1 82.19 128 ARG B C 1
ATOM 2862 O O . ARG B 1 128 ? -7.805 -2.207 -1.87 1 82.19 128 ARG B O 1
ATOM 2869 N N . THR B 1 129 ? -8.906 -3.289 -0.198 1 79.44 129 THR B N 1
ATOM 2870 C CA . THR B 1 129 ? -10.039 -3.584 -1.066 1 79.44 129 THR B CA 1
ATOM 2871 C C . THR B 1 129 ? -10.75 -2.299 -1.489 1 79.44 129 THR B C 1
ATOM 2873 O O . THR B 1 129 ? -11.148 -2.156 -2.646 1 79.44 129 THR B O 1
ATOM 2876 N N . ILE B 1 130 ? -10.805 -1.413 -0.625 1 73.25 130 ILE B N 1
ATOM 2877 C CA . ILE B 1 130 ? -11.453 -0.138 -0.903 1 73.25 130 ILE B CA 1
ATOM 2878 C C . ILE B 1 130 ? -10.609 0.672 -1.883 1 73.25 130 ILE B C 1
ATOM 2880 O O . ILE B 1 130 ? -11.133 1.256 -2.832 1 73.25 130 ILE B O 1
ATOM 2884 N N . GLN B 1 131 ? -9.43 0.605 -1.74 1 77.94 131 GLN B N 1
ATOM 2885 C CA . GLN B 1 131 ? -8.523 1.418 -2.551 1 77.94 131 GLN B CA 1
ATOM 2886 C C . GLN B 1 131 ? -8.391 0.851 -3.961 1 77.94 131 GLN B C 1
ATOM 2888 O O . GLN B 1 131 ? -8.383 1.601 -4.938 1 77.94 131 GLN B O 1
ATOM 2893 N N . ARG B 1 132 ? -8.32 -0.455 -4.012 1 82.06 132 ARG B N 1
ATOM 2894 C CA . ARG B 1 132 ? -7.969 -1.088 -5.277 1 82.06 132 ARG B CA 1
ATOM 2895 C C . ARG B 1 132 ? -9.211 -1.54 -6.031 1 82.06 132 ARG B C 1
ATOM 2897 O O . ARG B 1 132 ? -9.188 -1.7 -7.25 1 82.06 132 ARG B O 1
ATOM 2904 N N . GLY B 1 133 ? -10.305 -1.891 -5.32 1 82.12 133 GLY B N 1
ATOM 2905 C CA . GLY B 1 133 ? -11.547 -2.332 -5.93 1 82.12 133 GLY B CA 1
ATOM 2906 C C . GLY B 1 133 ? -11.555 -3.812 -6.258 1 82.12 133 GLY B C 1
ATOM 2907 O O . GLY B 1 133 ? -12.609 -4.383 -6.555 1 82.12 133 GLY B O 1
ATOM 2908 N N . TYR B 1 134 ? -10.438 -4.43 -6.285 1 88.69 134 TYR B N 1
ATOM 2909 C CA . TYR B 1 134 ? -10.344 -5.859 -6.551 1 88.69 134 TYR B CA 1
ATOM 2910 C C . TYR B 1 134 ? -9.109 -6.461 -5.891 1 88.69 134 TYR B C 1
ATOM 2912 O O . TYR B 1 134 ? -8.234 -5.73 -5.418 1 88.69 134 TYR B O 1
ATOM 2920 N N . ASN B 1 135 ? -9.086 -7.758 -5.836 1 93 135 ASN B N 1
ATOM 2921 C CA . ASN B 1 135 ? -7.953 -8.484 -5.277 1 93 135 ASN B CA 1
ATOM 2922 C C . ASN B 1 135 ? -6.973 -8.922 -6.363 1 93 135 ASN B C 1
ATOM 2924 O O . ASN B 1 135 ? -7.266 -9.836 -7.137 1 93 135 ASN B O 1
ATOM 2928 N N . GLN B 1 136 ? -5.836 -8.336 -6.379 1 95.31 136 GLN B N 1
ATOM 2929 C CA . GLN B 1 136 ? -4.824 -8.578 -7.402 1 95.31 136 GLN B CA 1
ATOM 2930 C C . GLN B 1 136 ? -4.391 -10.047 -7.406 1 95.31 136 GLN B C 1
ATOM 2932 O O . GLN B 1 136 ? -4.203 -10.641 -8.469 1 95.31 136 GLN B O 1
ATOM 2937 N N . SER B 1 137 ? -4.25 -10.609 -6.219 1 96.88 137 SER B N 1
ATOM 2938 C CA . SER B 1 137 ? -3.84 -12 -6.113 1 96.88 137 SER B CA 1
ATOM 2939 C C . SER B 1 137 ? -4.871 -12.93 -6.75 1 96.88 137 SER B C 1
ATOM 2941 O O . SER B 1 137 ? -4.512 -13.93 -7.379 1 96.88 137 SER B O 1
ATOM 2943 N N . LEU B 1 138 ? -6.094 -12.578 -6.562 1 96.94 138 LEU B N 1
ATOM 2944 C CA . LEU B 1 138 ? -7.164 -13.375 -7.156 1 96.94 138 LEU B CA 1
ATOM 2945 C C . LEU B 1 138 ? -7.129 -13.289 -8.68 1 96.94 138 LEU B C 1
ATOM 2947 O O . LEU B 1 138 ? -7.309 -14.297 -9.359 1 96.94 138 LEU B O 1
ATOM 2951 N N . GLU B 1 139 ? -6.934 -12.117 -9.188 1 97.31 139 GLU B N 1
ATOM 2952 C CA . GLU B 1 139 ? -6.867 -11.945 -10.633 1 97.31 139 GLU B CA 1
ATOM 2953 C C . GLU B 1 139 ? -5.703 -12.727 -11.234 1 97.31 139 GLU B C 1
ATOM 2955 O O . GLU B 1 139 ? -5.844 -13.352 -12.281 1 97.31 139 GLU B O 1
ATOM 2960 N N . ILE B 1 140 ? -4.562 -12.711 -10.578 1 98.25 140 ILE B N 1
ATOM 2961 C CA . ILE B 1 140 ? -3.406 -13.484 -11.008 1 98.25 140 ILE B CA 1
ATOM 2962 C C . ILE B 1 140 ? -3.746 -14.977 -10.984 1 98.25 140 ILE B C 1
ATOM 2964 O O . ILE B 1 140 ? -3.453 -15.695 -11.945 1 98.25 140 ILE B O 1
ATOM 2968 N N . ALA B 1 141 ? -4.406 -15.414 -9.93 1 98.69 141 ALA B N 1
ATOM 2969 C CA . ALA B 1 141 ? -4.812 -16.812 -9.805 1 98.69 141 ALA B CA 1
ATOM 2970 C C . ALA B 1 141 ? -5.746 -17.219 -10.938 1 98.69 141 ALA B C 1
ATOM 2972 O O . ALA B 1 141 ? -5.645 -18.328 -11.469 1 98.69 141 ALA B O 1
ATOM 2973 N N . ARG B 1 142 ? -6.629 -16.359 -11.297 1 98.62 142 ARG B N 1
ATOM 2974 C CA . ARG B 1 142 ? -7.555 -16.641 -12.391 1 98.62 142 ARG B CA 1
ATOM 2975 C C . ARG B 1 142 ? -6.805 -16.891 -13.688 1 98.62 142 ARG B C 1
ATOM 2977 O O . ARG B 1 142 ? -7.141 -17.812 -14.438 1 98.62 142 ARG B O 1
ATOM 2984 N N . GLY B 1 143 ? -5.832 -16.047 -13.914 1 98.5 143 GLY B N 1
ATOM 2985 C CA . GLY B 1 143 ? -5.008 -16.25 -15.094 1 98.5 143 GLY B CA 1
ATOM 2986 C C . GLY B 1 143 ? -4.281 -17.594 -15.078 1 98.5 143 GLY B C 1
ATOM 2987 O O . GLY B 1 143 ? -4.25 -18.297 -16.094 1 98.5 143 GLY B O 1
ATOM 2988 N N . ILE B 1 144 ? -3.719 -17.938 -13.953 1 98.75 144 ILE B N 1
ATOM 2989 C CA . ILE B 1 144 ? -3.01 -19.203 -13.812 1 98.75 144 ILE B CA 1
ATOM 2990 C C . ILE B 1 144 ? -3.984 -20.359 -13.992 1 98.75 144 ILE B C 1
ATOM 2992 O O . ILE B 1 144 ? -3.686 -21.328 -14.695 1 98.75 144 ILE B O 1
ATOM 2996 N N . SER B 1 145 ? -5.094 -20.25 -13.375 1 98.81 145 SER B N 1
ATOM 2997 C CA . SER B 1 145 ? -6.121 -21.281 -13.469 1 98.81 145 SER B CA 1
ATOM 2998 C C . SER B 1 145 ? -6.559 -21.5 -14.906 1 98.81 145 SER B C 1
ATOM 3000 O O . SER B 1 145 ? -6.773 -22.641 -15.328 1 98.81 145 SER B O 1
ATOM 3002 N N . ALA B 1 146 ? -6.723 -20.469 -15.641 1 98.38 146 ALA B N 1
ATOM 3003 C CA . ALA B 1 146 ? -7.18 -20.547 -17.016 1 98.38 146 ALA B CA 1
ATOM 3004 C C . ALA B 1 146 ? -6.234 -21.406 -17.859 1 98.38 146 ALA B C 1
ATOM 3006 O O . ALA B 1 146 ? -6.668 -22.094 -18.797 1 98.38 146 ALA B O 1
ATOM 3007 N N . VAL B 1 147 ? -5.004 -21.406 -17.547 1 98.12 147 VAL B N 1
ATOM 3008 C CA . VAL B 1 147 ? -3.996 -22.109 -18.328 1 98.12 147 VAL B CA 1
ATOM 3009 C C . VAL B 1 147 ? -3.779 -23.516 -17.75 1 98.12 147 VAL B C 1
ATOM 3011 O O . VAL B 1 147 ? -3.66 -24.484 -18.5 1 98.12 147 VAL B O 1
ATOM 3014 N N . THR B 1 148 ? -3.805 -23.656 -16.438 1 98.31 148 THR B N 1
ATOM 3015 C CA . THR B 1 148 ? -3.387 -24.906 -15.789 1 98.31 148 THR B CA 1
ATOM 3016 C C . THR B 1 148 ? -4.59 -25.781 -15.477 1 98.31 148 THR B C 1
ATOM 3018 O O . THR B 1 148 ? -4.441 -26.984 -15.219 1 98.31 148 THR B O 1
ATOM 3021 N N . GLY B 1 149 ? -5.734 -25.141 -15.336 1 98.25 149 GLY B N 1
ATOM 3022 C CA . GLY B 1 149 ? -6.934 -25.875 -14.938 1 98.25 149 GLY B CA 1
ATOM 3023 C C . GLY B 1 149 ? -7.051 -26.062 -13.438 1 98.25 149 GLY B C 1
ATOM 3024 O O . GLY B 1 149 ? -8.016 -26.656 -12.961 1 98.25 149 GLY B O 1
ATOM 3025 N N . LEU B 1 150 ? -6.16 -25.562 -12.664 1 98.25 150 LEU B N 1
ATOM 3026 C CA . LEU B 1 150 ? -6.18 -25.719 -11.211 1 98.25 150 LEU B CA 1
ATOM 3027 C C . LEU B 1 150 ? -7.328 -24.938 -10.594 1 98.25 150 LEU B C 1
ATOM 3029 O O . LEU B 1 150 ? -7.598 -23.797 -11 1 98.25 150 LEU B O 1
ATOM 3033 N N . PRO B 1 151 ? -8.055 -25.484 -9.648 1 97.62 151 PRO B N 1
ATOM 3034 C CA . PRO B 1 151 ? -9.133 -24.75 -8.977 1 9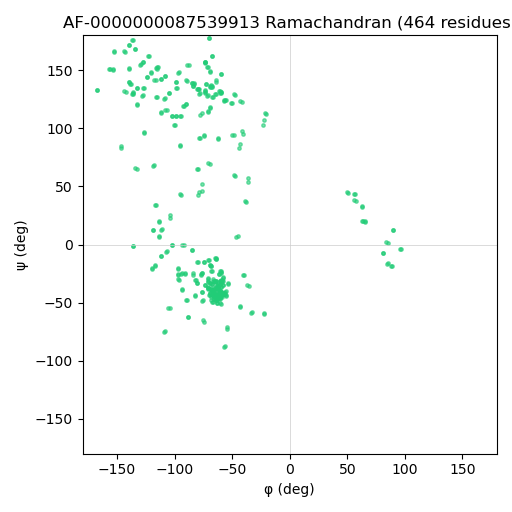7.62 151 PRO B CA 1
ATOM 3035 C C . PRO B 1 151 ? -8.617 -23.656 -8.055 1 97.62 151 PRO B C 1
ATOM 3037 O O . PRO B 1 151 ? -7.52 -23.766 -7.5 1 97.62 151 PRO B O 1
ATOM 3040 N N . ILE B 1 152 ? -9.453 -22.641 -7.891 1 97.38 152 ILE B N 1
ATOM 3041 C CA . ILE B 1 152 ? -9.133 -21.531 -6.988 1 97.38 152 ILE B CA 1
ATOM 3042 C C . ILE B 1 152 ? -9.953 -21.656 -5.711 1 97.38 152 ILE B C 1
ATOM 3044 O O . ILE B 1 152 ? -11.18 -21.797 -5.762 1 97.38 152 ILE B O 1
ATOM 3048 N N . VAL B 1 153 ? -9.25 -21.547 -4.605 1 94.38 153 VAL B N 1
ATOM 3049 C CA . VAL B 1 153 ? -9.922 -21.547 -3.311 1 94.38 153 VAL B CA 1
ATOM 3050 C C . VAL B 1 153 ? -9.883 -20.141 -2.707 1 94.38 153 VAL B C 1
ATOM 3052 O O . VAL B 1 153 ? -8.812 -19.641 -2.369 1 94.38 153 VAL B O 1
ATOM 3055 N N . THR B 1 154 ? -11 -19.391 -2.475 1 88.94 154 THR B N 1
ATOM 3056 C CA . THR B 1 154 ? -10.992 -18 -2.045 1 88.94 154 THR B CA 1
ATOM 3057 C C . THR B 1 154 ? -11.516 -17.875 -0.615 1 88.94 154 THR B C 1
ATOM 3059 O O . THR B 1 154 ? -11.336 -16.844 0.03 1 88.94 154 THR B O 1
ATOM 3062 N N . LYS B 1 155 ? -12.062 -18.859 0.002 1 83.5 155 LYS B N 1
ATOM 3063 C CA . LYS B 1 155 ? -12.758 -18.672 1.274 1 83.5 155 LYS B CA 1
ATOM 3064 C C . LYS B 1 155 ? -12.094 -19.484 2.383 1 83.5 155 LYS B C 1
ATOM 3066 O O . LYS B 1 155 ? -12.648 -19.625 3.473 1 83.5 155 LYS B O 1
ATOM 3071 N N . ALA B 1 156 ? -10.961 -19.938 2.066 1 86.44 156 ALA B N 1
ATOM 3072 C CA . ALA B 1 156 ? -10.336 -20.812 3.059 1 86.44 156 ALA B CA 1
ATOM 3073 C C . ALA B 1 156 ? -9.672 -19.984 4.16 1 86.44 156 ALA B C 1
ATOM 3075 O O . ALA B 1 156 ? -9.57 -20.438 5.305 1 86.44 156 ALA B O 1
ATOM 3076 N N . ILE B 1 157 ? -9.164 -18.844 3.791 1 86.56 157 ILE B N 1
ATOM 3077 C CA . ILE B 1 157 ? -8.453 -17.984 4.734 1 86.56 157 ILE B CA 1
ATOM 3078 C C . ILE B 1 157 ? -9.055 -16.578 4.715 1 86.56 157 ILE B C 1
ATOM 3080 O O . ILE B 1 157 ? -9.383 -16.062 3.646 1 86.56 157 ILE B O 1
ATOM 3084 N N . ARG B 1 158 ? -9.258 -16.062 5.875 1 83.81 158 ARG B N 1
ATOM 3085 C CA . ARG B 1 158 ? -9.742 -14.688 5.965 1 83.81 158 ARG B CA 1
ATOM 3086 C C . ARG B 1 158 ? -8.883 -13.875 6.926 1 83.81 158 ARG B C 1
ATOM 3088 O O . ARG B 1 158 ? -8.211 -14.43 7.797 1 83.81 158 ARG B O 1
ATOM 3095 N N . ARG B 1 159 ? -8.922 -12.609 6.652 1 79.88 159 ARG B N 1
ATOM 3096 C CA . ARG B 1 159 ? -8.258 -11.711 7.59 1 79.88 159 ARG B CA 1
ATOM 3097 C C . ARG B 1 159 ? -9.117 -11.469 8.828 1 79.88 159 ARG B C 1
ATOM 3099 O O . ARG B 1 159 ? -10.336 -11.305 8.719 1 79.88 159 ARG B O 1
ATOM 3106 N N . LYS B 1 160 ? -8.477 -11.57 9.938 1 70.75 160 LYS B N 1
ATOM 3107 C CA . LYS B 1 160 ? -9.203 -11.344 11.18 1 70.75 160 LYS B CA 1
ATOM 3108 C C . LYS B 1 160 ? -9.562 -9.867 11.352 1 70.75 160 LYS B C 1
ATOM 3110 O O . LYS B 1 160 ? -8.758 -8.992 11.031 1 70.75 160 LYS B O 1
ATOM 3115 N N . SER B 1 161 ? -10.906 -9.547 11.328 1 55.38 161 SER B N 1
ATOM 3116 C CA . SER B 1 161 ? -11.344 -8.18 11.602 1 55.38 161 SER B CA 1
ATOM 3117 C C . SER B 1 161 ? -11.344 -7.895 13.102 1 55.38 161 SER B C 1
ATOM 3119 O O . SER B 1 161 ? -11.828 -8.703 13.898 1 55.38 161 SER B O 1
ATOM 3121 N N . PHE B 1 162 ? -10.414 -7.426 13.711 1 47.25 162 PHE B N 1
ATOM 3122 C CA . PHE B 1 162 ? -10.578 -7.105 15.125 1 47.25 162 PHE B CA 1
ATOM 3123 C C . PHE B 1 162 ? -11.516 -5.918 15.305 1 47.25 162 PHE B C 1
ATOM 3125 O O . PHE B 1 162 ? -11.188 -4.797 14.914 1 47.25 162 PHE B O 1
ATOM 3132 N N . ILE B 1 163 ? -12.781 -5.941 15.07 1 42.91 163 ILE B N 1
ATOM 3133 C CA . ILE B 1 163 ? -13.648 -4.902 15.609 1 42.91 163 ILE B CA 1
ATOM 3134 C C . ILE B 1 163 ? -13.477 -4.816 17.125 1 42.91 163 ILE B C 1
ATOM 3136 O O . ILE B 1 163 ? -13.422 -5.84 17.812 1 42.91 163 ILE B O 1
ATOM 3140 N N . GLU B 1 164 ? -13.133 -3.633 17.688 1 40.16 164 GLU B N 1
ATOM 3141 C CA . GLU B 1 164 ? -13.102 -3.26 19.109 1 40.16 164 GLU B CA 1
ATOM 3142 C C . GLU B 1 164 ? -14.297 -3.844 19.859 1 40.16 164 GLU B C 1
ATOM 3144 O O . GLU B 1 164 ? -14.336 -3.816 21.094 1 40.16 164 GLU B O 1
ATOM 3149 N N . SER B 1 165 ? -15.438 -4.156 19.391 1 38.66 165 SER B N 1
ATOM 3150 C CA . SER B 1 165 ? -16.562 -4.25 20.328 1 38.66 165 SER B CA 1
ATOM 3151 C C . SER B 1 165 ? -16.25 -5.199 21.484 1 38.66 165 SER B C 1
ATOM 3153 O O . SER B 1 165 ? -16.688 -4.973 22.609 1 38.66 165 SER B O 1
ATOM 3155 N N . GLN B 1 166 ? -16.172 -6.535 21.344 1 36.94 166 GLN B N 1
ATOM 3156 C CA . GLN B 1 166 ? -16.422 -7.395 22.484 1 36.94 166 GLN B CA 1
ATOM 3157 C C . GLN B 1 166 ? -15.312 -7.262 23.531 1 36.94 166 GLN B C 1
ATOM 3159 O O . GLN B 1 166 ? -15.438 -7.762 24.641 1 36.94 166 GLN B O 1
ATOM 3164 N N . THR B 1 167 ? -13.953 -7.297 23.297 1 36.91 167 THR B N 1
ATOM 3165 C CA . THR B 1 167 ? -13.039 -7.48 24.422 1 36.91 167 THR B CA 1
ATOM 3166 C C . THR B 1 167 ? -12.898 -6.191 25.219 1 36.91 167 THR B C 1
ATOM 3168 O O . THR B 1 167 ? -12.164 -5.285 24.828 1 36.91 167 THR B O 1
ATOM 3171 N N . GLN B 1 168 ? -13.727 -5.484 25.688 1 34.5 168 GLN B N 1
ATOM 3172 C CA . GLN B 1 168 ? -13.508 -4.793 26.953 1 34.5 168 GLN B CA 1
ATOM 3173 C C . GLN B 1 168 ? -12.625 -5.621 27.891 1 34.5 168 GLN B C 1
ATOM 3175 O O . GLN B 1 168 ? -11.984 -5.074 28.797 1 34.5 168 GLN B O 1
ATOM 3180 N N . LYS B 1 169 ? -13.055 -6.93 28.25 1 39.06 169 LYS B N 1
ATOM 3181 C CA . LYS B 1 169 ? -12.516 -7.656 29.406 1 39.06 169 LYS B CA 1
ATOM 3182 C C . LYS B 1 169 ? -11 -7.781 29.312 1 39.06 169 LYS B C 1
ATOM 3184 O O . LYS B 1 169 ? -10.289 -7.531 30.281 1 39.06 169 LYS B O 1
ATOM 3189 N N . ASP B 1 170 ? -10.32 -8.758 28.672 1 36.41 170 ASP B N 1
ATOM 3190 C CA . ASP B 1 170 ? -8.875 -8.961 28.766 1 36.41 170 ASP B CA 1
ATOM 3191 C C . ASP B 1 170 ? -8.125 -7.988 27.859 1 36.41 170 ASP B C 1
ATOM 3193 O O . ASP B 1 170 ? -7.953 -8.25 26.672 1 36.41 170 ASP B O 1
ATOM 3197 N N . LEU B 1 171 ? -8.375 -6.832 27.719 1 36.47 171 LEU B N 1
ATOM 3198 C CA . LEU B 1 171 ? -7.879 -5.598 27.125 1 36.47 171 LEU B CA 1
ATOM 3199 C C . LEU B 1 171 ? -6.371 -5.656 26.906 1 36.47 171 LEU B C 1
ATOM 3201 O O . LEU B 1 171 ? -5.871 -5.254 25.859 1 36.47 171 LEU B O 1
ATOM 3205 N N . TRP B 1 172 ? -5.613 -5.863 28 1 35.19 172 TRP B N 1
ATOM 3206 C CA . TRP B 1 172 ? -4.168 -5.996 28.141 1 35.19 172 TRP B CA 1
ATOM 3207 C C . TRP B 1 172 ? -3.635 -7.105 27.234 1 35.19 172 TRP B C 1
ATOM 3209 O O . TRP B 1 172 ? -2.463 -7.094 26.859 1 35.19 172 TRP B O 1
ATOM 3219 N N . GLN B 1 173 ? -4.348 -8.227 27.125 1 36.88 173 GLN B N 1
ATOM 3220 C CA . GLN B 1 173 ? -3.656 -9.359 26.531 1 36.88 173 GLN B CA 1
ATOM 3221 C C . GLN B 1 173 ? -3.533 -9.188 25.016 1 36.88 173 GLN B C 1
ATOM 3223 O O . GLN B 1 173 ? -2.506 -9.539 24.422 1 36.88 173 GLN B O 1
ATOM 3228 N N . ARG B 1 174 ? -4.66 -9.164 24.062 1 37.66 174 ARG B N 1
ATOM 3229 C CA . ARG B 1 174 ? -4.441 -9.625 22.703 1 37.66 174 ARG B CA 1
ATOM 3230 C C . ARG B 1 174 ? -4.348 -8.445 21.734 1 37.66 174 ARG B C 1
ATOM 3232 O O . ARG B 1 174 ? -5.352 -8.031 21.156 1 37.66 174 ARG B O 1
ATOM 3239 N N . THR B 1 175 ? -4.055 -7.363 22.062 1 38.28 175 THR B N 1
ATOM 3240 C CA . THR B 1 175 ? -3.713 -6.426 21 1 38.28 175 THR B CA 1
ATOM 3241 C C . THR B 1 175 ? -2.93 -7.125 19.891 1 38.28 175 THR B C 1
ATOM 3243 O O . THR B 1 175 ? -1.697 -7.129 19.891 1 38.28 175 THR B O 1
ATOM 3246 N N . LYS B 1 176 ? -3.246 -8.414 19.562 1 43.19 176 LYS B N 1
ATOM 3247 C CA . LYS B 1 176 ? -2.664 -9.164 18.453 1 43.19 176 LYS B CA 1
ATOM 3248 C C . LYS B 1 176 ? -2.684 -8.352 17.156 1 43.19 176 LYS B C 1
ATOM 3250 O O . LYS B 1 176 ? -3.6 -7.555 16.938 1 43.19 176 LYS B O 1
ATOM 3255 N N . ASN B 1 177 ? -1.529 -8.25 16.469 1 47.84 177 ASN B N 1
ATOM 3256 C CA . ASN B 1 177 ? -1.175 -7.527 15.25 1 47.84 177 ASN B CA 1
ATOM 3257 C C . ASN B 1 177 ? -2.176 -7.797 14.125 1 47.84 177 ASN B C 1
ATOM 3259 O O . ASN B 1 177 ? -2.295 -8.93 13.656 1 47.84 177 ASN B O 1
ATOM 3263 N N . VAL B 1 178 ? -3.168 -7.031 13.914 1 51.47 178 VAL B N 1
ATOM 3264 C CA . VAL B 1 178 ? -4.383 -7.117 13.109 1 51.47 178 VAL B CA 1
ATOM 3265 C C . VAL B 1 178 ? -4.016 -7.297 11.641 1 51.47 178 VAL B C 1
ATOM 3267 O O . VAL B 1 178 ? -4.684 -8.031 10.914 1 51.47 178 VAL B O 1
ATOM 3270 N N . GLU B 1 179 ? -2.826 -6.664 11.281 1 54.56 179 GLU B N 1
ATOM 3271 C CA . GLU B 1 179 ? -2.695 -6.652 9.828 1 54.56 179 GLU B CA 1
ATOM 3272 C C . GLU B 1 179 ? -2.291 -8.023 9.297 1 54.56 179 GLU B C 1
ATOM 3274 O O . GLU B 1 179 ? -2.592 -8.367 8.148 1 54.56 179 GLU B O 1
ATOM 3279 N N . ASN B 1 180 ? -1.711 -8.758 10.062 1 59.94 180 ASN B N 1
ATOM 3280 C CA . ASN B 1 180 ? -1.344 -10.094 9.609 1 59.94 180 ASN B CA 1
ATOM 3281 C C . ASN B 1 180 ? -2.057 -11.172 10.422 1 59.94 180 ASN B C 1
ATOM 3283 O O . ASN B 1 180 ? -1.489 -12.234 10.68 1 59.94 180 ASN B O 1
ATOM 3287 N N . ALA B 1 181 ? -3.23 -10.789 10.766 1 69.06 181 ALA B N 1
ATOM 3288 C CA . ALA B 1 181 ? -3.994 -11.812 11.469 1 69.06 181 ALA B CA 1
ATOM 3289 C C . ALA B 1 181 ? -4.957 -12.531 10.531 1 69.06 181 ALA B C 1
ATOM 3291 O O . ALA B 1 181 ? -5.84 -11.898 9.938 1 69.06 181 ALA B O 1
ATOM 3292 N N . PHE B 1 182 ? -4.531 -13.812 10.352 1 82.75 182 PHE B N 1
ATOM 3293 C CA . PHE B 1 182 ? -5.34 -14.641 9.469 1 82.75 182 PHE B CA 1
ATOM 3294 C C . PHE B 1 182 ? -5.98 -15.789 10.25 1 82.75 182 PHE B C 1
ATOM 3296 O O . PHE B 1 182 ? -5.5 -16.172 11.32 1 82.75 182 PHE B O 1
ATOM 3303 N N . GLU B 1 183 ? -7.105 -16.219 9.727 1 85 183 GLU B N 1
ATOM 3304 C CA . GLU B 1 183 ? -7.766 -17.375 10.32 1 85 183 GLU B CA 1
ATOM 3305 C C . GLU B 1 183 ? -8.32 -18.297 9.242 1 85 183 GLU B C 1
ATOM 3307 O O . GLU B 1 183 ? -8.805 -17.844 8.203 1 85 183 GLU B O 1
ATOM 3312 N N . LEU B 1 184 ? -8.117 -19.594 9.594 1 86.5 184 LEU B N 1
ATOM 3313 C CA . LEU B 1 184 ? -8.719 -20.609 8.734 1 86.5 184 LEU B CA 1
ATOM 3314 C C . LEU B 1 184 ? -10.227 -20.672 8.93 1 86.5 184 LEU B C 1
ATOM 3316 O O . LEU B 1 184 ? -10.711 -20.625 10.062 1 86.5 184 LEU B O 1
ATOM 3320 N N . ARG B 1 185 ? -10.75 -20.672 7.793 1 83 185 ARG B N 1
ATOM 3321 C CA . ARG B 1 185 ? -12.188 -20.859 7.918 1 83 185 ARG B CA 1
ATOM 3322 C C . ARG B 1 185 ? -12.523 -22.344 8.125 1 83 185 ARG B C 1
ATOM 3324 O O . ARG B 1 185 ? -11.828 -23.219 7.609 1 83 185 ARG B O 1
ATOM 3331 N N . THR B 1 186 ? -13.406 -22.75 9.086 1 64.94 186 THR B N 1
ATOM 3332 C CA . THR B 1 186 ? -13.758 -24.078 9.594 1 64.94 186 THR B CA 1
ATOM 3333 C C . THR B 1 186 ? -13.906 -25.078 8.453 1 64.94 186 THR B C 1
ATOM 3335 O O . THR B 1 186 ? -13.438 -26.219 8.555 1 64.94 186 THR B O 1
ATOM 3338 N N . ASN B 1 187 ? -14.664 -24.812 7.523 1 60.5 187 ASN B N 1
ATOM 3339 C CA . ASN B 1 187 ? -15.055 -25.859 6.582 1 60.5 187 ASN B CA 1
ATOM 3340 C C . ASN B 1 187 ? -14.156 -25.859 5.348 1 60.5 187 ASN B C 1
ATOM 3342 O O . ASN B 1 187 ? -14.617 -26.172 4.246 1 60.5 187 ASN B O 1
ATOM 3346 N N . THR B 1 188 ? -12.828 -25.688 5.688 1 66.19 188 THR B N 1
ATOM 3347 C CA . THR B 1 188 ? -12.008 -25.594 4.484 1 66.19 188 THR B CA 1
ATOM 3348 C C . THR B 1 188 ? -11.531 -26.984 4.047 1 66.19 188 THR B C 1
ATOM 3350 O O . THR B 1 188 ? -11.133 -27.797 4.879 1 66.19 188 THR B O 1
ATOM 3353 N N . LYS B 1 189 ? -11.852 -27.391 2.871 1 78.62 189 LYS B N 1
ATOM 3354 C CA . LYS B 1 189 ? -11.469 -28.672 2.271 1 78.62 189 LYS B CA 1
ATOM 3355 C C . LYS B 1 189 ? -10.047 -28.609 1.717 1 78.62 189 LYS B C 1
ATOM 3357 O O . LYS B 1 189 ? -9.836 -28.75 0.51 1 78.62 189 LYS B O 1
ATOM 3362 N N . LEU B 1 190 ? -9.156 -28.438 2.66 1 91.94 190 LEU B N 1
ATOM 3363 C CA . LEU B 1 190 ? -7.77 -28.328 2.211 1 91.94 190 LEU B CA 1
ATOM 3364 C C . LEU B 1 190 ? -6.949 -29.516 2.682 1 91.94 190 LEU B C 1
ATOM 3366 O O . LEU B 1 190 ? -5.742 -29.578 2.432 1 91.94 190 LEU B O 1
ATOM 3370 N N . ASN B 1 191 ? -7.691 -30.469 3.279 1 92.62 191 ASN B N 1
ATOM 3371 C CA . ASN B 1 191 ? -6.969 -31.656 3.738 1 92.62 191 ASN B CA 1
ATOM 3372 C C . ASN B 1 191 ? -6.293 -32.375 2.58 1 92.62 191 ASN B C 1
ATOM 3374 O O . ASN B 1 191 ? -6.902 -32.594 1.528 1 92.62 191 ASN B O 1
ATOM 3378 N N . ASN B 1 192 ? -5.039 -32.719 2.727 1 94.75 192 ASN B N 1
ATOM 3379 C CA . ASN B 1 192 ? -4.25 -33.5 1.78 1 94.75 192 ASN B CA 1
ATOM 3380 C C . ASN B 1 192 ? -4.039 -32.75 0.469 1 94.75 192 ASN B C 1
ATOM 3382 O O . ASN B 1 192 ? -3.805 -33.375 -0.573 1 94.75 192 ASN B O 1
ATOM 3386 N N . GLN B 1 193 ? -4.195 -31.469 0.479 1 96.19 193 GLN B N 1
ATOM 3387 C CA . GLN B 1 193 ? -4.004 -30.672 -0.726 1 96.19 193 GLN B CA 1
ATOM 3388 C C . GLN B 1 193 ? -2.605 -30.062 -0.77 1 96.19 193 GLN B C 1
ATOM 3390 O O . GLN B 1 193 ? -1.945 -29.938 0.264 1 96.19 193 GLN B O 1
ATOM 3395 N N . HIS B 1 194 ? -2.111 -29.922 -1.954 1 98.19 194 HIS B N 1
ATOM 3396 C CA . HIS B 1 194 ? -0.949 -29.078 -2.223 1 98.19 194 HIS B CA 1
ATOM 3397 C C . HIS B 1 194 ? -1.366 -27.719 -2.779 1 98.19 194 HIS B C 1
ATOM 3399 O O . HIS B 1 194 ? -1.66 -27.594 -3.971 1 98.19 194 HIS B O 1
ATOM 3405 N N . VAL B 1 195 ? -1.324 -26.734 -1.901 1 97.44 195 VAL B N 1
ATOM 3406 C CA . VAL B 1 195 ? -1.87 -25.438 -2.27 1 97.44 195 VAL B CA 1
ATOM 3407 C C . VAL B 1 195 ? -0.74 -24.5 -2.711 1 97.44 195 VAL B C 1
ATOM 3409 O O . VAL B 1 195 ? 0.352 -24.531 -2.139 1 97.44 195 VAL B O 1
ATOM 3412 N N . LEU B 1 196 ? -1.044 -23.766 -3.744 1 98.62 196 LEU B N 1
ATOM 3413 C CA . LEU B 1 196 ? -0.162 -22.703 -4.207 1 98.62 196 LEU B CA 1
ATOM 3414 C C . LEU B 1 196 ? -0.679 -21.328 -3.76 1 98.62 196 LEU B C 1
ATOM 3416 O O . LEU B 1 196 ? -1.724 -20.875 -4.23 1 98.62 196 LEU B O 1
ATOM 3420 N N . LEU B 1 197 ? 0.066 -20.75 -2.84 1 98.19 197 LEU B N 1
ATOM 3421 C CA . LEU B 1 197 ? -0.267 -19.391 -2.42 1 98.19 197 LEU B CA 1
ATOM 3422 C C . LEU B 1 197 ? 0.117 -18.375 -3.496 1 98.19 197 LEU B C 1
ATOM 3424 O O . LEU B 1 197 ? 1.233 -18.422 -4.02 1 98.19 197 LEU B O 1
ATOM 3428 N N . ILE B 1 198 ? -0.824 -17.5 -3.826 1 98.56 198 ILE B N 1
ATOM 3429 C CA . ILE B 1 198 ? -0.599 -16.5 -4.867 1 98.56 198 ILE B CA 1
ATOM 3430 C C . ILE B 1 198 ? -0.637 -15.102 -4.262 1 98.56 198 ILE B C 1
ATOM 3432 O O . ILE B 1 198 ? -1.594 -14.742 -3.57 1 98.56 198 ILE B O 1
ATOM 3436 N N . ASP B 1 199 ? 0.362 -14.328 -4.488 1 96.31 199 ASP B N 1
ATOM 3437 C CA . ASP B 1 199 ? 0.419 -12.922 -4.09 1 96.31 199 ASP B CA 1
ATOM 3438 C C . ASP B 1 199 ? 0.945 -12.055 -5.227 1 96.31 199 ASP B C 1
ATOM 3440 O O . ASP B 1 199 ? 1.464 -12.562 -6.223 1 96.31 199 ASP B O 1
ATOM 3444 N N . ASP B 1 200 ? 0.789 -10.727 -5.031 1 95 200 ASP B N 1
ATOM 3445 C CA . ASP B 1 200 ? 1.283 -9.844 -6.086 1 95 200 ASP B CA 1
ATOM 3446 C C . ASP B 1 200 ? 2.744 -9.469 -5.848 1 95 200 ASP B C 1
ATOM 3448 O O . ASP B 1 200 ? 3.568 -9.547 -6.758 1 95 200 ASP B O 1
ATOM 3452 N N . VAL B 1 201 ? 3.01 -9.078 -4.617 1 93.38 201 VAL B N 1
ATOM 3453 C CA . VAL B 1 201 ? 4.375 -8.641 -4.332 1 93.38 201 VAL B CA 1
ATOM 3454 C C . VAL B 1 201 ? 4.836 -9.234 -3.002 1 93.38 201 VAL B C 1
ATOM 3456 O O . VAL B 1 201 ? 4.113 -9.18 -2.006 1 93.38 201 VAL B O 1
ATOM 3459 N N . ILE B 1 202 ? 6.043 -9.836 -2.994 1 93 202 ILE B N 1
ATOM 3460 C CA . ILE B 1 202 ? 6.676 -10.312 -1.77 1 93 202 ILE B CA 1
ATOM 3461 C C . ILE B 1 202 ? 7.871 -9.43 -1.429 1 93 202 ILE B C 1
ATOM 3463 O O . ILE B 1 202 ? 8.727 -9.172 -2.281 1 93 202 ILE B O 1
ATOM 3467 N N . THR B 1 203 ? 7.848 -8.938 -0.264 1 89.25 203 THR B N 1
ATOM 3468 C CA . THR B 1 203 ? 9 -8.203 0.245 1 89.25 203 THR B CA 1
ATOM 3469 C C . THR B 1 203 ? 9.719 -9.008 1.321 1 89.25 203 THR B C 1
ATOM 3471 O O . THR B 1 203 ? 10.625 -9.789 1.018 1 89.25 203 THR B O 1
ATOM 3474 N N . THR B 1 204 ? 9.195 -9.117 2.531 1 82.56 204 THR B N 1
ATOM 3475 C CA . THR B 1 204 ? 9.812 -9.844 3.631 1 82.56 204 THR B CA 1
ATOM 3476 C C . THR B 1 204 ? 9.234 -11.25 3.748 1 82.56 204 THR B C 1
ATOM 3478 O O . THR B 1 204 ? 9.805 -12.109 4.414 1 82.56 204 THR B O 1
ATOM 3481 N N . GLY B 1 205 ? 8.156 -11.336 3.213 1 88.38 205 GLY B N 1
ATOM 3482 C CA . GLY B 1 205 ? 7.469 -12.617 3.305 1 88.38 205 GLY B CA 1
ATOM 3483 C C . GLY B 1 205 ? 6.578 -12.734 4.527 1 88.38 205 GLY B C 1
ATOM 3484 O O . GLY B 1 205 ? 6.02 -13.797 4.793 1 88.38 205 GLY B O 1
ATOM 3485 N N . ALA B 1 206 ? 6.312 -11.711 5.195 1 84 206 ALA B N 1
ATOM 3486 C CA . ALA B 1 206 ? 5.594 -11.734 6.469 1 84 206 ALA B CA 1
ATOM 3487 C C . ALA B 1 206 ? 4.152 -12.195 6.273 1 84 206 ALA B C 1
ATOM 3489 O O . ALA B 1 206 ? 3.65 -13.023 7.039 1 84 206 ALA B O 1
ATOM 3490 N N . THR B 1 207 ? 3.492 -11.641 5.266 1 86.81 207 THR B N 1
ATOM 3491 C CA . THR B 1 207 ? 2.104 -12 5 1 86.81 207 THR B CA 1
ATOM 3492 C C . THR B 1 207 ? 1.985 -13.492 4.695 1 86.81 207 THR B C 1
ATOM 3494 O O . THR B 1 207 ? 1.175 -14.195 5.301 1 86.81 207 THR B O 1
ATOM 3497 N N . LEU B 1 208 ? 2.877 -13.93 3.838 1 93.12 208 LEU B N 1
ATOM 3498 C CA . LEU B 1 208 ? 2.812 -15.32 3.418 1 93.12 208 LEU B CA 1
ATOM 3499 C C . LEU B 1 208 ? 3.221 -16.25 4.559 1 93.12 208 LEU B C 1
ATOM 3501 O O . LEU B 1 208 ? 2.699 -17.359 4.672 1 93.12 208 LEU B O 1
ATOM 3505 N N . THR B 1 209 ? 4.109 -15.773 5.391 1 91.69 209 THR B N 1
ATOM 3506 C CA . THR B 1 209 ? 4.473 -16.547 6.57 1 91.69 209 THR B CA 1
ATOM 3507 C C . THR B 1 209 ? 3.271 -16.703 7.504 1 91.69 209 THR B C 1
ATOM 3509 O O . THR B 1 209 ? 2.996 -17.797 7.988 1 91.69 209 THR B O 1
ATOM 3512 N N . ALA B 1 210 ? 2.555 -15.625 7.688 1 87.75 210 ALA B N 1
ATOM 3513 C CA . ALA B 1 210 ? 1.381 -15.656 8.555 1 87.75 210 ALA B CA 1
ATOM 3514 C C . ALA B 1 210 ? 0.301 -16.562 7.992 1 87.75 210 ALA B C 1
ATOM 3516 O O . ALA B 1 210 ? -0.286 -17.375 8.719 1 87.75 210 ALA B O 1
ATOM 3517 N N . VAL B 1 211 ? 0.068 -16.469 6.75 1 91.12 211 VAL B N 1
ATOM 3518 C CA . VAL B 1 211 ? -0.918 -17.328 6.09 1 91.12 211 VAL B CA 1
ATOM 3519 C C . VAL B 1 211 ? -0.476 -18.781 6.168 1 91.12 211 VAL B C 1
ATOM 3521 O O . VAL B 1 211 ? -1.273 -19.672 6.496 1 91.12 211 VAL B O 1
ATOM 3524 N N . GLY B 1 212 ? 0.787 -19.016 5.84 1 93.5 212 GLY B N 1
ATOM 3525 C CA . GLY B 1 212 ? 1.336 -20.359 5.883 1 93.5 212 GLY B CA 1
ATOM 3526 C C . GLY B 1 212 ? 1.207 -21.016 7.246 1 93.5 212 GLY B C 1
ATOM 3527 O O . GLY B 1 212 ? 0.879 -22.188 7.344 1 93.5 212 GLY B O 1
ATOM 3528 N N . LYS B 1 213 ? 1.469 -20.281 8.266 1 91.06 213 LYS B N 1
ATOM 3529 C CA . LYS B 1 213 ? 1.36 -20.797 9.625 1 91.06 213 LYS B CA 1
ATOM 3530 C C . LYS B 1 213 ? -0.062 -21.281 9.914 1 91.06 213 LYS B C 1
ATOM 3532 O O . LYS B 1 213 ? -0.259 -22.328 10.531 1 91.06 213 LYS B O 1
ATOM 3537 N N . GLU B 1 214 ? -1.015 -20.5 9.484 1 90.19 214 GLU B N 1
ATOM 3538 C CA . GLU B 1 214 ? -2.406 -20.906 9.656 1 90.19 214 GLU B CA 1
ATOM 3539 C C . GLU B 1 214 ? -2.709 -22.172 8.867 1 90.19 214 GLU B C 1
ATOM 3541 O O . GLU B 1 214 ? -3.424 -23.062 9.352 1 90.19 214 GLU B O 1
ATOM 3546 N N . LEU B 1 215 ? -2.156 -22.297 7.734 1 93.25 215 LEU B N 1
ATOM 3547 C CA . LEU B 1 215 ? -2.432 -23.422 6.859 1 93.25 215 LEU B CA 1
ATOM 3548 C C . LEU B 1 215 ? -1.826 -24.719 7.422 1 93.25 215 LEU B C 1
ATOM 3550 O O . LEU B 1 215 ? -2.33 -25.812 7.164 1 93.25 215 LEU B O 1
ATOM 3554 N N . THR B 1 216 ? -0.751 -24.578 8.141 1 92.62 216 THR B N 1
ATOM 3555 C CA . THR B 1 216 ? -0.09 -25.766 8.68 1 92.62 216 THR B CA 1
ATOM 3556 C C . THR B 1 216 ? -1.001 -26.484 9.664 1 92.62 216 THR B C 1
ATOM 3558 O O . THR B 1 216 ? -0.731 -27.625 10.039 1 92.62 216 THR B O 1
ATOM 3561 N N . LYS B 1 217 ? -2.078 -25.828 10.07 1 89.88 217 LYS B N 1
ATOM 3562 C CA . LYS B 1 217 ? -3.051 -26.453 10.961 1 89.88 217 LYS B CA 1
ATOM 3563 C C . LYS B 1 217 ? -3.912 -27.469 10.211 1 89.88 217 LYS B C 1
ATOM 3565 O O . LYS B 1 217 ? -4.613 -28.266 10.836 1 89.88 217 LYS B O 1
ATOM 3570 N N . VAL B 1 218 ? -3.871 -27.406 8.977 1 92 218 VAL B N 1
ATOM 3571 C CA . VAL B 1 218 ? -4.633 -28.328 8.133 1 92 218 VAL B CA 1
ATOM 3572 C C . VAL B 1 218 ? -3.867 -29.641 7.969 1 92 218 VAL B C 1
ATOM 3574 O O . VAL B 1 218 ? -2.658 -29.625 7.73 1 92 218 VAL B O 1
ATOM 3577 N N . SER B 1 219 ? -4.617 -30.703 8.047 1 92.62 219 SER B N 1
ATOM 3578 C CA . SER B 1 219 ? -3.99 -32.031 8.016 1 92.62 219 SER B CA 1
ATOM 3579 C C . SER B 1 219 ? -3.361 -32.312 6.652 1 92.62 219 SER B C 1
ATOM 3581 O O . SER B 1 219 ? -4.023 -32.188 5.621 1 92.62 219 SER B O 1
ATOM 3583 N N . ASN B 1 220 ? -2.062 -32.688 6.621 1 94.31 220 ASN B N 1
ATOM 3584 C CA . ASN B 1 220 ? -1.294 -33.125 5.469 1 94.31 220 ASN B CA 1
ATOM 3585 C C . ASN B 1 220 ? -1.315 -32.094 4.336 1 94.31 220 ASN B C 1
ATOM 3587 O O . ASN B 1 220 ? -1.449 -32.469 3.166 1 94.31 220 ASN B O 1
ATOM 3591 N N . ILE B 1 221 ? -1.269 -30.953 4.668 1 95.25 221 ILE B N 1
ATOM 3592 C CA . ILE B 1 221 ? -1.249 -29.906 3.662 1 95.25 221 ILE B CA 1
ATOM 3593 C C . ILE B 1 221 ? 0.182 -29.672 3.182 1 95.25 221 ILE B C 1
ATOM 3595 O O . ILE B 1 221 ? 1.129 -29.766 3.965 1 95.25 221 ILE B O 1
ATOM 3599 N N . LYS B 1 222 ? 0.367 -29.484 1.901 1 97.5 222 LYS B N 1
ATOM 3600 C CA . LYS B 1 222 ? 1.603 -28.984 1.312 1 97.5 222 LYS B CA 1
ATOM 3601 C C . LYS B 1 222 ? 1.423 -27.562 0.804 1 97.5 222 LYS B C 1
ATOM 3603 O O . LYS B 1 222 ? 0.364 -27.203 0.279 1 97.5 222 LYS B O 1
ATOM 3608 N N . ILE B 1 223 ? 2.516 -26.766 0.929 1 97.81 223 ILE B N 1
ATOM 3609 C CA . ILE B 1 223 ? 2.387 -25.344 0.603 1 97.81 223 ILE B CA 1
ATOM 3610 C C . ILE B 1 223 ? 3.484 -24.938 -0.379 1 97.81 223 ILE B C 1
ATOM 3612 O O . ILE B 1 223 ? 4.656 -25.266 -0.173 1 97.81 223 ILE B O 1
ATOM 3616 N N . SER B 1 224 ? 3.123 -24.344 -1.444 1 98.62 224 SER B N 1
ATOM 3617 C CA . SER B 1 224 ? 4.023 -23.641 -2.363 1 98.62 224 SER B CA 1
ATOM 3618 C C . SER B 1 224 ? 3.615 -22.188 -2.543 1 98.62 224 SER B C 1
ATOM 3620 O O . SER B 1 224 ? 2.5 -21.797 -2.188 1 98.62 224 SER B O 1
ATOM 3622 N N . ILE B 1 225 ? 4.559 -21.359 -3.059 1 98.62 225 ILE B N 1
ATOM 3623 C CA . ILE B 1 225 ? 4.324 -19.922 -3.137 1 98.62 225 ILE B CA 1
ATOM 3624 C C . ILE B 1 225 ? 4.691 -19.406 -4.527 1 98.62 225 ILE B C 1
ATOM 3626 O O . ILE B 1 225 ? 5.715 -19.812 -5.09 1 98.62 225 ILE B O 1
ATOM 3630 N N . LEU B 1 226 ? 3.836 -18.594 -5.062 1 98.75 226 LEU B N 1
ATOM 3631 C CA . LEU B 1 226 ? 4.098 -17.891 -6.316 1 98.75 226 LEU B CA 1
ATOM 3632 C C . LEU B 1 226 ? 3.662 -16.438 -6.23 1 98.75 226 LEU B C 1
ATOM 3634 O O . LEU B 1 226 ? 2.568 -16.141 -5.742 1 98.75 226 LEU B O 1
ATOM 3638 N N . SER B 1 227 ? 4.539 -15.562 -6.605 1 98.19 227 SER B N 1
ATOM 3639 C CA . SER B 1 227 ? 4.195 -14.141 -6.66 1 98.19 227 SER B CA 1
ATOM 3640 C C . SER B 1 227 ? 4.539 -13.547 -8.023 1 98.19 227 SER B C 1
ATOM 3642 O O . SER B 1 227 ? 5.352 -14.102 -8.766 1 98.19 227 SER B O 1
ATOM 3644 N N . LEU B 1 228 ? 3.873 -12.492 -8.32 1 97.69 228 LEU B N 1
ATOM 3645 C CA . LEU B 1 228 ? 4.203 -11.742 -9.531 1 97.69 228 LEU B CA 1
ATOM 3646 C C . LEU B 1 228 ? 5.555 -11.055 -9.398 1 97.69 228 LEU B C 1
ATOM 3648 O O . LEU B 1 228 ? 6.402 -11.148 -10.289 1 97.69 228 LEU B O 1
ATOM 3652 N N . CYS B 1 229 ? 5.777 -10.508 -8.273 1 96.5 229 CYS B N 1
ATOM 3653 C CA . CYS B 1 229 ? 6.941 -9.641 -8.109 1 96.5 229 CYS B CA 1
ATOM 3654 C C . CYS B 1 229 ? 7.621 -9.891 -6.773 1 96.5 229 CYS B C 1
ATOM 3656 O O . CYS B 1 229 ? 6.953 -10.109 -5.762 1 96.5 229 CYS B O 1
ATOM 3658 N N . PHE B 1 230 ? 8.992 -9.914 -6.789 1 95.94 230 PHE B N 1
ATOM 3659 C CA . PHE B 1 230 ? 9.805 -9.977 -5.582 1 95.94 230 PHE B CA 1
ATOM 3660 C C . PHE B 1 230 ? 10.57 -8.672 -5.371 1 95.94 230 PHE B C 1
ATOM 3662 O O . PHE B 1 230 ? 11.391 -8.289 -6.203 1 95.94 230 PHE B O 1
ATOM 3669 N N . ALA B 1 231 ? 10.188 -7.992 -4.312 1 90.12 231 ALA B N 1
ATOM 3670 C CA . ALA B 1 231 ? 10.898 -6.762 -3.969 1 90.12 231 ALA B CA 1
ATOM 3671 C C . ALA B 1 231 ? 11.984 -7.027 -2.934 1 90.12 231 ALA B C 1
ATOM 3673 O O . ALA B 1 231 ? 11.766 -6.852 -1.732 1 90.12 231 ALA B O 1
ATOM 3674 N N . SER B 1 232 ? 13.148 -7.414 -3.324 1 80.94 232 SER B N 1
ATOM 3675 C CA . SER B 1 232 ? 14.25 -7.777 -2.443 1 80.94 232 SER B CA 1
ATOM 3676 C C . SER B 1 232 ? 14.945 -6.539 -1.891 1 80.94 232 SER B C 1
ATOM 3678 O O . SER B 1 232 ? 15.039 -5.516 -2.572 1 80.94 232 SER B O 1
ATOM 3680 N N . ASP B 1 233 ? 15.156 -6.457 -0.484 1 63.44 233 ASP B N 1
ATOM 3681 C CA . ASP B 1 233 ? 15.93 -5.367 0.101 1 63.44 233 ASP B CA 1
ATOM 3682 C C . ASP B 1 233 ? 17.391 -5.414 -0.357 1 63.44 233 ASP B C 1
ATOM 3684 O O . ASP B 1 233 ? 18.156 -4.48 -0.111 1 63.44 233 ASP B O 1
ATOM 3688 N N . LYS B 1 234 ? 17.875 -6.508 -1 1 54.09 234 LYS B N 1
ATOM 3689 C CA . LYS B 1 234 ? 19.297 -6.645 -1.309 1 54.09 234 LYS B CA 1
ATOM 3690 C C . LYS B 1 234 ? 19.641 -5.961 -2.627 1 54.09 234 LYS B C 1
ATOM 3692 O O . LYS B 1 234 ? 18.797 -5.848 -3.516 1 54.09 234 LYS B O 1
#

Radius of gyration: 24.44 Å; Cα contacts (8 Å, |Δi|>4): 853; chains: 2; bounding box: 77×64×66 Å

Sequence (468 aa):
MTQISFFSRVLDLVAPRACPACGRRLGITEEPLCAACNIALPRTMHHLQPYDNELARLFWGKIPIEKCAAFFLYKPNSPSSNLIYKLKYFDRPDIGEQLGQLIATEYAAENFFDGITALLPVPLTRHRTIQRGYNQSLEIARGISAVTGLPIVTKAIRRKSFIESQTQKDLWQRTKNVENAFELRTNTKLNNQHVLLIDDVITTGATLTAVGKELTKVSNIKISILSLCFASDKMTQISFFSRVLDLVAPRACPACGRRLGITEEPLCAACNIALPRTMHHLQPYDNELARLFWGKIPIEKCAAFFLYKPNSPSSNLIYKLKYFDRPDIGEQLGQLIATEYAAENFFDGITALLPVPLTRHRTIQRGYNQSLEIARGISAVTGLPIVTKAIRRKSFIESQTQKDLWQRTKNVENAFELRTNTKLNNQHVLLIDDVITTGATLTAVGKELTKVSNIKISILSLCFASDK

Organism: Prevotella intermedia (NCBI:txid28131)

Nearest PDB structures (foldseek):
  7p0h-assembly2_B  TM=6.903E-01  e=1.616E-07  synthetic construct
  1vch-assembly2_D  TM=6.258E-01  e=3.947E-05  Thermus thermophilus
  7rmw-assembly1_A  TM=6.817E-01  e=1.952E-04  Bacillus subtilis
  7rmw-assembly1_B  TM=5.627E-01  e=4.485E-05  Bacillus subtilis
  5kny-assembly1_B  TM=5.410E-01  e=1.511E-04  Mycobacterium tuberculosis H37Rv

Foldseek 3Di:
DPPPPPVVVCVVPVPFQAAQLPGHGADPPDPNHHPVQVVQFAAPCCLLVQQDDPQNVLCPPQFAARGEGAGGADDPPGSRVSLLVCLQAVQPLVSLLRLLLVCLVVSVVVPSCPQAAAEEEQDDDPVSCVRRVDRSQVSSRNNNCVNPVHYYDYQQKDQDDPDPPPPPDPPPPPPPPRRQHMAGDVPDPQALGEYEYEEAEDESCSNVSSVRVNCVPHHNYHYHYYYHYYHYPD/DPPPPPVVVCVVPVPFQAAQLPGHGADPPDPNHHPVQVVQFAAPCCLLVQQDDPQNVLCPPQFAARGEGAGGADDPPGSRVSLLVCLQAVQPLVSLLRLLLVCLVVSVVVVSCPQAAAEEEQDDDPVSCVRRVDRSQVSSRNNNCVNPVHYYDYQQKDQDDPDPPDPPDPVPPPPPDRRQHMAGDPPDPQALGEYEYEEAEDESCSNVSSVRVNCVVHHNYHYHYYYHYYHYPD